Protein AF-A0A6J8AKE5-F1 (afdb_monomer_lite)

pLDDT: mean 71.33, std 23.73, range [24.17, 96.81]

Radius of gyration: 29.31 Å; chains: 1; bounding box: 52×89×98 Å

Foldseek 3Di:
DCVQPVCCCPDPLRDDDQDPQFHFFFLDFLLLLLLLCLVPDQAAEAEDEVVNQLPAVSVVSNVVSNVVVCVVVVDPRYAYEYEPDDLVSHPPPVVSVVVVVVRYAYPPDPCRPVVVVVVDDDDPDRPDDDNPLSLVSSCVVFADPPPPPDQVAFEEEADDPVCVCCVPVPVVVLVVLLVGHYHYCVPHQDPPDDLVVSLLVRLVSYQAYEQEDDDCRQVDPSSVVSVVVQSVCCVVRRHSRYAYEYEDPPDPPRHDPVVVVCVSTGRHAYLPRLCRLVSVQSNTDDDPSSVVSSVVCNVPPSPPSVVVVPDPPDFDDDPHDTDDDDDDDPDDDDDDDPDDDDDDDDDDDDDDDDDPDDDDDDDDDDDDPDDDDDDDDDDDDDDDDDDDDD

InterPro domains:
  IPR000157 Toll/interleukin-1 receptor homology (TIR) domain [PF01582] (4-83)
  IPR000157 Toll/interleukin-1 receptor homology (TIR) domain [PF13676] (156-251)
  IPR000157 Toll/interleukin-1 receptor homology (TIR) domain [PS50104] (1-120)
  IPR000157 Toll/interleukin-1 receptor homology (TIR) domain [PS50104] (151-284)
  IPR000157 Toll/interleukin-1 receptor homology (TIR) domain [SM00255] (152-287)
  IPR035897 Toll/interleukin-1 receptor homology (TIR) domain superfamily [G3DSA:3.40.50.10140] (1-122)
  IPR035897 Toll/interleukin-1 receptor homology (TIR) domain superfamily [G3DSA:3.40.50.10140] (146-292)
  IPR035897 Toll/interleukin-1 receptor homology (TIR) domain superfamily [SSF52200] (2-127)
  IPR035897 Toll/interleukin-1 receptor homology (TIR) domain superfamily [SSF52200] (150-287)

Secondary structure (DSSP, 8-state):
-HHHHHHHHHSTT------HHHHSPTTSBHHHHHHHHHHH-S-EEEEE-SSS-TT-HHHHHHHHHHHHHHHHHTS--EEEEESS--GGG---HHHHHHHHTT-EEETT-TTHHHHHHHHSPPPS--S--PPP-HHHHHHHHH---------SEEEEEE--TTTHHIIIIIIHHHHHHTT--EE-HHHHSPTTS-HHHHHHHHHHHEEEEEEEE-GGGGGSHHHHHHHHHHHHHHHHHTS--EEEEES----TTSS-HHHHHHHHHB--EETT-TTHHHHHHHHS---TTHHHHHHHHHHHHTTTHHHHTT------EETTEE-PPP---------STT----------------TT------PPP---------SS--------------

Organism: Mytilus coruscus (NCBI:txid42192)

Sequence (390 aa):
MEHVVAPLEAGDKAYMVCEMSRDFVVGFSYQENICSIVRRSKRMILVLSEDFLVDSDIVKIAWNEAQEKIRDMRTNYAIVIFHEISMKSIDNKDLKRYIKRGRYINTSDKLFFEKILYLMPQYANINHRKFPNLRKIVLETYENGDDLDAEEVHAFLSYSDRDIHIALKTLTPALQELRYILHVPDRDFIPGASKEENILNAIDICRHTIFLLSGPYLEDEWSLFTFRTASEKSIRQKCNHMIVIVIDGQENIYMDEEVKYYIKTHVTLHVTDPWFWEKLAKALPSDQDNKLQLEILNNRVNNHLYRQNSVDDRQVEENGRNIYRQNSVDDKQLEENGRNIYRQNSVDDRQLEENGRNIIRNCLPMQNINEIHENNNENKQKDCALETRC

Structure (mmCIF, N/CA/C/O backbone):
data_AF-A0A6J8AKE5-F1
#
_entry.id   AF-A0A6J8AKE5-F1
#
loop_
_atom_site.group_PDB
_atom_site.id
_atom_site.type_symbol
_atom_site.label_atom_id
_atom_site.label_alt_id
_atom_site.label_comp_id
_atom_site.label_asym_id
_atom_site.label_entity_id
_atom_site.label_seq_id
_atom_site.pdbx_PDB_ins_code
_atom_site.Cartn_x
_atom_site.Cartn_y
_atom_site.Cartn_z
_atom_site.occupancy
_atom_site.B_iso_or_equiv
_atom_site.auth_seq_id
_atom_site.auth_comp_id
_atom_site.auth_asym_id
_atom_site.auth_atom_id
_atom_site.pdbx_PDB_model_num
ATOM 1 N N . MET A 1 1 ? -9.876 -10.921 9.460 1.00 70.19 1 MET A N 1
ATOM 2 C CA . MET A 1 1 ? -10.455 -9.620 9.044 1.00 70.19 1 MET A CA 1
ATOM 3 C C . MET A 1 1 ? -11.858 -9.762 8.461 1.00 70.19 1 MET A C 1
ATOM 5 O O . MET A 1 1 ? -12.740 -9.025 8.886 1.00 70.19 1 MET A O 1
ATOM 9 N N . GLU A 1 2 ? -12.103 -10.731 7.574 1.00 75.50 2 GLU A N 1
ATOM 10 C CA . GLU A 1 2 ? -13.413 -10.973 6.936 1.00 75.50 2 GLU A CA 1
ATOM 11 C C . GLU A 1 2 ? -14.583 -11.077 7.928 1.00 75.50 2 GLU A C 1
ATOM 13 O O . GLU A 1 2 ? -15.598 -10.400 7.767 1.00 75.50 2 GLU A O 1
ATOM 18 N N . HIS A 1 3 ? -14.394 -11.815 9.028 1.00 78.25 3 HIS A N 1
ATOM 19 C CA . HIS A 1 3 ? -15.393 -11.934 10.090 1.00 78.25 3 HIS A CA 1
ATOM 20 C C . HIS A 1 3 ? -15.762 -10.610 10.763 1.00 78.25 3 HIS A C 1
ATOM 22 O O . HIS A 1 3 ? -16.776 -10.570 11.432 1.00 78.25 3 HIS A O 1
ATOM 28 N N . VAL A 1 4 ? -14.982 -9.535 10.624 1.00 84.31 4 VAL A N 1
ATOM 29 C CA . VAL A 1 4 ? -15.314 -8.211 11.179 1.00 84.31 4 VAL A CA 1
ATOM 30 C C . VAL A 1 4 ? -15.894 -7.298 10.103 1.00 84.31 4 VAL A C 1
ATOM 32 O O . VAL A 1 4 ? -16.877 -6.608 10.356 1.00 84.31 4 VAL A O 1
ATOM 35 N N . VAL A 1 5 ? -15.298 -7.291 8.909 1.00 86.06 5 VAL A N 1
ATOM 36 C CA . VAL A 1 5 ? -15.667 -6.368 7.827 1.00 86.06 5 VAL A CA 1
ATOM 37 C C . VAL A 1 5 ? -17.025 -6.730 7.225 1.00 86.06 5 VAL A C 1
ATOM 39 O O . VAL A 1 5 ? -17.913 -5.880 7.193 1.00 86.06 5 VAL A O 1
ATOM 42 N N . ALA A 1 6 ? -17.226 -7.990 6.824 1.00 85.12 6 ALA A N 1
ATOM 43 C CA . ALA A 1 6 ? -18.432 -8.393 6.100 1.00 85.12 6 ALA A CA 1
ATOM 44 C C . ALA A 1 6 ? -19.731 -8.132 6.894 1.00 85.12 6 ALA A C 1
ATOM 46 O O . ALA A 1 6 ? -20.656 -7.549 6.330 1.00 85.12 6 ALA A O 1
ATOM 47 N N . PRO A 1 7 ? -19.823 -8.435 8.208 1.00 84.25 7 PRO A N 1
ATOM 48 C CA . PRO A 1 7 ? -21.028 -8.130 8.986 1.00 84.25 7 PRO A CA 1
ATOM 49 C C . PRO A 1 7 ? -21.294 -6.629 9.166 1.00 84.25 7 PRO A C 1
ATOM 51 O O . PRO A 1 7 ? -22.448 -6.214 9.275 1.00 84.25 7 PRO A O 1
ATOM 54 N N . LEU A 1 8 ? -20.245 -5.801 9.205 1.00 86.19 8 LEU A N 1
ATOM 55 C CA . LEU A 1 8 ? -20.389 -4.347 9.319 1.00 86.19 8 LEU A CA 1
ATOM 56 C C . LEU A 1 8 ? -20.908 -3.719 8.022 1.00 86.19 8 LEU A C 1
ATOM 58 O O . LEU A 1 8 ? -21.706 -2.779 8.080 1.00 86.19 8 LEU A O 1
ATOM 62 N N . GLU A 1 9 ? -20.471 -4.241 6.879 1.00 84.38 9 GLU A N 1
ATOM 63 C CA . GLU A 1 9 ? -20.896 -3.783 5.554 1.00 84.38 9 GLU A CA 1
ATOM 64 C C . GLU A 1 9 ? -22.287 -4.325 5.175 1.00 84.38 9 GLU A C 1
ATOM 66 O O . GLU A 1 9 ? -23.074 -3.597 4.575 1.00 84.38 9 GLU A O 1
ATOM 71 N N . ALA A 1 10 ? -22.626 -5.558 5.578 1.00 76.88 10 ALA A N 1
ATOM 72 C CA . ALA A 1 10 ? -23.884 -6.228 5.226 1.00 76.88 10 ALA A CA 1
ATOM 73 C C . ALA A 1 10 ? -25.079 -5.916 6.151 1.00 76.88 10 ALA A C 1
ATOM 75 O O . ALA A 1 10 ? -26.216 -6.228 5.803 1.00 76.88 10 ALA A O 1
ATOM 76 N N . GLY A 1 11 ? -24.851 -5.353 7.342 1.00 68.38 11 GLY A N 1
ATOM 77 C CA . GLY A 1 11 ? -25.925 -5.090 8.307 1.00 68.38 11 GLY A CA 1
ATOM 78 C C . GLY A 1 11 ? -26.874 -3.953 7.899 1.00 68.38 11 GLY A C 1
ATOM 79 O O . GLY A 1 11 ? -26.551 -3.132 7.047 1.00 68.38 11 GLY A O 1
ATOM 80 N N . ASP A 1 12 ? -28.006 -3.818 8.603 1.00 63.56 12 ASP A N 1
ATOM 81 C CA . ASP A 1 12 ? -29.061 -2.814 8.333 1.00 63.56 12 ASP A CA 1
ATOM 82 C C . ASP A 1 12 ? -28.570 -1.354 8.278 1.00 63.56 12 ASP A C 1
ATOM 84 O O . ASP A 1 12 ? -29.205 -0.482 7.685 1.00 63.56 12 ASP A O 1
ATOM 88 N N . LYS A 1 13 ? -27.439 -1.063 8.935 1.00 66.12 13 LYS A N 1
ATOM 89 C CA . LYS A 1 13 ? -26.820 0.271 8.966 1.00 66.12 13 LYS A CA 1
ATOM 90 C C . LYS A 1 13 ? -25.779 0.496 7.862 1.00 66.12 13 LYS A C 1
ATOM 92 O O . LYS A 1 13 ? -25.373 1.647 7.700 1.00 66.12 13 LYS A O 1
ATOM 97 N N . ALA A 1 14 ? -25.345 -0.565 7.173 1.00 72.81 14 ALA A N 1
ATOM 98 C CA . ALA A 1 14 ? -24.355 -0.592 6.093 1.00 72.81 14 ALA A CA 1
ATOM 99 C C . ALA A 1 14 ? -23.169 0.363 6.330 1.00 72.81 14 ALA A C 1
ATOM 101 O O . ALA A 1 14 ? -23.057 1.433 5.720 1.00 72.81 14 ALA A O 1
ATOM 102 N N . TYR A 1 15 ? -22.296 0.022 7.283 1.00 83.31 15 TYR A N 1
ATOM 103 C CA . TYR A 1 15 ? -21.123 0.846 7.570 1.00 83.31 15 TYR A CA 1
ATOM 104 C C . TYR A 1 15 ? -20.156 0.826 6.383 1.00 83.31 15 TYR A C 1
ATOM 106 O O . TYR A 1 15 ? -19.863 -0.225 5.832 1.00 83.31 15 TYR A O 1
ATOM 114 N N . MET A 1 16 ? -19.604 1.989 6.030 1.00 84.44 16 MET A N 1
ATOM 115 C CA . MET A 1 16 ? -18.495 2.062 5.076 1.00 84.44 16 MET A CA 1
ATOM 116 C C . MET A 1 16 ? -17.194 1.765 5.814 1.00 84.44 16 MET A C 1
ATOM 118 O O . MET A 1 16 ? -16.740 2.590 6.618 1.00 84.44 16 MET A O 1
ATOM 122 N N . VAL A 1 17 ? -16.623 0.590 5.567 1.00 87.75 17 VAL A N 1
ATOM 123 C CA . VAL A 1 17 ? -15.395 0.129 6.213 1.00 87.75 17 VAL A CA 1
ATOM 124 C C . VAL A 1 17 ? -14.241 0.260 5.228 1.00 87.75 17 VAL A C 1
ATOM 126 O O . VAL A 1 17 ? -14.330 -0.191 4.097 1.00 87.75 17 VAL A O 1
ATOM 129 N N . CYS A 1 18 ? -13.165 0.914 5.659 1.00 89.69 18 CYS A N 1
ATOM 130 C CA . CYS A 1 18 ? -11.909 0.931 4.921 1.00 89.69 18 CYS A CA 1
ATOM 131 C C . CYS A 1 18 ? -11.001 -0.143 5.514 1.00 89.69 18 CYS A C 1
ATOM 133 O O . CYS A 1 18 ? -10.543 0.003 6.650 1.00 89.69 18 CYS A O 1
ATOM 135 N N . GLU A 1 19 ? -10.757 -1.209 4.763 1.00 89.19 19 GLU A N 1
ATOM 136 C C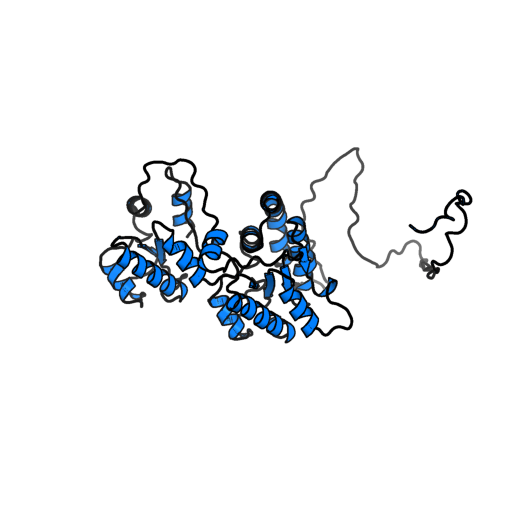A . GLU A 1 19 ? -9.857 -2.283 5.159 1.00 89.19 19 GLU A CA 1
ATOM 137 C C . GLU A 1 19 ? -8.476 -2.075 4.530 1.00 89.19 19 GLU A C 1
ATOM 139 O O . GLU A 1 19 ? -8.357 -1.847 3.330 1.00 89.19 19 GLU A O 1
ATOM 144 N N . MET A 1 20 ? -7.417 -2.161 5.338 1.00 87.69 20 MET A N 1
ATOM 145 C CA . MET A 1 20 ? -6.043 -1.919 4.889 1.00 87.69 20 MET A CA 1
ATOM 146 C C . MET A 1 20 ? -5.631 -2.799 3.704 1.00 87.69 20 MET A C 1
ATOM 148 O O . MET A 1 20 ? -5.068 -2.296 2.737 1.00 87.69 20 MET A O 1
ATOM 152 N N . SER A 1 21 ? -5.935 -4.095 3.757 1.00 83.31 21 SER A N 1
ATOM 153 C CA . SER A 1 21 ? -5.570 -5.047 2.708 1.00 83.31 21 SER A CA 1
ATOM 154 C C . SER A 1 21 ? -6.440 -4.969 1.463 1.00 83.31 21 SER A C 1
ATOM 156 O O . SER A 1 21 ? -6.054 -5.568 0.475 1.00 83.31 21 SER A O 1
ATOM 158 N N . ARG A 1 22 ? -7.566 -4.252 1.447 1.00 85.62 22 ARG A N 1
ATOM 159 C CA . ARG A 1 22 ? -8.435 -4.121 0.262 1.00 85.62 22 ARG A CA 1
ATOM 160 C C . ARG A 1 22 ? -8.396 -2.718 -0.334 1.00 85.62 22 ARG A C 1
ATOM 162 O O . ARG A 1 22 ? -8.389 -2.562 -1.553 1.00 85.62 22 ARG A O 1
ATOM 169 N N . ASP A 1 23 ? -8.368 -1.704 0.523 1.00 88.00 23 ASP A N 1
ATOM 170 C CA . ASP A 1 23 ? -8.739 -0.338 0.160 1.00 88.00 23 ASP A CA 1
ATOM 171 C C . ASP A 1 23 ? -7.567 0.652 0.135 1.00 88.00 23 ASP A C 1
ATOM 173 O O . ASP A 1 23 ? -7.714 1.733 -0.439 1.00 88.00 23 ASP A O 1
ATOM 177 N N . PHE A 1 24 ? -6.414 0.322 0.732 1.00 90.12 24 PHE A N 1
ATOM 178 C CA . PHE A 1 24 ? -5.248 1.208 0.681 1.00 90.12 24 PHE A CA 1
ATOM 179 C C . PHE A 1 24 ? -4.757 1.393 -0.756 1.00 90.12 24 PHE A C 1
ATOM 181 O O . PHE A 1 24 ? -4.787 0.477 -1.580 1.00 90.12 24 PHE A O 1
ATOM 188 N N . VAL A 1 25 ? -4.312 2.611 -1.052 1.00 89.12 25 VAL A N 1
ATOM 189 C CA . VAL A 1 25 ? -3.873 3.002 -2.388 1.00 89.12 25 VAL A CA 1
ATOM 190 C C . VAL A 1 25 ? -2.430 2.547 -2.573 1.00 89.12 25 VAL A C 1
ATOM 192 O O . VAL A 1 25 ? -1.552 2.947 -1.807 1.00 89.12 25 VAL A O 1
ATOM 195 N N . VAL A 1 26 ? -2.211 1.704 -3.583 1.00 91.25 26 VAL A N 1
ATOM 196 C CA . VAL A 1 26 ? -0.893 1.160 -3.942 1.00 91.25 26 VAL A CA 1
ATOM 197 C C . VAL A 1 26 ? 0.053 2.289 -4.355 1.00 91.25 26 VAL A C 1
ATOM 199 O O . VAL A 1 26 ? -0.370 3.231 -5.026 1.00 91.25 26 VAL A O 1
ATOM 202 N N . GLY A 1 27 ? 1.321 2.165 -3.961 1.00 88.56 27 GLY A N 1
ATOM 203 C CA . GLY A 1 27 ? 2.409 3.103 -4.255 1.00 88.56 27 GLY A CA 1
ATOM 204 C C . GLY A 1 27 ? 2.613 4.182 -3.185 1.00 88.56 27 GLY A C 1
ATOM 205 O O . GLY A 1 27 ? 3.736 4.629 -2.973 1.00 88.56 27 GLY A O 1
ATOM 206 N N . PHE A 1 28 ? 1.578 4.505 -2.402 1.00 90.00 28 PHE A N 1
ATOM 207 C CA . PHE A 1 28 ? 1.725 5.326 -1.197 1.00 90.00 28 PHE A CA 1
ATOM 208 C C . PHE A 1 28 ? 2.246 4.516 -0.008 1.00 90.00 28 PHE A C 1
ATOM 210 O O . PHE A 1 28 ? 2.013 3.306 0.112 1.00 90.00 28 PHE A O 1
ATOM 217 N N . SER A 1 29 ? 2.890 5.204 0.935 1.00 91.44 29 SER A N 1
ATOM 218 C CA . SER A 1 29 ? 3.307 4.599 2.196 1.00 91.44 29 SER A CA 1
ATOM 219 C C . SER A 1 29 ? 2.107 4.159 3.045 1.00 91.44 29 SER A C 1
ATOM 221 O O . SER A 1 29 ? 1.005 4.724 2.973 1.00 91.44 29 SER A O 1
ATOM 223 N N . TYR A 1 30 ? 2.312 3.164 3.914 1.00 91.75 30 TYR A N 1
ATOM 224 C CA . TYR A 1 30 ? 1.323 2.818 4.940 1.00 91.75 30 TYR A CA 1
ATOM 225 C C . TYR A 1 30 ? 1.016 4.027 5.828 1.00 91.75 30 TYR A C 1
ATOM 227 O O . TYR A 1 30 ? -0.134 4.228 6.212 1.00 91.75 30 TYR A O 1
ATOM 235 N N . GLN A 1 31 ? 2.021 4.857 6.122 1.00 91.69 31 GLN A N 1
ATOM 236 C CA . GLN A 1 31 ? 1.852 6.059 6.930 1.00 91.69 31 GLN A CA 1
ATOM 237 C C . GLN A 1 31 ? 0.911 7.071 6.272 1.00 91.69 31 GLN A C 1
ATOM 239 O O . GLN A 1 31 ? -0.013 7.535 6.936 1.00 91.69 31 GLN A O 1
ATOM 244 N N . GLU A 1 32 ? 1.096 7.385 4.989 1.00 89.94 32 GLU A N 1
ATOM 245 C CA . GLU A 1 32 ? 0.234 8.328 4.260 1.00 89.94 32 GLU A CA 1
ATOM 246 C C . GLU A 1 32 ? -1.209 7.825 4.189 1.00 89.94 32 GLU A C 1
ATOM 248 O O . GLU A 1 32 ? -2.138 8.549 4.559 1.00 89.94 32 GLU A O 1
ATOM 253 N N . ASN A 1 33 ? -1.401 6.554 3.817 1.00 92.12 33 ASN A N 1
ATOM 254 C CA . ASN A 1 33 ? -2.723 5.928 3.786 1.00 92.12 33 ASN A CA 1
ATOM 255 C C . ASN A 1 33 ? -3.414 6.006 5.159 1.00 92.12 33 ASN A C 1
ATOM 257 O O . ASN A 1 33 ? -4.535 6.516 5.273 1.00 92.12 33 ASN A O 1
ATOM 261 N N . ILE A 1 34 ? -2.737 5.542 6.216 1.00 92.56 34 ILE A N 1
ATOM 262 C CA . ILE A 1 34 ? -3.267 5.546 7.585 1.00 92.56 34 ILE A CA 1
ATOM 263 C C . ILE A 1 34 ? -3.618 6.970 8.003 1.00 92.56 34 ILE A C 1
ATOM 265 O O . ILE A 1 34 ? -4.749 7.226 8.406 1.00 92.56 34 ILE A O 1
ATOM 269 N N . CYS A 1 35 ? -2.684 7.907 7.893 1.00 90.69 35 CYS A N 1
ATOM 270 C CA . CYS A 1 35 ? -2.850 9.269 8.382 1.00 90.69 35 CYS A CA 1
ATOM 271 C C . CYS A 1 35 ? -4.048 9.974 7.710 1.00 90.69 35 CYS A C 1
ATOM 273 O O . CYS A 1 35 ? -4.915 10.550 8.383 1.00 90.69 35 CYS A O 1
ATOM 275 N N . SER A 1 36 ? -4.187 9.837 6.388 1.00 88.00 36 SER A N 1
ATOM 276 C CA . SER A 1 36 ? -5.328 10.363 5.630 1.00 88.00 36 SER A CA 1
ATOM 277 C C . SER A 1 36 ? -6.671 9.751 6.053 1.00 88.00 36 SER A C 1
ATOM 279 O O . SER A 1 36 ? -7.658 10.472 6.254 1.00 88.00 36 SER A O 1
ATOM 281 N N . ILE A 1 37 ? -6.727 8.428 6.232 1.00 89.50 37 ILE A N 1
ATOM 282 C CA . ILE A 1 37 ? -7.956 7.708 6.599 1.00 89.50 37 ILE A CA 1
ATOM 283 C C . ILE A 1 37 ? -8.334 7.970 8.059 1.00 89.50 37 ILE A C 1
ATOM 285 O O . ILE A 1 37 ? -9.510 8.183 8.384 1.00 89.50 37 ILE A O 1
ATOM 289 N N . VAL A 1 38 ? -7.354 8.000 8.961 1.00 90.75 38 VAL A N 1
ATOM 290 C CA . VAL A 1 38 ? -7.565 8.242 10.390 1.00 90.75 38 VAL A CA 1
ATOM 291 C C . VAL A 1 38 ? -8.175 9.608 10.607 1.00 90.75 38 VAL A C 1
ATOM 293 O O . VAL A 1 38 ? -9.173 9.699 11.317 1.00 90.75 38 VAL A O 1
ATOM 296 N N . ARG A 1 39 ? -7.688 10.658 9.939 1.00 85.50 39 ARG A N 1
ATOM 297 C CA . ARG A 1 39 ? -8.262 12.009 10.054 1.00 85.50 39 ARG A CA 1
ATOM 298 C C . ARG A 1 39 ? -9.748 12.049 9.693 1.00 85.50 39 ARG A C 1
ATOM 300 O O . ARG A 1 39 ? -10.539 12.613 10.455 1.00 85.50 39 ARG A O 1
ATOM 307 N N . ARG A 1 40 ? -10.162 11.382 8.609 1.00 84.44 40 ARG A N 1
ATOM 308 C CA . ARG A 1 40 ? -11.538 11.462 8.068 1.00 84.44 40 ARG A CA 1
ATOM 309 C C . ARG A 1 40 ? -12.517 10.415 8.626 1.00 84.44 40 ARG A C 1
ATOM 311 O O . ARG A 1 40 ? -13.731 10.622 8.583 1.00 84.44 40 ARG A O 1
ATOM 318 N N . SER A 1 41 ? -12.027 9.321 9.199 1.00 90.25 41 SER A N 1
ATOM 319 C CA . SER A 1 41 ? -12.866 8.239 9.742 1.00 90.25 41 SER A CA 1
ATOM 320 C C . SER A 1 41 ? -13.550 8.600 11.071 1.00 90.25 41 SER A C 1
ATOM 322 O O . SER A 1 41 ? -13.139 9.502 11.805 1.00 90.25 41 SER A O 1
ATOM 324 N N . LYS A 1 42 ? -14.640 7.897 11.404 1.00 88.50 42 LYS A N 1
ATOM 325 C CA . LYS A 1 42 ? -15.420 8.120 12.643 1.00 88.50 42 LYS A CA 1
ATOM 326 C C . LYS A 1 42 ? -15.054 7.160 13.775 1.00 88.50 42 LYS A C 1
ATOM 328 O O . LYS A 1 42 ? -15.216 7.496 14.951 1.00 88.50 42 LYS A O 1
ATOM 333 N N . ARG A 1 43 ? -14.561 5.982 13.411 1.00 91.12 43 ARG A N 1
ATOM 334 C CA . ARG A 1 43 ? -14.015 4.961 14.298 1.00 91.12 43 ARG A CA 1
ATOM 335 C C . ARG A 1 43 ? -12.839 4.295 13.605 1.00 91.12 43 ARG A C 1
ATOM 337 O O . ARG A 1 43 ? -12.847 4.190 12.382 1.00 91.12 43 ARG A O 1
ATOM 344 N N . MET A 1 44 ? -11.880 3.848 14.402 1.00 93.19 44 MET A N 1
ATOM 345 C CA . MET A 1 44 ? -10.848 2.906 13.985 1.00 93.19 44 MET A CA 1
ATOM 346 C C . MET A 1 44 ? -11.098 1.586 14.703 1.00 93.19 44 MET A C 1
ATOM 348 O O . MET A 1 44 ? -11.347 1.589 15.908 1.00 93.19 44 MET A O 1
ATOM 352 N N . ILE A 1 45 ? -11.000 0.477 13.978 1.00 92.56 45 ILE A N 1
ATOM 353 C CA . ILE A 1 45 ? -10.959 -0.862 14.561 1.00 92.56 45 ILE A CA 1
ATOM 354 C C . ILE A 1 45 ? -9.538 -1.384 14.367 1.00 92.56 45 ILE A C 1
ATOM 356 O O . ILE A 1 45 ? -9.087 -1.526 13.235 1.00 92.56 45 ILE A O 1
ATOM 360 N N . LEU A 1 46 ? -8.835 -1.631 15.469 1.00 91.38 46 LEU A N 1
ATOM 361 C CA . LEU A 1 46 ? -7.493 -2.198 15.477 1.00 91.38 46 LEU A CA 1
ATOM 362 C C . LEU A 1 46 ? -7.595 -3.663 15.902 1.00 91.38 46 LEU A C 1
ATOM 364 O O . LEU A 1 46 ? -7.823 -3.952 17.078 1.00 91.38 46 LEU A O 1
ATOM 368 N N . VAL A 1 47 ? -7.471 -4.574 14.939 1.00 89.81 47 VAL A N 1
ATOM 369 C CA . VAL A 1 47 ? -7.452 -6.020 15.188 1.00 89.81 47 VAL A CA 1
ATOM 370 C C . VAL A 1 47 ? -6.012 -6.441 15.443 1.00 89.81 47 VAL A C 1
ATOM 372 O O . VAL A 1 47 ? -5.147 -6.216 14.606 1.00 89.81 47 VAL A O 1
ATOM 375 N N . LEU A 1 48 ? -5.760 -7.015 16.613 1.00 88.50 48 LEU A N 1
ATOM 376 C CA . LEU A 1 48 ? -4.458 -7.523 17.020 1.00 88.50 48 LEU A CA 1
ATOM 377 C C . LEU A 1 48 ? -4.520 -9.056 17.043 1.00 88.50 48 LEU A C 1
ATOM 379 O O . LEU A 1 48 ? -5.380 -9.623 17.721 1.00 88.50 48 LEU A O 1
ATOM 383 N N . SER A 1 49 ? -3.614 -9.700 16.314 1.00 86.12 49 SER A N 1
ATOM 384 C CA . SER A 1 49 ? -3.497 -11.159 16.165 1.00 86.12 49 SER A CA 1
ATOM 385 C C . SER A 1 49 ? -2.026 -11.576 16.158 1.00 86.12 49 SER A C 1
ATOM 387 O O . SER A 1 49 ? -1.158 -10.719 16.015 1.00 86.12 49 SER A O 1
ATOM 389 N N . GLU A 1 50 ? -1.725 -12.870 16.293 1.00 75.81 50 GLU A N 1
ATOM 390 C CA . GLU A 1 50 ? -0.337 -13.356 16.206 1.00 75.81 50 GLU A CA 1
ATOM 391 C C . GLU A 1 50 ? 0.263 -13.119 14.808 1.00 75.81 50 GLU A C 1
ATOM 393 O O . GLU A 1 50 ? 1.375 -12.609 14.710 1.00 75.81 50 GLU A O 1
ATOM 398 N N . ASP A 1 51 ? -0.512 -13.348 13.741 1.00 65.94 51 ASP A N 1
ATOM 399 C CA . ASP A 1 51 ? -0.075 -13.127 12.349 1.00 65.94 51 ASP A CA 1
ATOM 400 C C . ASP A 1 51 ? 0.113 -11.643 11.999 1.00 65.94 51 ASP A C 1
ATOM 402 O O . ASP A 1 51 ? 0.969 -11.262 11.201 1.00 65.94 51 ASP A O 1
ATOM 406 N N . PHE A 1 52 ? -0.686 -10.778 12.627 1.00 64.31 52 PHE A N 1
ATOM 407 C CA . PHE A 1 52 ? -0.569 -9.327 12.500 1.00 64.31 52 PHE A CA 1
ATOM 408 C C . PHE A 1 52 ? 0.211 -8.819 13.700 1.00 64.31 52 PHE A C 1
ATOM 410 O O . PHE A 1 52 ? -0.351 -8.231 14.630 1.00 64.31 52 PHE A O 1
ATOM 417 N N . LEU A 1 53 ? 1.504 -9.154 13.678 1.00 60.12 53 LEU A N 1
ATOM 418 C CA . LEU A 1 53 ? 2.429 -8.981 14.786 1.00 60.12 53 LEU A CA 1
ATOM 419 C C . LEU A 1 53 ? 2.212 -7.625 15.455 1.00 60.12 53 LEU A C 1
ATOM 421 O O . LEU A 1 53 ? 2.292 -6.560 14.832 1.00 60.12 53 LEU A O 1
ATOM 425 N N . VAL A 1 54 ? 1.953 -7.706 16.755 1.00 56.16 54 VAL A N 1
ATOM 426 C CA . VAL A 1 54 ? 1.682 -6.597 17.676 1.00 56.16 54 VAL A CA 1
ATOM 427 C C . VAL A 1 54 ? 2.772 -5.509 17.625 1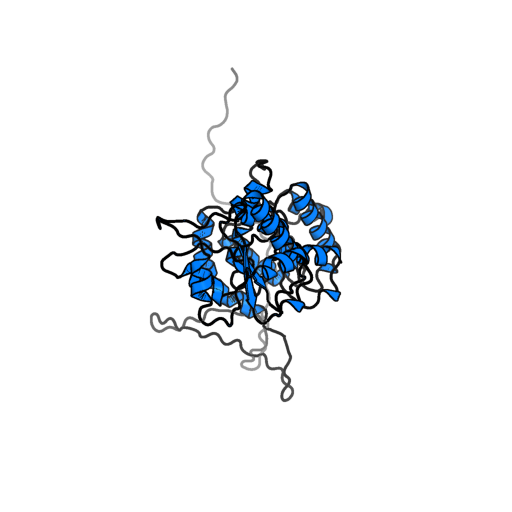.00 56.16 54 VAL A C 1
ATOM 429 O O . VAL A 1 54 ? 2.505 -4.354 17.963 1.00 56.16 54 VAL A O 1
ATOM 432 N N . ASP A 1 55 ? 3.957 -5.857 17.114 1.00 54.12 55 ASP A N 1
ATOM 433 C CA . ASP A 1 55 ? 5.127 -4.987 16.984 1.00 54.12 55 ASP A CA 1
ATOM 434 C C . ASP A 1 55 ? 5.427 -4.513 15.560 1.00 54.12 55 ASP A C 1
ATOM 436 O O . ASP A 1 55 ? 6.448 -3.849 15.344 1.00 54.12 55 ASP A O 1
ATOM 440 N N . SER A 1 56 ? 4.550 -4.806 14.596 1.00 73.31 56 SER A N 1
ATOM 441 C CA . SER A 1 56 ? 4.684 -4.266 13.246 1.00 73.31 56 SER A CA 1
ATOM 442 C C . SER A 1 56 ? 4.712 -2.737 13.290 1.00 73.31 56 SER A C 1
ATOM 444 O O . SER A 1 56 ? 3.981 -2.083 14.044 1.00 73.31 56 SER A O 1
ATOM 446 N N . ASP A 1 57 ? 5.572 -2.143 12.464 1.00 81.94 57 ASP A N 1
ATOM 447 C CA . ASP A 1 57 ? 5.681 -0.685 12.380 1.00 81.94 57 ASP A CA 1
ATOM 448 C C . ASP A 1 57 ? 4.340 -0.058 11.962 1.00 81.94 57 ASP A C 1
ATOM 450 O O . ASP A 1 57 ? 3.980 1.016 12.438 1.00 81.94 57 ASP A O 1
ATOM 454 N N . ILE A 1 58 ? 3.532 -0.800 11.201 1.00 86.88 58 ILE A N 1
ATOM 455 C CA . ILE A 1 58 ? 2.164 -0.446 10.814 1.00 86.88 58 ILE A CA 1
ATOM 456 C C . ILE A 1 58 ? 1.258 -0.257 12.042 1.00 86.88 58 ILE A C 1
ATOM 458 O O . ILE A 1 58 ? 0.581 0.767 12.142 1.00 86.88 58 ILE A O 1
ATOM 462 N N . VAL A 1 59 ? 1.258 -1.190 13.007 1.00 87.56 59 VAL A N 1
ATOM 463 C CA . VAL A 1 59 ? 0.456 -1.067 14.243 1.00 87.56 59 VAL A CA 1
ATOM 464 C C . VAL A 1 59 ? 0.883 0.156 15.048 1.00 87.56 59 VAL A C 1
ATOM 466 O O . VAL A 1 59 ? 0.030 0.887 15.555 1.00 87.56 59 VAL A O 1
ATOM 469 N N . LYS A 1 60 ? 2.193 0.415 15.148 1.00 88.44 60 LYS A N 1
ATOM 470 C CA . LYS A 1 60 ? 2.723 1.586 15.864 1.00 88.44 60 LYS A CA 1
ATOM 471 C C . LYS A 1 60 ? 2.278 2.888 15.198 1.00 88.44 60 LYS A C 1
ATOM 473 O O . LYS A 1 60 ? 1.797 3.778 15.896 1.00 88.44 60 LYS A O 1
ATOM 478 N N . ILE A 1 61 ? 2.387 2.979 13.872 1.00 90.69 61 ILE A N 1
ATOM 479 C CA . ILE A 1 61 ? 1.944 4.141 13.089 1.00 90.69 61 ILE A CA 1
ATOM 480 C C . ILE A 1 61 ? 0.436 4.360 13.269 1.00 90.69 61 ILE A C 1
ATOM 482 O O . ILE A 1 61 ? 0.018 5.443 13.675 1.00 90.69 61 ILE A O 1
ATOM 486 N N . ALA A 1 62 ? -0.378 3.319 13.062 1.00 92.19 62 ALA A N 1
ATOM 487 C CA . ALA A 1 62 ? -1.830 3.387 13.229 1.00 92.19 62 ALA A CA 1
ATOM 488 C C . ALA A 1 62 ? -2.237 3.817 14.642 1.00 92.19 62 ALA A C 1
ATOM 490 O O . ALA A 1 62 ? -3.120 4.663 14.809 1.00 92.19 62 ALA A O 1
ATOM 491 N N . TRP A 1 63 ? -1.581 3.264 15.664 1.00 92.50 63 TRP A N 1
ATOM 492 C CA . TRP A 1 63 ? -1.861 3.609 17.050 1.00 92.50 63 TRP A CA 1
ATOM 493 C C . TRP A 1 63 ? -1.487 5.054 17.382 1.00 92.50 63 TRP A C 1
ATOM 495 O O . TRP A 1 63 ? -2.277 5.739 18.029 1.00 92.50 63 TRP A O 1
ATOM 505 N N . ASN A 1 64 ? -0.329 5.534 16.927 1.00 92.50 64 ASN A N 1
ATOM 506 C CA . ASN A 1 64 ? 0.114 6.905 17.180 1.00 92.50 64 ASN A CA 1
ATOM 507 C C . ASN A 1 64 ? -0.870 7.927 16.587 1.00 92.50 64 ASN A C 1
ATOM 509 O O . ASN A 1 64 ? -1.329 8.822 17.301 1.00 92.50 64 ASN A O 1
ATOM 513 N N . GLU A 1 65 ? -1.277 7.730 15.330 1.00 92.88 65 GLU A N 1
ATOM 514 C CA . GLU A 1 65 ? -2.280 8.565 14.651 1.00 92.88 65 GLU A CA 1
ATOM 515 C C . GLU A 1 65 ? -3.639 8.528 15.375 1.00 92.88 65 GLU A C 1
ATOM 517 O O . GLU A 1 65 ? -4.297 9.552 15.591 1.00 92.88 65 GLU A O 1
ATOM 522 N N . ALA A 1 66 ? -4.071 7.343 15.820 1.00 93.38 66 ALA A N 1
ATOM 523 C CA . ALA A 1 66 ? -5.308 7.200 16.580 1.00 93.38 66 ALA A CA 1
ATOM 524 C C . ALA A 1 66 ? -5.235 7.885 17.952 1.00 93.38 66 ALA A C 1
ATOM 526 O O . ALA A 1 66 ? -6.209 8.508 18.384 1.00 93.38 66 ALA A O 1
ATOM 527 N N . GLN A 1 67 ? -4.106 7.762 18.651 1.00 92.44 67 GLN A N 1
ATOM 528 C CA . GLN A 1 67 ? -3.877 8.335 19.976 1.00 92.44 67 GLN A CA 1
ATOM 529 C C . GLN A 1 67 ? -3.896 9.862 19.930 1.00 92.44 67 GLN A C 1
ATOM 531 O O . GLN A 1 67 ? -4.511 10.484 20.803 1.00 92.44 67 GLN A O 1
ATOM 536 N N . GLU A 1 68 ? -3.285 10.459 18.908 1.00 91.62 68 GLU A N 1
ATOM 537 C CA . GLU A 1 68 ? -3.359 11.896 18.657 1.00 91.62 68 GLU A CA 1
ATOM 538 C C . GLU A 1 68 ? -4.810 12.346 18.450 1.00 91.62 68 GLU A C 1
ATOM 540 O O . GLU A 1 68 ? -5.313 13.190 19.194 1.00 91.62 68 GLU A O 1
ATOM 545 N N . LYS A 1 69 ? -5.552 11.674 17.564 1.00 92.56 69 LYS A N 1
ATOM 546 C CA . LYS A 1 69 ? -6.969 11.984 17.337 1.00 92.56 69 LYS A CA 1
ATOM 547 C C . LYS A 1 69 ? -7.842 11.811 18.588 1.00 92.56 69 LYS A C 1
ATOM 549 O O . LYS A 1 69 ? -8.755 12.606 18.823 1.00 92.56 69 LYS A O 1
ATOM 554 N N . ILE A 1 70 ? -7.583 10.792 19.411 1.00 91.75 70 ILE A N 1
ATOM 555 C CA . ILE A 1 70 ? -8.269 10.578 20.699 1.00 91.75 70 ILE A CA 1
ATOM 556 C C . ILE A 1 70 ? -8.004 11.742 21.655 1.00 91.75 70 ILE A C 1
ATOM 558 O O . ILE A 1 70 ? -8.932 12.191 22.333 1.00 91.75 70 ILE A O 1
ATOM 562 N N . ARG A 1 71 ? -6.754 12.212 21.730 1.00 90.88 71 ARG A N 1
ATOM 563 C CA . ARG A 1 71 ? -6.350 13.334 22.585 1.00 90.88 71 ARG A CA 1
ATOM 564 C C . ARG A 1 71 ? -7.052 14.620 22.160 1.00 90.88 71 ARG A C 1
ATOM 566 O O . ARG A 1 71 ? -7.605 15.306 23.021 1.00 90.88 71 ARG A O 1
ATOM 573 N N . ASP A 1 72 ? -7.094 14.884 20.861 1.00 90.81 72 ASP A N 1
ATOM 574 C CA . ASP A 1 72 ? -7.640 16.122 20.307 1.00 90.81 72 ASP A CA 1
ATOM 575 C C . ASP A 1 72 ? -9.168 16.160 20.401 1.00 90.81 72 ASP A C 1
ATOM 577 O O . ASP A 1 72 ? -9.753 17.134 20.872 1.00 90.81 72 ASP A O 1
ATOM 581 N N . MET A 1 73 ? -9.836 15.064 20.028 1.00 88.88 73 MET A N 1
ATOM 582 C CA . MET A 1 73 ? -11.301 14.984 20.055 1.00 88.88 73 MET A CA 1
ATOM 583 C C . MET A 1 73 ? -11.871 14.632 21.433 1.00 88.88 73 MET A C 1
ATOM 585 O O . MET A 1 73 ? -13.086 14.683 21.616 1.00 88.88 73 MET A O 1
ATOM 589 N N . ARG A 1 74 ? -11.031 14.211 22.389 1.00 87.12 74 ARG A N 1
ATOM 590 C CA . ARG A 1 74 ? -11.435 13.678 23.707 1.00 87.12 74 ARG A CA 1
ATOM 591 C C . ARG A 1 74 ? -12.512 12.586 23.612 1.00 87.12 74 ARG A C 1
ATOM 593 O O . ARG A 1 74 ? -13.407 12.506 24.452 1.00 87.12 74 ARG A O 1
ATOM 600 N N . THR A 1 75 ? -12.434 11.731 22.589 1.00 84.94 75 THR A N 1
ATOM 601 C CA . THR A 1 75 ? -13.434 10.683 22.314 1.00 84.94 75 THR A CA 1
ATOM 602 C C . THR A 1 75 ? -12.835 9.278 22.345 1.00 84.94 75 THR A C 1
ATOM 604 O O . THR A 1 75 ? -11.642 9.077 22.126 1.00 84.94 75 THR A O 1
ATOM 607 N N . ASN A 1 76 ? -13.678 8.268 22.581 1.00 84.50 76 ASN A N 1
ATOM 608 C CA . ASN A 1 76 ? -13.306 6.859 22.419 1.00 84.50 76 ASN A CA 1
ATOM 609 C C . ASN A 1 76 ? -13.374 6.477 20.932 1.00 84.50 76 ASN A C 1
ATOM 611 O O . ASN A 1 76 ? -14.347 5.885 20.473 1.00 84.50 76 ASN A O 1
ATOM 615 N N . TYR A 1 77 ? -12.368 6.911 20.173 1.00 91.62 77 TYR A N 1
ATOM 616 C CA . TYR A 1 77 ? -12.315 6.747 18.720 1.00 91.62 77 TYR A CA 1
ATOM 617 C C . TYR A 1 77 ? -11.842 5.351 18.268 1.00 91.62 77 TYR A C 1
ATOM 619 O O . TYR A 1 77 ? -12.392 4.819 17.302 1.00 91.62 77 TYR A O 1
ATOM 627 N N . ALA A 1 78 ? -10.866 4.753 18.960 1.00 92.31 78 ALA A N 1
ATOM 628 C CA . ALA A 1 78 ? -10.318 3.438 18.624 1.00 92.31 78 ALA A CA 1
ATOM 629 C C . ALA A 1 78 ? -11.028 2.299 19.376 1.00 92.31 78 ALA A C 1
ATOM 631 O O . ALA A 1 78 ? -11.283 2.398 20.577 1.00 92.31 78 ALA A O 1
ATOM 632 N N . ILE A 1 79 ? -11.304 1.207 18.670 1.00 92.00 79 ILE A N 1
ATOM 633 C CA . ILE A 1 79 ? -11.822 -0.058 19.193 1.00 92.00 79 ILE A CA 1
ATOM 634 C C . ILE A 1 79 ? -10.722 -1.095 18.988 1.00 92.00 79 ILE A C 1
ATOM 636 O O . ILE A 1 79 ? -10.304 -1.320 17.857 1.00 92.00 79 ILE A O 1
ATOM 640 N N . VAL A 1 80 ? -10.246 -1.717 20.064 1.00 91.69 80 VAL A N 1
ATOM 641 C CA . VAL A 1 80 ? -9.202 -2.745 19.981 1.00 91.69 80 VAL A CA 1
ATOM 642 C C . VAL A 1 80 ? -9.847 -4.126 20.046 1.00 91.69 80 VAL A C 1
ATOM 644 O O . VAL A 1 80 ? -10.629 -4.396 20.958 1.00 91.69 80 VAL A O 1
ATOM 647 N N . ILE A 1 81 ? -9.525 -4.996 19.095 1.00 91.44 81 ILE A N 1
ATOM 648 C CA . ILE A 1 81 ? -9.996 -6.382 19.043 1.00 91.44 81 ILE A CA 1
ATOM 649 C C . ILE A 1 81 ? -8.805 -7.309 19.244 1.00 91.44 81 ILE A C 1
ATOM 651 O O . ILE A 1 81 ? -7.787 -7.159 18.578 1.00 91.44 81 ILE A O 1
ATOM 655 N N . PHE A 1 82 ? -8.934 -8.262 20.160 1.00 90.12 82 PHE A N 1
ATOM 656 C CA . PHE A 1 82 ? -7.951 -9.319 20.372 1.00 90.12 82 PHE A CA 1
ATOM 657 C C . PHE A 1 82 ? -8.428 -10.583 19.682 1.00 90.12 82 PHE A C 1
ATOM 659 O O . PHE A 1 82 ? -9.513 -11.078 19.997 1.00 90.12 82 PHE A O 1
ATOM 666 N N . HIS A 1 83 ? -7.595 -11.105 18.795 1.00 89.12 83 HIS A N 1
ATOM 667 C CA . HIS A 1 83 ? -7.790 -12.388 18.153 1.00 89.12 83 HIS A CA 1
ATOM 668 C C . HIS A 1 83 ? -6.662 -13.324 18.574 1.00 89.12 83 HIS A C 1
ATOM 670 O O . HIS A 1 83 ? -5.513 -13.104 18.213 1.00 89.12 83 HIS A O 1
ATOM 676 N N . GLU A 1 84 ? -6.992 -14.296 19.424 1.00 84.94 84 GLU A N 1
ATOM 677 C CA . GLU A 1 84 ? -6.080 -15.354 19.899 1.00 84.94 84 GLU A CA 1
ATOM 678 C C . GLU A 1 84 ? -4.800 -14.883 20.621 1.00 84.94 84 GLU A C 1
ATOM 680 O O . GLU A 1 84 ? -3.965 -15.692 20.999 1.00 84.94 84 GLU A O 1
ATOM 685 N N . ILE A 1 85 ? -4.685 -13.592 20.945 1.00 84.31 85 ILE A N 1
ATOM 686 C CA . ILE A 1 85 ? -3.527 -13.025 21.647 1.00 84.31 85 ILE A CA 1
ATOM 687 C C . ILE A 1 85 ? -3.780 -12.733 23.132 1.00 84.31 85 ILE A C 1
ATOM 689 O O . ILE A 1 85 ? -4.898 -12.468 23.587 1.00 84.31 85 ILE A O 1
ATOM 693 N N . SER A 1 86 ? -2.687 -12.676 23.897 1.00 80.94 86 SER A N 1
ATOM 694 C CA . SER A 1 86 ? -2.680 -12.232 25.294 1.00 80.94 86 SER A CA 1
ATOM 695 C C . SER A 1 86 ? -2.158 -10.802 25.436 1.00 80.94 86 SER A C 1
ATOM 697 O O . SER A 1 86 ? -1.196 -10.412 24.794 1.00 80.94 86 SER A O 1
ATOM 699 N N . MET A 1 87 ? -2.669 -10.034 26.404 1.00 78.56 87 MET A N 1
ATOM 700 C CA . MET A 1 87 ? -2.180 -8.671 26.696 1.00 78.56 87 MET A CA 1
ATOM 701 C C . MET A 1 87 ? -0.684 -8.604 27.085 1.00 78.56 87 MET A C 1
ATOM 703 O O . MET A 1 87 ? -0.100 -7.518 27.174 1.00 78.56 87 MET A O 1
ATOM 707 N N . LYS A 1 88 ? -0.054 -9.750 27.373 1.00 79.94 88 LYS A N 1
ATOM 708 C CA . LYS A 1 88 ? 1.382 -9.837 27.654 1.00 79.94 88 LYS A CA 1
ATOM 709 C C . LYS A 1 88 ? 2.241 -9.551 26.421 1.00 79.94 88 LYS A C 1
ATOM 711 O O . LYS A 1 88 ? 3.268 -8.915 26.620 1.00 79.94 88 LYS A O 1
ATOM 716 N N . SER A 1 89 ? 1.795 -9.921 25.218 1.00 78.62 89 SER A N 1
ATOM 717 C CA . SER A 1 89 ? 2.544 -9.749 23.961 1.00 78.62 89 SER A CA 1
ATOM 718 C C . SER A 1 89 ? 2.557 -8.314 23.427 1.00 78.62 89 SER A C 1
ATOM 720 O O . SER A 1 89 ? 3.118 -8.059 22.376 1.00 78.62 89 SER A O 1
ATOM 722 N N . ILE A 1 90 ? 1.925 -7.367 24.131 1.00 80.88 90 ILE A N 1
ATOM 723 C CA . ILE A 1 90 ? 1.893 -5.958 23.730 1.00 80.88 90 ILE A CA 1
ATOM 724 C C . ILE A 1 90 ? 3.052 -5.199 24.365 1.00 80.88 90 ILE A C 1
ATOM 726 O O . ILE A 1 90 ? 3.040 -4.960 25.587 1.00 80.88 90 ILE A O 1
ATOM 730 N N . ASP A 1 91 ? 3.975 -4.753 23.514 1.00 80.00 91 ASP A N 1
ATOM 731 C CA . ASP A 1 91 ? 5.144 -3.959 23.895 1.00 80.00 91 ASP A CA 1
ATOM 732 C C . ASP A 1 91 ? 4.823 -2.471 24.044 1.00 80.00 91 ASP A C 1
ATOM 734 O O . ASP A 1 91 ? 5.306 -1.812 24.973 1.00 80.00 91 ASP A O 1
ATOM 738 N N . ASN A 1 92 ? 3.953 -1.925 23.185 1.00 84.44 92 ASN A N 1
ATOM 739 C CA . ASN A 1 92 ? 3.586 -0.511 23.244 1.00 84.44 92 ASN A CA 1
ATOM 740 C C . ASN A 1 92 ? 2.876 -0.182 24.574 1.00 84.44 92 ASN A C 1
ATOM 742 O O . ASN A 1 92 ? 1.730 -0.573 24.828 1.00 84.44 92 ASN A O 1
ATOM 746 N N . LYS A 1 93 ? 3.569 0.574 25.437 1.00 86.62 93 LYS A N 1
ATOM 747 C CA . LYS A 1 93 ? 3.113 0.921 26.793 1.00 86.62 93 LYS A CA 1
ATOM 748 C C . LYS A 1 93 ? 1.823 1.742 26.794 1.00 86.62 93 LYS A C 1
ATOM 750 O O . LYS A 1 93 ? 0.981 1.535 27.673 1.00 86.62 93 LYS A O 1
ATOM 755 N N . ASP A 1 94 ? 1.653 2.637 25.826 1.00 88.19 94 ASP A N 1
ATOM 756 C CA . ASP A 1 94 ? 0.488 3.517 25.732 1.00 88.19 94 ASP A CA 1
ATOM 757 C C . ASP A 1 94 ? -0.749 2.755 25.266 1.00 88.19 94 ASP A C 1
ATOM 759 O O . ASP A 1 94 ? -1.801 2.839 25.911 1.00 88.19 94 ASP A O 1
ATOM 763 N N . LEU A 1 95 ? -0.602 1.922 24.233 1.00 88.56 95 LEU A N 1
ATOM 764 C CA . LEU A 1 95 ? -1.644 0.997 23.791 1.00 88.56 95 LEU A CA 1
ATOM 765 C C . LEU A 1 95 ? -2.052 0.060 24.936 1.00 88.56 95 LEU A C 1
ATOM 767 O O . LEU A 1 95 ? -3.232 -0.068 25.266 1.00 88.56 95 LEU A O 1
ATOM 771 N N . LYS A 1 96 ? -1.078 -0.514 25.648 1.00 87.75 96 LYS A N 1
ATOM 772 C CA . LYS A 1 96 ? -1.330 -1.366 26.819 1.00 87.75 96 LYS A CA 1
ATOM 773 C C . LYS A 1 96 ? -2.088 -0.625 27.921 1.00 87.75 96 LYS A C 1
ATOM 775 O O . LYS A 1 96 ? -2.993 -1.191 28.534 1.00 87.75 96 LYS A O 1
ATOM 780 N N . ARG A 1 97 ? -1.765 0.647 28.184 1.00 88.06 97 ARG A N 1
ATOM 781 C CA . ARG A 1 97 ? -2.489 1.487 29.156 1.00 88.06 97 ARG A CA 1
ATOM 782 C C . ARG A 1 97 ? -3.918 1.776 28.704 1.00 88.06 97 ARG A C 1
ATOM 784 O O . ARG A 1 97 ? -4.820 1.800 29.543 1.00 88.06 97 ARG A O 1
ATOM 791 N N . TYR A 1 98 ? -4.128 1.992 27.409 1.00 87.81 98 TYR A N 1
ATOM 792 C CA . TYR A 1 98 ? -5.454 2.183 26.832 1.00 87.81 98 TYR A CA 1
ATOM 793 C C . TYR A 1 98 ? -6.327 0.936 27.006 1.00 87.81 98 TYR A C 1
ATOM 795 O O . TYR A 1 98 ? -7.443 1.035 27.519 1.00 87.81 98 TYR A O 1
ATOM 803 N N . ILE A 1 99 ? -5.785 -0.237 26.676 1.00 88.38 99 ILE A N 1
ATOM 804 C CA . ILE A 1 99 ? -6.477 -1.528 26.768 1.00 88.38 99 ILE A CA 1
ATOM 805 C C . ILE A 1 99 ? -6.772 -1.893 28.230 1.00 88.38 99 ILE A C 1
ATOM 807 O O . ILE A 1 99 ? -7.899 -2.272 28.547 1.00 88.38 99 ILE A O 1
ATOM 811 N N . LYS A 1 100 ? -5.825 -1.671 29.157 1.00 87.19 100 LYS A N 1
ATOM 812 C CA . LYS A 1 100 ? -6.011 -1.898 30.607 1.00 87.19 100 LYS A CA 1
ATOM 813 C C . LYS A 1 100 ? -7.191 -1.138 31.218 1.00 87.19 100 LYS A C 1
ATOM 815 O O . LYS A 1 100 ? -7.672 -1.526 32.276 1.00 87.19 100 LYS A O 1
ATOM 820 N N . ARG A 1 101 ? -7.683 -0.080 30.568 1.00 84.62 101 ARG A N 1
ATOM 821 C CA . ARG A 1 101 ? -8.911 0.629 30.969 1.00 84.62 101 ARG A CA 1
ATOM 822 C C . ARG A 1 101 ? -10.199 -0.091 30.533 1.00 84.62 101 ARG A C 1
ATOM 824 O O . ARG A 1 101 ? -11.262 0.514 30.597 1.00 84.62 101 ARG A O 1
ATOM 831 N N . GLY A 1 102 ? -10.107 -1.339 30.068 1.00 78.69 102 GLY A N 1
ATOM 832 C CA . GLY A 1 102 ? -11.241 -2.158 29.632 1.00 78.69 102 GLY A CA 1
ATOM 833 C C . GLY A 1 102 ? -11.727 -1.849 28.214 1.00 78.69 102 GLY A C 1
ATOM 834 O O . GLY A 1 102 ? -12.881 -2.104 27.899 1.00 78.69 102 GLY A O 1
ATOM 835 N N . ARG A 1 103 ? -10.877 -1.263 27.362 1.00 83.50 103 ARG A N 1
ATOM 836 C CA . ARG A 1 103 ? -11.253 -0.793 26.015 1.00 83.50 103 ARG A CA 1
ATOM 837 C C . ARG A 1 103 ? -10.839 -1.776 24.922 1.00 83.50 103 ARG A C 1
ATOM 839 O O . ARG A 1 103 ? -10.152 -1.397 23.976 1.00 83.50 103 ARG A O 1
ATOM 846 N N . TYR A 1 104 ? -11.208 -3.038 25.091 1.00 90.19 104 TYR A N 1
ATOM 847 C CA . TYR A 1 104 ? -10.939 -4.086 24.115 1.00 90.19 104 TYR A CA 1
ATOM 848 C C . TYR A 1 104 ? -12.089 -5.093 24.065 1.00 90.19 104 TYR A C 1
ATOM 850 O O . TYR A 1 104 ? -12.864 -5.207 25.017 1.00 90.19 104 TYR A O 1
ATOM 858 N N . ILE A 1 105 ? -12.191 -5.811 22.952 1.00 91.62 105 ILE A N 1
ATOM 859 C CA . ILE A 1 105 ? -13.142 -6.905 22.736 1.00 91.62 105 ILE A CA 1
ATOM 860 C C . ILE A 1 105 ? -12.339 -8.148 22.352 1.00 91.62 105 ILE A C 1
ATOM 862 O O . ILE A 1 105 ? -11.376 -8.042 21.595 1.00 91.62 105 ILE A O 1
ATOM 866 N N . ASN A 1 106 ? -12.714 -9.318 22.864 1.00 90.44 106 ASN A N 1
ATOM 867 C CA . ASN A 1 106 ? -12.109 -10.579 22.445 1.00 90.44 106 ASN A CA 1
ATOM 868 C C . ASN A 1 106 ? -12.976 -11.243 21.365 1.00 90.44 106 ASN A C 1
ATOM 870 O O . ASN A 1 106 ? -14.199 -11.262 21.501 1.00 90.44 106 ASN A O 1
ATOM 874 N N . THR A 1 107 ? -12.367 -11.811 20.321 1.00 90.69 107 THR A N 1
ATOM 875 C CA . THR A 1 107 ? -13.101 -12.569 19.292 1.00 90.69 107 THR A CA 1
ATOM 876 C C . THR A 1 107 ? -13.863 -13.770 19.856 1.00 90.69 107 THR A C 1
ATOM 878 O O . THR A 1 107 ? -14.878 -14.158 19.293 1.00 90.69 107 THR A O 1
ATOM 881 N N . SER A 1 108 ? -13.427 -14.327 20.989 1.00 89.38 108 SER A N 1
ATOM 882 C CA . SER A 1 108 ? -14.078 -15.451 21.678 1.00 89.38 108 SER A CA 1
ATOM 883 C C . SER A 1 108 ? -15.294 -15.045 22.526 1.00 89.38 108 SER A C 1
ATOM 885 O O . SER A 1 108 ? -15.912 -15.892 23.175 1.00 89.38 108 SER A O 1
ATOM 887 N N . ASP A 1 109 ? -15.644 -13.757 22.574 1.00 90.44 109 ASP A N 1
ATOM 888 C CA . ASP A 1 109 ? -16.807 -13.286 23.321 1.00 90.44 109 ASP A CA 1
ATOM 889 C C . ASP A 1 109 ? -18.119 -13.755 22.669 1.00 90.44 109 ASP A C 1
ATOM 891 O O . ASP A 1 109 ? -18.354 -13.528 21.486 1.00 90.44 109 ASP A O 1
ATOM 895 N N . LYS A 1 110 ? -19.052 -14.300 23.467 1.00 90.00 110 LYS A N 1
ATOM 896 C CA . LYS A 1 110 ? -20.381 -14.740 22.978 1.00 90.00 110 LYS A CA 1
ATOM 897 C C . LYS A 1 110 ? -21.170 -13.653 22.241 1.00 90.00 110 LYS A C 1
ATOM 899 O O . LYS A 1 110 ? -21.967 -13.974 21.375 1.00 90.00 110 LYS A O 1
ATOM 904 N N . LEU A 1 111 ? -20.974 -12.396 22.642 1.00 90.75 111 LEU A N 1
ATOM 905 C CA . LEU A 1 111 ? -21.643 -11.215 22.087 1.00 90.75 111 LEU A CA 1
ATOM 906 C C . LEU A 1 111 ? -20.651 -10.311 21.342 1.00 90.75 111 LEU A C 1
ATOM 908 O O . LEU A 1 111 ? -20.707 -9.085 21.447 1.00 90.75 111 LEU A O 1
ATOM 912 N N . PHE A 1 112 ? -19.645 -10.909 20.699 1.00 91.19 112 PHE A N 1
ATOM 913 C CA . PHE A 1 112 ? -18.574 -10.193 20.006 1.00 91.19 112 PHE A CA 1
ATOM 914 C C . PHE A 1 112 ? -19.119 -9.127 19.045 1.00 91.19 112 PHE A C 1
ATOM 916 O O . PHE A 1 112 ? -18.735 -7.956 19.120 1.00 91.19 112 PHE A O 1
ATOM 923 N N . PHE A 1 113 ? -20.065 -9.513 18.190 1.00 87.62 113 PHE A N 1
ATOM 924 C CA . PHE A 1 113 ? -20.631 -8.634 17.173 1.00 87.62 113 PHE A CA 1
ATOM 925 C C . PHE A 1 113 ? -21.502 -7.534 17.760 1.00 87.62 113 PHE A C 1
ATOM 927 O O . PHE A 1 113 ? -21.383 -6.372 17.374 1.00 87.62 113 PHE A O 1
ATOM 934 N N . GLU A 1 114 ? -22.332 -7.867 18.739 1.00 88.56 114 GLU A N 1
ATOM 935 C CA . GLU A 1 114 ? -23.204 -6.926 19.430 1.00 88.56 114 GLU A CA 1
ATOM 936 C C . GLU A 1 114 ? -22.376 -5.870 20.165 1.00 88.56 114 GLU A C 1
ATOM 938 O O . GLU A 1 114 ? -22.713 -4.685 20.133 1.00 88.56 114 GLU A O 1
ATOM 943 N N . LYS A 1 115 ? -21.245 -6.271 20.763 1.00 90.62 115 LYS A N 1
ATOM 944 C CA . LYS A 1 115 ? -20.290 -5.341 21.377 1.00 90.62 115 LYS A CA 1
ATOM 945 C C . LYS A 1 115 ? -19.679 -4.395 20.346 1.00 90.62 115 LYS A C 1
ATOM 947 O O . LYS A 1 115 ? -19.589 -3.199 20.621 1.00 90.62 115 LYS A O 1
ATOM 952 N N . ILE A 1 116 ? -19.284 -4.887 19.169 1.00 89.94 116 ILE A N 1
ATOM 953 C CA . ILE A 1 116 ? -18.773 -4.024 18.093 1.00 89.94 116 ILE A CA 1
ATOM 954 C C . ILE A 1 116 ? -19.861 -3.043 17.654 1.00 89.94 116 ILE A C 1
ATOM 956 O O . ILE A 1 116 ? -19.638 -1.834 17.695 1.00 89.94 116 ILE A O 1
ATOM 960 N N . LEU A 1 117 ? -21.048 -3.536 17.297 1.00 87.25 117 LEU A N 1
ATOM 961 C CA . LEU A 1 117 ? -22.167 -2.717 16.822 1.00 87.25 117 LEU A CA 1
ATOM 962 C C . LEU A 1 117 ? -22.592 -1.654 17.840 1.00 87.25 117 LEU A C 1
ATOM 964 O O . LEU A 1 117 ? -22.954 -0.544 17.451 1.00 87.25 117 LEU A O 1
ATOM 968 N N . TYR A 1 118 ? -22.508 -1.964 19.135 1.00 87.81 118 TYR A N 1
ATOM 969 C CA . TYR A 1 118 ? -22.756 -1.005 20.207 1.00 87.81 118 TYR A CA 1
ATOM 970 C C . TYR A 1 118 ? -21.738 0.149 20.224 1.00 87.81 118 TYR A C 1
ATOM 972 O O . TYR A 1 118 ? -22.104 1.294 20.491 1.00 87.81 118 TYR A O 1
ATOM 980 N N . LEU A 1 119 ? -20.464 -0.128 19.924 1.00 88.00 119 LEU A N 1
ATOM 981 C CA . LEU A 1 119 ? -19.392 0.878 19.881 1.00 88.00 119 LEU A CA 1
ATOM 982 C C . LEU A 1 119 ? -19.351 1.679 18.570 1.00 88.00 119 LEU A C 1
ATOM 984 O O . LEU A 1 119 ? -18.720 2.749 18.509 1.00 88.00 119 LEU A O 1
ATOM 988 N N . MET A 1 120 ? -20.008 1.176 17.525 1.00 87.62 120 MET A N 1
ATOM 989 C CA . MET A 1 120 ? -20.099 1.851 16.238 1.00 87.62 120 MET A CA 1
ATOM 990 C C . MET A 1 120 ? -20.978 3.110 16.315 1.00 87.62 120 MET A C 1
ATOM 992 O O . MET A 1 120 ? -21.898 3.197 17.132 1.00 87.62 120 MET A O 1
ATOM 996 N N . PRO A 1 121 ? -20.736 4.123 15.460 1.00 83.44 121 PRO A N 1
ATOM 997 C CA . PRO A 1 121 ? -21.560 5.323 15.434 1.00 83.44 121 PRO A CA 1
ATOM 998 C C . PRO A 1 121 ? -23.018 4.974 15.114 1.00 83.44 121 PRO A C 1
ATOM 1000 O O . PRO A 1 121 ? -23.296 4.183 14.208 1.00 83.44 121 PRO A O 1
ATOM 1003 N N . GLN A 1 122 ? -23.957 5.581 15.836 1.00 76.06 122 GLN A N 1
ATOM 1004 C CA . GLN A 1 122 ? -25.379 5.468 15.527 1.00 76.06 122 GLN A CA 1
ATOM 1005 C C . GLN A 1 122 ? -25.748 6.563 14.523 1.00 76.06 122 GLN A C 1
ATOM 1007 O O . GLN A 1 122 ? -25.531 7.746 14.779 1.00 76.06 122 GLN A O 1
ATOM 1012 N N . TYR A 1 123 ? -26.253 6.171 13.353 1.00 64.88 123 TYR A N 1
ATOM 1013 C CA . TYR A 1 123 ? -26.645 7.106 12.302 1.00 64.88 123 TYR A CA 1
ATOM 1014 C C . TYR A 1 123 ? -28.164 7.253 12.261 1.00 64.88 123 TYR A C 1
ATOM 1016 O O . TYR A 1 123 ? -28.874 6.256 12.226 1.00 64.88 123 TYR A O 1
ATOM 1024 N N . ALA A 1 124 ? -28.643 8.498 12.225 1.00 56.38 124 ALA A N 1
ATOM 1025 C CA . ALA A 1 124 ? -30.069 8.816 12.135 1.00 56.38 124 ALA A CA 1
ATOM 1026 C C . ALA A 1 124 ? -30.612 8.838 10.688 1.00 56.38 124 ALA A C 1
ATOM 1028 O O . ALA A 1 124 ? -31.820 8.874 10.504 1.00 56.38 124 ALA A O 1
ATOM 1029 N N . ASN A 1 125 ? -29.745 8.828 9.664 1.00 54.16 125 ASN A N 1
ATOM 1030 C CA . ASN A 1 125 ? -30.132 8.883 8.248 1.00 54.16 125 ASN A CA 1
ATOM 1031 C C . ASN A 1 125 ? -29.213 8.006 7.377 1.00 54.16 125 ASN A C 1
ATOM 1033 O O . ASN A 1 125 ? -27.984 8.166 7.415 1.00 54.16 125 ASN A O 1
ATOM 1037 N N . ILE A 1 126 ? -29.830 7.109 6.596 1.00 56.44 126 ILE A N 1
ATOM 1038 C CA . ILE A 1 126 ? -29.202 6.057 5.764 1.00 56.44 126 ILE A CA 1
ATOM 1039 C C . ILE A 1 126 ? -29.033 6.507 4.294 1.00 56.44 126 ILE A C 1
ATOM 1041 O O . ILE A 1 126 ? -28.488 5.778 3.474 1.00 56.44 126 ILE A O 1
ATOM 1045 N N . ASN A 1 127 ? -29.441 7.728 3.933 1.00 51.47 127 ASN A N 1
ATOM 1046 C CA . ASN A 1 127 ? -29.431 8.156 2.529 1.00 51.47 127 ASN A CA 1
ATOM 1047 C C . ASN A 1 127 ? -28.025 8.079 1.899 1.00 51.47 127 ASN A C 1
ATOM 1049 O O . ASN A 1 127 ? -27.086 8.723 2.372 1.00 51.47 127 ASN A O 1
ATOM 1053 N N . HIS A 1 128 ? -27.935 7.256 0.845 1.00 51.75 128 HIS A N 1
ATOM 1054 C CA . HIS A 1 128 ? -26.843 7.034 -0.110 1.00 51.75 128 HIS A CA 1
ATOM 1055 C C . HIS A 1 128 ? -25.487 7.639 0.264 1.00 51.75 128 HIS A C 1
ATOM 1057 O O . HIS A 1 128 ? -25.081 8.688 -0.241 1.00 51.75 128 HIS A O 1
ATOM 1063 N N . ARG A 1 129 ? -24.736 6.931 1.108 1.00 56.75 129 ARG A N 1
ATOM 1064 C CA . ARG A 1 129 ? -23.327 7.248 1.338 1.00 56.75 129 ARG A CA 1
ATOM 1065 C C . ARG A 1 129 ? -22.492 6.512 0.304 1.00 56.75 129 ARG A C 1
ATOM 1067 O O . ARG A 1 129 ? -22.434 5.290 0.310 1.00 56.75 129 ARG A O 1
ATOM 1074 N N . LYS A 1 130 ? -21.872 7.259 -0.609 1.00 56.50 130 LYS A N 1
ATOM 1075 C CA . LYS A 1 130 ? -20.841 6.710 -1.493 1.00 56.50 130 LYS A CA 1
ATOM 1076 C C . LYS A 1 130 ? -19.536 6.620 -0.712 1.00 56.50 130 LYS A C 1
ATOM 1078 O O . LYS A 1 130 ? -19.196 7.561 0.011 1.00 56.50 130 LYS A O 1
ATOM 1083 N N . PHE A 1 131 ? -18.816 5.514 -0.883 1.00 59.47 131 PHE A N 1
ATOM 1084 C CA . PHE A 1 131 ? -17.467 5.380 -0.351 1.00 59.47 131 PHE A CA 1
ATOM 1085 C C . PHE A 1 131 ? -16.626 6.546 -0.879 1.00 59.47 131 PHE A C 1
ATOM 1087 O O . PHE A 1 131 ? -16.648 6.810 -2.089 1.00 59.47 131 PHE A O 1
ATOM 1094 N N . PRO A 1 132 ? -15.967 7.322 -0.007 1.00 61.56 132 PRO A N 1
ATOM 1095 C CA . PRO A 1 132 ? -15.180 8.443 -0.478 1.00 61.56 132 PRO A CA 1
ATOM 1096 C C . PRO A 1 132 ? -14.014 7.900 -1.307 1.00 61.56 132 PRO A C 1
ATOM 1098 O O . PRO A 1 132 ? -13.456 6.851 -0.997 1.00 61.56 132 PRO A O 1
ATOM 1101 N N . ASN A 1 133 ? -13.656 8.597 -2.384 1.00 68.81 133 ASN A N 1
ATOM 1102 C CA . ASN A 1 133 ? -12.531 8.187 -3.216 1.00 68.81 133 ASN A CA 1
ATOM 1103 C C . ASN A 1 133 ? -11.244 8.305 -2.378 1.00 68.81 133 ASN A C 1
ATOM 1105 O O . ASN A 1 133 ? -10.770 9.413 -2.134 1.00 68.81 133 ASN A O 1
ATOM 1109 N N . LEU A 1 134 ? -10.733 7.169 -1.885 1.00 70.94 134 LEU A N 1
ATOM 1110 C CA . LEU A 1 134 ? -9.571 7.119 -0.994 1.00 70.94 134 LEU A CA 1
ATOM 1111 C C . LEU A 1 134 ? -8.324 7.673 -1.653 1.00 70.94 134 LEU A C 1
ATOM 1113 O O . LEU A 1 134 ? -7.598 8.413 -1.002 1.00 70.94 134 LEU A O 1
ATOM 1117 N N . ARG A 1 135 ? -8.133 7.402 -2.947 1.00 68.94 135 ARG A N 1
ATOM 1118 C CA . ARG A 1 135 ? -7.085 8.060 -3.717 1.00 68.94 135 ARG A CA 1
ATOM 1119 C C . ARG A 1 135 ? -7.241 9.563 -3.611 1.00 68.94 135 ARG A C 1
ATOM 1121 O O . ARG A 1 135 ? -6.356 10.193 -3.063 1.00 68.94 135 ARG A O 1
ATOM 1128 N N . LYS A 1 136 ? -8.394 10.124 -3.985 1.00 73.25 136 LYS A N 1
ATOM 1129 C CA . LYS A 1 136 ? -8.639 11.572 -3.861 1.00 73.25 136 LYS A CA 1
ATOM 1130 C C . LYS A 1 136 ? -8.350 12.098 -2.448 1.00 73.25 136 LYS A C 1
ATOM 1132 O O . LYS A 1 136 ? -7.759 13.157 -2.316 1.00 73.25 136 LYS A O 1
ATOM 1137 N N . ILE A 1 137 ? -8.728 11.361 -1.401 1.00 74.81 137 ILE A N 1
ATOM 1138 C CA . ILE A 1 137 ? -8.426 11.724 -0.009 1.00 74.81 137 ILE A CA 1
ATOM 1139 C C . ILE A 1 137 ? -6.912 11.796 0.248 1.00 74.81 137 ILE A C 1
ATOM 1141 O O . ILE A 1 137 ? -6.460 12.746 0.890 1.00 74.81 137 ILE A O 1
ATOM 1145 N N . VAL A 1 138 ? -6.153 10.790 -0.191 1.00 73.12 138 VAL A N 1
ATOM 1146 C CA . VAL A 1 138 ? -4.696 10.726 -0.018 1.00 73.12 138 VAL A CA 1
ATOM 1147 C C . VAL A 1 138 ? -4.020 11.813 -0.859 1.00 73.12 138 VAL A C 1
ATOM 1149 O O . VAL A 1 138 ? -3.255 12.590 -0.294 1.00 73.12 138 VAL A O 1
ATOM 1152 N N . LEU A 1 139 ? -4.404 11.971 -2.134 1.00 71.44 139 LEU A N 1
ATOM 1153 C CA . LEU A 1 139 ? -3.901 13.032 -3.019 1.00 71.44 139 LEU A CA 1
ATOM 1154 C C . LEU A 1 139 ? -4.152 14.423 -2.422 1.00 71.44 139 LEU A C 1
ATOM 1156 O O . LEU A 1 139 ? -3.219 15.185 -2.244 1.00 71.44 139 LEU A O 1
ATOM 1160 N N . GLU A 1 140 ? -5.375 14.737 -1.981 1.00 73.50 140 GLU A N 1
ATOM 1161 C CA . GLU A 1 140 ? -5.689 16.022 -1.326 1.00 73.50 140 GLU A CA 1
ATOM 1162 C C . GLU A 1 140 ? -4.862 16.291 -0.058 1.00 73.50 140 GLU A C 1
ATOM 1164 O O . GLU A 1 140 ? -4.788 17.429 0.401 1.00 73.50 140 GLU A O 1
ATOM 1169 N N . THR A 1 141 ? -4.329 15.244 0.577 1.00 67.38 141 THR A N 1
ATOM 1170 C CA . THR A 1 141 ? -3.541 15.376 1.807 1.00 67.38 141 THR A CA 1
ATOM 1171 C C . THR A 1 141 ? -2.051 15.567 1.512 1.00 67.38 141 THR A C 1
ATOM 1173 O O . THR A 1 141 ? -1.379 16.229 2.303 1.00 67.38 141 THR A O 1
ATOM 1176 N N . TYR A 1 142 ? -1.541 14.988 0.419 1.00 65.31 142 TYR A N 1
ATOM 1177 C CA . TYR A 1 142 ? -0.101 14.837 0.182 1.00 65.31 142 TYR A CA 1
ATOM 1178 C C . TYR A 1 142 ? 0.396 15.345 -1.177 1.00 65.31 142 TYR A C 1
ATOM 1180 O O . TYR A 1 142 ? 1.553 15.752 -1.251 1.00 65.31 142 TYR A O 1
ATOM 1188 N N . GLU A 1 143 ? -0.449 15.391 -2.207 1.00 65.12 143 GLU A N 1
ATOM 1189 C CA . GLU A 1 143 ? -0.084 15.898 -3.530 1.00 65.12 143 GLU A CA 1
ATOM 1190 C C . GLU A 1 143 ? -0.303 17.410 -3.610 1.00 65.12 143 GLU A C 1
ATOM 1192 O O . GLU A 1 143 ? -1.378 17.936 -3.305 1.00 65.12 143 GLU A O 1
ATOM 1197 N N . ASN A 1 144 ? 0.733 18.122 -4.046 1.00 55.66 144 ASN A N 1
ATOM 1198 C CA . ASN A 1 144 ? 0.581 19.501 -4.479 1.00 55.66 144 ASN A CA 1
ATOM 1199 C C . ASN A 1 144 ? -0.108 19.478 -5.845 1.00 55.66 144 ASN A C 1
ATOM 1201 O O . ASN A 1 144 ? 0.325 18.752 -6.735 1.00 55.66 144 ASN A O 1
ATOM 1205 N N . GLY A 1 145 ? -1.182 20.254 -5.994 1.00 48.44 145 GLY A N 1
ATOM 1206 C CA . GLY A 1 145 ? -1.927 20.404 -7.246 1.00 48.44 145 GLY A CA 1
ATOM 1207 C C . GLY A 1 145 ? -1.165 21.200 -8.302 1.00 48.44 145 GLY A C 1
ATOM 1208 O O . GLY A 1 145 ? -1.722 22.140 -8.860 1.00 48.44 145 GLY A O 1
ATOM 1209 N N . ASP A 1 146 ? 0.101 20.860 -8.533 1.00 45.16 146 ASP A N 1
ATOM 1210 C CA . ASP A 1 146 ? 0.797 21.296 -9.729 1.00 45.16 146 ASP A CA 1
ATOM 1211 C C . ASP A 1 146 ? 0.190 20.489 -10.878 1.00 45.16 146 ASP A C 1
ATOM 1213 O O . ASP A 1 146 ? 0.449 19.294 -11.039 1.00 45.16 146 ASP A O 1
ATOM 1217 N N . ASP A 1 147 ? -0.711 21.148 -11.607 1.00 47.22 147 ASP A N 1
ATOM 1218 C CA . ASP A 1 147 ? -1.200 20.716 -12.908 1.00 47.22 147 ASP A CA 1
ATOM 1219 C C . ASP A 1 147 ? 0.021 20.450 -13.800 1.00 47.22 147 ASP A C 1
ATOM 1221 O O . ASP A 1 147 ? 0.592 21.363 -14.397 1.00 47.22 147 ASP A O 1
ATOM 1225 N N . LEU A 1 148 ? 0.454 19.190 -13.858 1.00 48.75 148 LEU A N 1
ATOM 1226 C CA . LEU A 1 148 ? 1.334 18.722 -14.913 1.00 48.75 148 LEU A CA 1
ATOM 1227 C C . LEU A 1 148 ? 0.500 18.736 -16.191 1.00 48.75 148 LEU A C 1
ATOM 1229 O O . LEU A 1 148 ? -0.467 17.976 -16.334 1.00 48.75 148 LEU A O 1
ATOM 1233 N N . ASP A 1 149 ? 0.859 19.670 -17.071 1.00 48.44 149 ASP A N 1
ATOM 1234 C CA . ASP A 1 149 ? 0.415 19.757 -18.454 1.00 48.44 149 ASP A CA 1
ATOM 1235 C C . ASP A 1 149 ? 0.251 18.356 -19.055 1.00 48.44 149 ASP A C 1
ATOM 1237 O O . ASP A 1 149 ? 1.026 17.450 -18.765 1.00 48.44 149 ASP A O 1
ATOM 1241 N N . ALA A 1 150 ? -0.798 18.178 -19.859 1.00 48.97 150 ALA A N 1
ATOM 1242 C CA . ALA A 1 150 ? -1.275 16.913 -20.411 1.00 48.97 150 ALA A CA 1
ATOM 1243 C C . ALA A 1 150 ? -0.165 15.959 -20.914 1.00 48.97 150 ALA A C 1
ATOM 1245 O O . ALA A 1 150 ? 0.141 15.909 -22.101 1.00 48.97 150 ALA A O 1
ATOM 1246 N N . GLU A 1 151 ? 0.405 15.160 -20.013 1.00 54.62 151 GLU A N 1
ATOM 1247 C CA . GLU A 1 151 ? 1.278 14.044 -20.369 1.00 54.62 151 GLU A CA 1
ATOM 1248 C C . GLU A 1 151 ? 0.438 12.957 -21.052 1.00 54.62 151 GLU A C 1
ATOM 1250 O O . GLU A 1 151 ? -0.513 12.428 -20.467 1.00 54.62 151 GLU A O 1
ATOM 1255 N N . GLU A 1 152 ? 0.779 12.634 -22.303 1.00 66.62 152 GLU A N 1
ATOM 1256 C CA . GLU A 1 152 ? 0.069 11.644 -23.125 1.00 66.62 152 GLU A CA 1
ATOM 1257 C C . GLU A 1 152 ? 0.252 10.203 -22.613 1.00 66.62 152 GLU A C 1
ATOM 1259 O O . GLU A 1 152 ? -0.525 9.317 -22.972 1.00 66.62 152 GLU A O 1
ATOM 1264 N N . VAL A 1 153 ? 1.249 9.941 -21.755 1.00 78.00 153 VAL A N 1
ATOM 1265 C CA . VAL A 1 153 ? 1.594 8.585 -21.311 1.00 78.00 153 VAL A CA 1
ATOM 1266 C C . VAL A 1 153 ? 1.268 8.367 -19.836 1.00 78.00 153 VAL A C 1
ATOM 1268 O O . VAL A 1 153 ? 1.733 9.062 -18.933 1.00 78.00 153 VAL A O 1
ATOM 1271 N N . HIS A 1 154 ? 0.461 7.341 -19.576 1.00 88.31 154 HIS A N 1
ATOM 1272 C CA . HIS A 1 154 ? -0.073 7.062 -18.250 1.00 88.31 154 HIS A CA 1
ATOM 1273 C C . HIS A 1 154 ? 0.923 6.339 -17.346 1.00 88.31 154 HIS A C 1
ATOM 1275 O O . HIS A 1 154 ? 0.965 6.626 -16.149 1.00 88.31 154 HIS A O 1
ATOM 1281 N N . ALA A 1 155 ? 1.684 5.382 -17.882 1.00 93.06 155 ALA A N 1
ATOM 1282 C CA . ALA A 1 155 ? 2.636 4.626 -17.080 1.00 93.06 155 ALA A CA 1
ATOM 1283 C C . ALA A 1 155 ? 3.806 4.054 -17.887 1.00 93.06 155 ALA A C 1
ATOM 1285 O O . ALA A 1 155 ? 3.620 3.521 -18.976 1.00 93.06 155 ALA A O 1
ATOM 1286 N N . PHE A 1 156 ? 4.994 4.084 -17.300 1.00 95.56 156 PHE A N 1
ATOM 1287 C CA . PHE A 1 156 ? 6.172 3.351 -17.737 1.00 95.56 156 PHE A CA 1
ATOM 1288 C C . PHE A 1 156 ? 6.190 1.963 -17.088 1.00 95.56 156 PHE A C 1
ATOM 1290 O O . PHE A 1 156 ? 6.035 1.858 -15.874 1.00 95.56 156 PHE A O 1
ATOM 1297 N N . LEU A 1 157 ? 6.366 0.895 -17.871 1.00 95.75 157 LEU A N 1
ATOM 1298 C CA . LEU A 1 157 ? 6.453 -0.474 -17.358 1.00 95.75 157 LEU A CA 1
ATOM 1299 C C . LEU A 1 157 ? 7.921 -0.922 -17.290 1.00 95.75 157 LEU A C 1
ATOM 1301 O O . LEU A 1 157 ? 8.557 -1.126 -18.319 1.00 95.75 157 LEU A O 1
ATOM 1305 N N . SER A 1 158 ? 8.441 -1.106 -16.078 1.00 95.06 158 SER A N 1
ATOM 1306 C CA . SER A 1 158 ? 9.790 -1.619 -15.814 1.00 95.06 158 SER A CA 1
ATOM 1307 C C . SER A 1 158 ? 9.720 -3.087 -15.397 1.00 95.06 158 SER A C 1
ATOM 1309 O O . SER A 1 158 ? 8.988 -3.435 -14.469 1.00 95.06 158 SER A O 1
ATOM 1311 N N . TYR A 1 159 ? 10.457 -3.953 -16.091 1.00 92.88 159 TYR A N 1
ATOM 1312 C CA . TYR A 1 159 ? 10.450 -5.402 -15.886 1.00 92.88 159 TYR A CA 1
ATOM 1313 C C . TYR A 1 159 ? 11.775 -6.044 -16.300 1.00 92.88 159 TYR A C 1
ATOM 1315 O O . TYR A 1 159 ? 12.546 -5.467 -17.065 1.00 92.88 159 TYR A O 1
ATOM 1323 N N . SER A 1 160 ? 12.006 -7.263 -15.808 1.00 89.12 160 SER A N 1
ATOM 1324 C CA . SER A 1 160 ? 13.140 -8.098 -16.201 1.00 89.12 160 SER A CA 1
ATOM 1325 C C . SER A 1 160 ? 12.886 -8.818 -17.522 1.00 89.12 160 SER A C 1
ATOM 1327 O O . SER A 1 160 ? 11.740 -9.122 -17.857 1.00 89.12 160 SER A O 1
ATOM 1329 N N . ASP A 1 161 ? 13.950 -9.238 -18.205 1.00 87.06 161 ASP A N 1
ATOM 1330 C CA . ASP A 1 161 ? 13.840 -10.104 -19.387 1.00 87.06 161 ASP A CA 1
ATOM 1331 C C . ASP A 1 161 ? 13.081 -11.414 -19.100 1.00 87.06 161 ASP A C 1
ATOM 1333 O O . ASP A 1 161 ? 12.463 -11.986 -19.995 1.00 87.06 161 ASP A O 1
ATOM 1337 N N . ARG A 1 162 ? 13.081 -11.900 -17.849 1.00 85.56 162 ARG A N 1
ATOM 1338 C CA . ARG A 1 162 ? 12.318 -13.099 -17.451 1.00 85.56 162 ARG A CA 1
ATOM 1339 C C . ARG A 1 162 ? 10.823 -12.812 -17.341 1.00 85.56 162 ARG A C 1
ATOM 1341 O O . ARG A 1 162 ? 10.003 -13.673 -17.649 1.00 85.56 162 ARG A O 1
ATOM 1348 N N . ASP A 1 163 ? 10.475 -11.592 -16.946 1.00 87.88 163 ASP A N 1
ATOM 1349 C CA . ASP A 1 163 ? 9.097 -11.149 -16.738 1.00 87.88 163 ASP A CA 1
ATOM 1350 C C . ASP A 1 163 ? 8.475 -10.543 -18.003 1.00 87.88 163 ASP A C 1
ATOM 1352 O O . ASP A 1 163 ? 7.293 -10.190 -17.998 1.00 87.88 163 ASP A O 1
ATOM 1356 N N . ILE A 1 164 ? 9.225 -10.475 -19.112 1.00 90.19 164 ILE A N 1
ATOM 1357 C CA . ILE A 1 164 ? 8.765 -9.932 -20.399 1.00 90.19 164 ILE A CA 1
ATOM 1358 C C . ILE A 1 164 ? 7.447 -10.562 -20.860 1.00 90.19 164 ILE A C 1
ATOM 1360 O O . ILE A 1 164 ? 6.581 -9.886 -21.418 1.00 90.19 164 ILE A O 1
ATOM 1364 N N . HIS A 1 165 ? 7.247 -11.856 -20.595 1.00 89.12 165 HIS A N 1
ATOM 1365 C CA . HIS A 1 165 ? 6.014 -12.536 -20.967 1.00 89.12 165 HIS A CA 1
ATOM 1366 C C . HIS A 1 165 ? 4.817 -11.983 -20.186 1.00 89.12 165 HIS A C 1
ATOM 1368 O O . HIS A 1 165 ? 3.798 -11.648 -20.786 1.00 89.12 165 HIS A O 1
ATOM 1374 N N . ILE A 1 166 ? 4.953 -11.820 -18.868 1.00 88.69 166 ILE A N 1
ATOM 1375 C CA . ILE A 1 166 ? 3.905 -11.254 -18.009 1.00 88.69 166 ILE A CA 1
ATOM 1376 C C . ILE A 1 166 ? 3.660 -9.788 -18.388 1.00 88.69 166 ILE A C 1
ATOM 1378 O O . ILE A 1 166 ? 2.509 -9.370 -18.544 1.00 88.69 166 ILE A O 1
ATOM 1382 N N . ALA A 1 167 ? 4.728 -9.021 -18.611 1.00 90.88 167 ALA A N 1
ATOM 1383 C CA . ALA A 1 167 ? 4.658 -7.621 -19.004 1.00 90.88 167 ALA A CA 1
ATOM 1384 C C . ALA A 1 167 ? 3.912 -7.423 -20.336 1.00 90.88 167 ALA A C 1
ATOM 1386 O O . ALA A 1 167 ? 2.953 -6.650 -20.400 1.00 90.88 167 ALA A O 1
ATOM 1387 N N . LEU A 1 168 ? 4.302 -8.144 -21.393 1.00 91.38 168 LEU A N 1
ATOM 1388 C CA . LEU A 1 168 ? 3.791 -7.927 -22.751 1.00 91.38 168 LEU A CA 1
ATOM 1389 C C . LEU A 1 168 ? 2.518 -8.710 -23.079 1.00 91.38 168 LEU A C 1
ATOM 1391 O O . LEU A 1 168 ? 1.733 -8.258 -23.913 1.00 91.38 168 LEU A O 1
ATOM 1395 N N . LYS A 1 169 ? 2.306 -9.892 -22.489 1.00 89.94 169 LYS A N 1
ATOM 1396 C CA . LYS A 1 169 ? 1.146 -10.748 -22.805 1.00 89.94 169 LYS A CA 1
ATOM 1397 C C . LYS A 1 169 ? 0.003 -10.620 -21.811 1.00 89.94 169 LYS A C 1
ATOM 1399 O O . LYS A 1 169 ? -1.127 -10.913 -22.192 1.00 89.94 169 LYS A O 1
ATOM 1404 N N . THR A 1 170 ? 0.272 -10.149 -20.595 1.00 88.62 170 THR A N 1
ATOM 1405 C CA . THR A 1 170 ? -0.743 -10.079 -19.537 1.00 88.62 170 THR A CA 1
ATOM 1406 C C . THR A 1 170 ? -1.023 -8.641 -19.117 1.00 88.62 170 THR A C 1
ATOM 1408 O O . THR A 1 170 ? -2.152 -8.178 -19.261 1.00 88.62 170 THR A O 1
ATOM 1411 N N . LEU A 1 171 ? -0.014 -7.901 -18.648 1.00 90.75 171 LEU A N 1
ATOM 1412 C CA . LEU A 1 171 ? -0.215 -6.545 -18.123 1.00 90.75 171 LEU A CA 1
ATOM 1413 C C . LEU A 1 171 ? -0.498 -5.519 -19.215 1.00 90.75 171 LEU A C 1
ATOM 1415 O O . LEU A 1 171 ? -1.476 -4.782 -19.115 1.00 90.75 171 LEU A O 1
ATOM 1419 N N . THR A 1 172 ? 0.328 -5.485 -20.262 1.00 91.25 172 THR A N 1
ATOM 1420 C CA . THR A 1 172 ? 0.193 -4.499 -21.343 1.00 91.25 172 THR A CA 1
ATOM 1421 C C . THR A 1 172 ? -1.182 -4.569 -22.014 1.00 91.25 172 THR A C 1
ATOM 1423 O O . THR A 1 172 ? -1.852 -3.537 -22.051 1.00 91.25 172 THR A O 1
ATOM 1426 N N . PRO A 1 173 ? -1.679 -5.742 -22.462 1.00 89.94 173 PRO A N 1
ATOM 1427 C CA . PRO A 1 173 ? -2.990 -5.822 -23.100 1.00 89.94 173 PRO A CA 1
ATOM 1428 C C . PRO A 1 173 ? -4.131 -5.457 -22.147 1.00 89.94 173 PRO A C 1
ATOM 1430 O O . PRO A 1 173 ? -5.029 -4.717 -22.531 1.00 89.94 173 PRO A O 1
ATOM 1433 N N . ALA A 1 174 ? -4.081 -5.908 -20.889 1.00 88.69 174 ALA A N 1
ATOM 1434 C CA . ALA A 1 174 ? -5.126 -5.610 -19.911 1.00 88.69 174 ALA A CA 1
ATOM 1435 C C . ALA A 1 174 ? -5.208 -4.111 -19.581 1.00 88.69 174 ALA A C 1
ATOM 1437 O O . ALA A 1 174 ? -6.295 -3.541 -19.521 1.00 88.69 174 ALA A O 1
ATOM 1438 N N . LEU A 1 175 ? -4.065 -3.444 -19.410 1.00 88.81 175 LEU A N 1
ATOM 1439 C CA . LEU A 1 175 ? -4.015 -2.002 -19.171 1.00 88.81 175 LEU A CA 1
ATOM 1440 C C . LEU A 1 175 ? -4.417 -1.201 -20.422 1.00 88.81 175 LEU A C 1
ATOM 1442 O O . LEU A 1 175 ? -5.107 -0.192 -20.301 1.00 88.81 175 LEU A O 1
ATOM 1446 N N . GLN A 1 176 ? -4.070 -1.664 -21.623 1.00 88.00 176 GLN A N 1
ATOM 1447 C CA . GLN A 1 176 ? -4.537 -1.054 -22.873 1.00 88.00 176 GLN A CA 1
ATOM 1448 C C . GLN A 1 176 ? -6.048 -1.226 -23.081 1.00 88.00 176 GLN A C 1
ATOM 1450 O O . GLN A 1 176 ? -6.703 -0.306 -23.570 1.00 88.00 176 GLN A O 1
ATOM 1455 N N . GLU A 1 177 ? -6.632 -2.358 -22.668 1.00 85.69 177 GLU A N 1
ATOM 1456 C CA . GLU A 1 177 ? -8.090 -2.540 -22.636 1.00 85.69 177 GLU A CA 1
ATOM 1457 C C . GLU A 1 177 ? -8.766 -1.518 -21.710 1.00 85.69 177 GLU A C 1
ATOM 1459 O O . GLU A 1 177 ? -9.861 -1.057 -22.026 1.00 85.69 177 GLU A O 1
ATOM 1464 N N . LEU A 1 178 ? -8.086 -1.099 -20.636 1.00 83.06 178 LEU A N 1
ATOM 1465 C CA . LEU A 1 178 ? -8.473 0.007 -19.748 1.00 83.06 178 LEU A CA 1
ATOM 1466 C C . LEU A 1 178 ? -8.108 1.400 -20.285 1.00 83.06 178 LEU A C 1
ATOM 1468 O O . LEU A 1 178 ? -8.161 2.373 -19.536 1.00 83.06 178 LEU A O 1
ATOM 1472 N N . ARG A 1 179 ? -7.711 1.498 -21.560 1.00 84.81 179 ARG A N 1
ATOM 1473 C CA . ARG A 1 179 ? -7.303 2.734 -22.248 1.00 84.81 179 ARG A CA 1
ATOM 1474 C C . ARG A 1 179 ? -6.084 3.431 -21.641 1.00 84.81 179 ARG A C 1
ATOM 1476 O O . ARG A 1 179 ? -5.858 4.611 -21.899 1.00 84.81 179 ARG A O 1
ATOM 1483 N N . TYR A 1 180 ? -5.258 2.704 -20.892 1.00 87.44 180 TYR A N 1
ATOM 1484 C CA . TYR A 1 180 ? -3.961 3.218 -20.478 1.00 87.44 180 TYR A CA 1
ATOM 1485 C C . TYR A 1 180 ? -2.969 3.202 -21.638 1.00 87.44 180 TYR A C 1
ATOM 1487 O O . TYR A 1 180 ? -2.808 2.211 -22.351 1.00 87.44 180 TYR A O 1
ATOM 1495 N N . ILE A 1 181 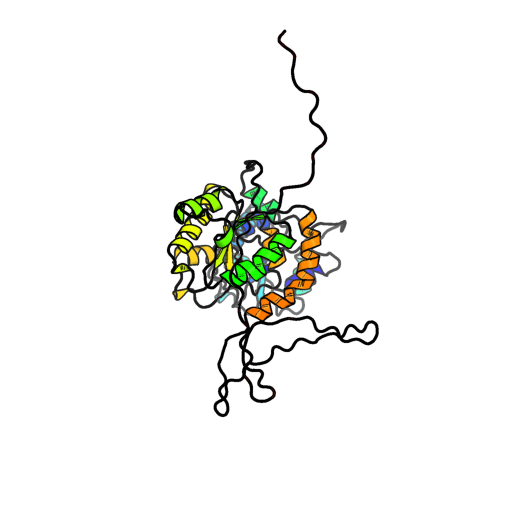? -2.262 4.318 -21.779 1.00 89.44 181 ILE A N 1
ATOM 1496 C CA . ILE A 1 181 ? -1.131 4.477 -22.693 1.00 89.44 181 ILE A CA 1
ATOM 1497 C C . ILE A 1 181 ? 0.122 4.149 -21.889 1.00 89.44 181 ILE A C 1
ATOM 1499 O O . ILE A 1 181 ? 0.421 4.832 -20.910 1.00 89.44 181 ILE A O 1
ATOM 1503 N N . LEU A 1 182 ? 0.811 3.076 -22.271 1.00 92.75 182 LEU A N 1
ATOM 1504 C CA . LEU A 1 182 ? 1.999 2.594 -21.573 1.00 92.75 182 LEU A CA 1
ATOM 1505 C C . LEU A 1 182 ? 3.257 2.891 -22.373 1.00 92.75 182 LEU A C 1
ATOM 1507 O O . LEU A 1 182 ? 3.225 2.710 -23.588 1.00 92.75 182 LEU A O 1
ATOM 1511 N N . HIS A 1 183 ? 4.348 3.229 -21.691 1.00 94.38 183 HIS A N 1
ATOM 1512 C CA . HIS A 1 183 ? 5.701 3.198 -22.236 1.00 94.38 183 HIS A CA 1
ATOM 1513 C C . HIS A 1 183 ? 6.360 1.860 -21.896 1.00 94.38 183 HIS A C 1
ATOM 1515 O O . HIS A 1 183 ? 6.435 1.478 -20.726 1.00 94.38 183 HIS A O 1
ATOM 1521 N N . VAL A 1 184 ? 6.827 1.137 -22.907 1.00 95.44 184 VAL A N 1
ATOM 1522 C CA . VAL A 1 184 ? 7.353 -0.228 -22.790 1.00 95.44 184 VAL A CA 1
ATOM 1523 C C . VAL A 1 184 ? 8.779 -0.267 -23.353 1.00 95.44 184 VAL A C 1
ATOM 1525 O O . VAL A 1 184 ? 8.941 0.040 -24.534 1.00 95.44 184 VAL A O 1
ATOM 1528 N N . PRO A 1 185 ? 9.802 -0.670 -22.568 1.00 93.94 185 PRO A N 1
ATOM 1529 C CA . PRO A 1 185 ? 11.201 -0.696 -22.996 1.00 93.94 185 PRO A CA 1
ATOM 1530 C C . PRO A 1 185 ? 11.436 -1.335 -24.367 1.00 93.94 185 PRO A C 1
ATOM 1532 O O . PRO A 1 185 ? 11.986 -0.689 -25.251 1.00 93.94 185 PRO A O 1
ATOM 1535 N N . ASP A 1 186 ? 10.945 -2.560 -24.583 1.00 92.69 186 ASP A N 1
ATOM 1536 C CA . ASP A 1 186 ? 11.163 -3.317 -25.829 1.00 92.69 186 ASP A CA 1
ATOM 1537 C C . ASP A 1 186 ? 10.483 -2.713 -27.070 1.00 92.69 186 ASP A C 1
ATOM 1539 O O . ASP A 1 186 ? 10.746 -3.145 -28.193 1.00 92.69 186 ASP A O 1
ATOM 1543 N N . ARG A 1 187 ? 9.574 -1.748 -26.886 1.00 92.94 187 ARG A N 1
ATOM 1544 C CA . ARG A 1 187 ? 8.809 -1.122 -27.972 1.00 92.94 187 ARG A CA 1
ATOM 1545 C C . ARG A 1 187 ? 9.213 0.329 -28.212 1.00 92.94 187 ARG A C 1
ATOM 1547 O O . ARG A 1 187 ? 9.282 0.747 -29.364 1.00 92.94 187 ARG A O 1
ATOM 1554 N N . ASP A 1 188 ? 9.440 1.077 -27.137 1.00 94.56 188 ASP A N 1
ATOM 1555 C CA . ASP A 1 188 ? 9.487 2.539 -27.165 1.00 94.56 188 ASP A CA 1
ATOM 1556 C C . ASP A 1 188 ? 10.891 3.106 -26.897 1.00 94.56 188 ASP A C 1
ATOM 1558 O O . ASP A 1 188 ? 11.119 4.293 -27.128 1.00 94.56 188 ASP A O 1
ATOM 1562 N N . PHE A 1 189 ? 11.857 2.292 -26.445 1.00 95.44 189 PHE A N 1
ATOM 1563 C CA . PHE A 1 189 ? 13.238 2.761 -26.300 1.00 95.44 189 PHE A CA 1
ATOM 1564 C C . PHE A 1 189 ? 13.844 3.090 -27.660 1.00 95.44 189 PHE A C 1
ATOM 1566 O O . PHE A 1 189 ? 13.762 2.312 -28.611 1.00 95.44 189 PHE A O 1
ATOM 1573 N N . ILE A 1 190 ? 14.494 4.250 -27.735 1.00 94.19 190 ILE A N 1
ATOM 1574 C CA . ILE A 1 190 ? 15.082 4.758 -28.968 1.00 94.19 190 ILE A CA 1
ATOM 1575 C C . ILE A 1 190 ? 16.385 3.994 -29.233 1.00 94.19 190 ILE A C 1
ATOM 1577 O O . ILE A 1 190 ? 17.326 4.095 -28.433 1.00 94.19 190 ILE A O 1
ATOM 1581 N N . PRO A 1 191 ? 16.495 3.254 -30.354 1.00 93.94 191 PRO A N 1
ATOM 1582 C CA . PRO A 1 191 ? 17.733 2.575 -30.705 1.00 93.94 191 PRO A CA 1
ATOM 1583 C C . PRO A 1 191 ? 18.864 3.586 -30.912 1.00 93.94 191 PRO A C 1
ATOM 1585 O O . PRO A 1 191 ? 18.707 4.571 -31.631 1.00 93.94 191 PRO A O 1
ATOM 1588 N N . GLY A 1 192 ? 20.020 3.328 -30.302 1.00 93.38 192 GLY A N 1
ATOM 1589 C CA . GLY A 1 192 ? 21.195 4.199 -30.388 1.00 93.38 192 GLY A CA 1
ATOM 1590 C C . GLY A 1 192 ? 21.311 5.242 -29.271 1.00 93.38 192 GLY A C 1
ATOM 1591 O O . GLY A 1 192 ? 22.399 5.786 -29.103 1.00 93.38 192 GLY A O 1
ATOM 1592 N N . ALA A 1 193 ? 20.257 5.474 -28.482 1.00 94.44 193 ALA A N 1
ATOM 1593 C CA . ALA A 1 193 ? 20.361 6.179 -27.202 1.00 94.44 193 ALA A CA 1
ATOM 1594 C C . ALA A 1 193 ? 20.827 5.220 -26.092 1.00 94.44 193 ALA A C 1
ATOM 1596 O O . ALA A 1 193 ? 20.640 4.001 -26.185 1.00 94.44 193 ALA A O 1
ATOM 1597 N N . SER A 1 194 ? 21.439 5.754 -25.034 1.00 95.81 194 SER A N 1
ATOM 1598 C CA . SER A 1 194 ? 21.850 4.934 -23.889 1.00 95.81 194 SER A CA 1
ATOM 1599 C C . SER A 1 194 ? 20.635 4.387 -23.123 1.00 95.81 194 SER A C 1
ATOM 1601 O O . SER A 1 194 ? 19.535 4.945 -23.168 1.00 95.81 194 SER A O 1
ATOM 1603 N N . LYS A 1 195 ? 20.808 3.267 -22.404 1.00 93.00 195 LYS A N 1
ATOM 1604 C CA . LYS A 1 195 ? 19.733 2.707 -21.561 1.00 93.00 195 LYS A CA 1
ATOM 1605 C C . LYS A 1 195 ? 19.371 3.668 -20.422 1.00 93.00 195 LYS A C 1
ATOM 1607 O O . LYS A 1 195 ? 18.195 3.803 -20.107 1.00 93.00 195 LYS A O 1
ATOM 1612 N N . GLU A 1 196 ? 20.359 4.391 -19.894 1.00 96.06 196 GLU A N 1
ATOM 1613 C CA . GLU A 1 196 ? 20.169 5.452 -18.901 1.00 96.06 196 GLU A CA 1
ATOM 1614 C C . GLU A 1 196 ? 19.240 6.558 -19.414 1.00 96.06 196 GLU A C 1
ATOM 1616 O O . GLU A 1 196 ? 18.205 6.811 -18.804 1.00 96.06 196 GLU A O 1
ATOM 1621 N N . GLU A 1 197 ? 19.557 7.165 -20.564 1.00 95.75 197 GLU A N 1
ATOM 1622 C CA . GLU A 1 197 ? 18.739 8.230 -21.166 1.00 95.75 197 GLU A CA 1
ATOM 1623 C C . GLU A 1 197 ? 17.316 7.755 -21.462 1.00 95.75 197 GLU A C 1
ATOM 1625 O O . GLU A 1 197 ? 16.357 8.472 -21.185 1.00 95.75 197 GLU A O 1
ATOM 1630 N N . ASN A 1 198 ? 17.165 6.534 -21.984 1.00 96.62 198 ASN A N 1
ATOM 1631 C CA . ASN A 1 198 ? 15.851 5.954 -22.254 1.00 96.62 198 ASN A CA 1
ATOM 1632 C C . ASN A 1 198 ? 15.021 5.772 -20.971 1.00 96.62 198 ASN A C 1
ATOM 1634 O O . ASN A 1 198 ? 13.829 6.076 -20.973 1.00 96.62 198 ASN A O 1
ATOM 1638 N N . ILE A 1 199 ? 15.634 5.305 -19.877 1.00 96.81 199 ILE A N 1
ATOM 1639 C CA . ILE A 1 199 ? 14.955 5.136 -18.583 1.00 96.81 199 ILE A CA 1
ATOM 1640 C C . ILE A 1 199 ? 14.572 6.492 -17.991 1.00 96.81 199 ILE A C 1
ATOM 1642 O O . ILE A 1 199 ? 13.423 6.669 -17.592 1.00 96.81 199 ILE A O 1
ATOM 1646 N N . LEU A 1 200 ? 15.507 7.448 -17.950 1.00 96.19 200 LEU A N 1
ATOM 1647 C CA . LEU A 1 200 ? 15.251 8.791 -17.424 1.00 96.19 200 LEU A CA 1
ATOM 1648 C C . LEU A 1 200 ? 14.117 9.471 -18.193 1.00 96.19 200 LEU A C 1
ATOM 1650 O O . LEU A 1 200 ? 13.162 9.944 -17.584 1.00 96.19 200 LEU A O 1
ATOM 1654 N N . ASN A 1 201 ? 14.169 9.426 -19.527 1.00 94.00 201 ASN A N 1
ATOM 1655 C CA . ASN A 1 201 ? 13.119 9.978 -20.373 1.00 94.00 201 ASN A CA 1
ATOM 1656 C C . ASN A 1 201 ? 11.767 9.296 -20.120 1.00 94.00 201 ASN A C 1
ATOM 1658 O O . ASN A 1 201 ? 10.760 9.981 -19.975 1.00 94.00 201 ASN A O 1
ATOM 1662 N N . ALA A 1 202 ? 11.731 7.963 -20.013 1.00 94.69 202 ALA A N 1
ATOM 1663 C CA . ALA A 1 202 ? 10.498 7.231 -19.733 1.00 94.69 202 ALA A CA 1
ATOM 1664 C C . ALA A 1 202 ? 9.885 7.609 -18.373 1.00 94.69 202 ALA A C 1
ATOM 1666 O O . ALA A 1 202 ? 8.676 7.815 -18.283 1.00 94.69 202 ALA A O 1
ATOM 1667 N N . ILE A 1 203 ? 10.711 7.731 -17.329 1.00 94.62 203 ILE A N 1
ATOM 1668 C CA . ILE A 1 203 ? 10.286 8.175 -15.995 1.00 94.62 203 ILE A CA 1
ATOM 1669 C C . ILE A 1 203 ? 9.771 9.613 -16.046 1.00 94.62 203 ILE A C 1
ATOM 1671 O O . ILE A 1 203 ? 8.783 9.925 -15.382 1.00 94.62 203 ILE A O 1
ATOM 1675 N N . ASP A 1 204 ? 10.413 10.487 -16.820 1.00 90.69 204 ASP A N 1
ATOM 1676 C CA . ASP A 1 204 ? 10.050 11.898 -16.915 1.00 90.69 204 ASP A CA 1
ATOM 1677 C C . ASP A 1 204 ? 8.722 12.126 -17.633 1.00 90.69 204 ASP A C 1
ATOM 1679 O O . ASP A 1 204 ? 7.890 12.847 -17.088 1.00 90.69 204 ASP A O 1
ATOM 1683 N N . ILE A 1 205 ? 8.491 11.472 -18.776 1.00 89.81 205 ILE A N 1
ATOM 1684 C CA . ILE A 1 205 ? 7.267 11.650 -19.578 1.00 89.81 205 ILE A CA 1
ATOM 1685 C C . ILE A 1 205 ? 6.042 10.913 -19.024 1.00 89.81 205 ILE A C 1
ATOM 1687 O O . ILE A 1 205 ? 4.916 11.218 -19.417 1.00 89.81 205 ILE A O 1
ATOM 1691 N N . CYS A 1 206 ? 6.246 9.884 -18.196 1.00 90.88 206 CYS A N 1
ATOM 1692 C CA . CYS A 1 206 ? 5.155 9.075 -17.665 1.00 90.88 206 CYS A CA 1
ATOM 1693 C C . CYS A 1 206 ? 4.695 9.588 -16.301 1.00 90.88 206 CYS A C 1
ATOM 1695 O O . CYS A 1 206 ? 5.503 9.893 -15.423 1.00 90.88 206 CYS A O 1
ATOM 1697 N N . ARG A 1 207 ? 3.382 9.529 -16.058 1.00 87.88 207 ARG A N 1
ATOM 1698 C CA . ARG A 1 207 ? 2.810 9.864 -14.741 1.00 87.88 207 ARG A CA 1
ATOM 1699 C C . ARG A 1 207 ? 3.199 8.881 -13.649 1.00 87.88 207 ARG A C 1
ATOM 1701 O O . ARG A 1 207 ? 3.403 9.274 -12.502 1.00 87.88 207 ARG A O 1
ATOM 1708 N N . HIS A 1 208 ? 3.291 7.607 -14.009 1.00 92.25 208 HIS A N 1
ATOM 1709 C CA . HIS A 1 208 ? 3.650 6.535 -13.093 1.00 92.25 208 HIS A CA 1
ATOM 1710 C C . HIS A 1 208 ? 4.732 5.638 -13.683 1.00 92.25 208 HIS A C 1
ATOM 1712 O O . HIS A 1 208 ? 4.813 5.463 -14.893 1.00 92.25 208 HIS A O 1
ATOM 1718 N N . THR A 1 209 ? 5.496 4.994 -12.815 1.00 95.56 209 THR A N 1
ATOM 1719 C CA . THR A 1 209 ? 6.359 3.864 -13.138 1.00 95.56 209 THR A CA 1
ATOM 1720 C C . THR A 1 209 ? 5.808 2.627 -12.435 1.00 95.56 209 THR A C 1
ATOM 1722 O O . THR A 1 209 ? 5.803 2.553 -11.206 1.00 95.56 209 THR A O 1
ATOM 1725 N N . ILE A 1 210 ? 5.330 1.657 -13.214 1.00 96.12 210 ILE A N 1
ATOM 1726 C CA . ILE A 1 210 ? 4.941 0.326 -12.746 1.00 96.12 210 ILE A CA 1
ATOM 1727 C C . ILE A 1 210 ? 6.191 -0.552 -12.774 1.00 96.12 210 ILE A C 1
ATOM 1729 O O . ILE A 1 210 ? 6.698 -0.892 -13.841 1.00 96.12 210 ILE A O 1
ATOM 1733 N N . PHE A 1 211 ? 6.679 -0.923 -11.598 1.00 94.94 211 PHE A N 1
ATOM 1734 C CA . PHE A 1 211 ? 7.880 -1.726 -11.419 1.00 94.94 211 PHE A CA 1
ATOM 1735 C C . PHE A 1 211 ? 7.507 -3.167 -11.067 1.00 94.94 211 PHE A C 1
ATOM 1737 O O . PHE A 1 211 ? 6.938 -3.421 -10.002 1.00 94.94 211 PHE A O 1
ATOM 1744 N N . LEU A 1 212 ? 7.816 -4.109 -11.958 1.00 92.94 212 LEU A N 1
ATOM 1745 C CA . LEU A 1 212 ? 7.616 -5.535 -11.717 1.00 92.94 212 LEU A CA 1
ATOM 1746 C C . LEU A 1 212 ? 8.794 -6.088 -10.930 1.00 92.94 212 LEU A C 1
ATOM 1748 O O . LEU A 1 212 ? 9.913 -6.126 -11.421 1.00 92.94 212 LEU A O 1
ATOM 1752 N N . LEU A 1 213 ? 8.529 -6.528 -9.709 1.00 89.25 213 LEU A N 1
ATOM 1753 C CA . LEU A 1 213 ? 9.510 -7.126 -8.828 1.00 89.25 213 LEU A CA 1
ATOM 1754 C C . LEU A 1 213 ? 9.386 -8.654 -8.860 1.00 89.25 213 LEU A C 1
ATOM 1756 O O . LEU A 1 213 ? 8.397 -9.221 -8.385 1.00 89.25 213 LEU A O 1
ATOM 1760 N N . SER A 1 214 ? 10.425 -9.308 -9.373 1.00 83.25 214 SER A N 1
ATOM 1761 C CA . SER A 1 214 ? 10.657 -10.753 -9.278 1.00 83.25 214 SER A CA 1
ATOM 1762 C C . SER A 1 214 ? 12.014 -11.023 -8.608 1.00 83.25 214 SER A C 1
ATOM 1764 O O . SER A 1 214 ? 12.895 -10.164 -8.626 1.00 83.25 214 SER A O 1
ATOM 1766 N N . GLY A 1 215 ? 12.180 -12.188 -7.967 1.00 72.25 215 GLY A N 1
ATOM 1767 C CA . GLY A 1 215 ? 13.296 -12.484 -7.046 1.00 72.25 215 GLY A CA 1
ATOM 1768 C C . GLY A 1 215 ? 14.697 -12.038 -7.515 1.00 72.25 215 GLY A C 1
ATOM 1769 O O . GLY A 1 215 ? 15.288 -11.178 -6.866 1.00 72.25 215 GLY A O 1
ATOM 1770 N N . PRO A 1 216 ? 15.234 -12.559 -8.635 1.00 63.72 216 PRO A N 1
ATOM 1771 C CA . PRO A 1 216 ? 16.569 -12.200 -9.123 1.00 63.72 216 PRO A CA 1
ATOM 1772 C C . PRO A 1 216 ? 16.600 -10.928 -9.990 1.00 63.72 216 PRO A C 1
ATOM 1774 O O . PRO A 1 216 ? 17.650 -10.586 -10.522 1.00 63.72 216 PRO A O 1
ATOM 1777 N N . TYR A 1 217 ? 15.478 -10.221 -10.186 1.00 66.38 217 TYR A N 1
ATOM 1778 C CA . TYR A 1 217 ? 15.439 -9.052 -11.079 1.00 66.38 217 TYR A CA 1
ATOM 1779 C C . TYR A 1 217 ? 16.362 -7.924 -10.618 1.00 66.38 217 TYR A C 1
ATOM 1781 O O . TYR A 1 217 ? 17.004 -7.280 -11.442 1.00 66.38 217 TYR A O 1
ATOM 1789 N N . LEU A 1 218 ? 16.478 -7.737 -9.303 1.00 71.31 218 LEU A N 1
ATOM 1790 C CA . LEU A 1 218 ? 17.293 -6.678 -8.708 1.00 71.31 218 LEU A CA 1
ATOM 1791 C C . LEU A 1 218 ? 18.808 -6.881 -8.881 1.00 71.31 218 LEU A C 1
ATOM 1793 O O . LEU A 1 218 ? 19.579 -6.034 -8.438 1.00 71.31 218 LEU A O 1
ATOM 1797 N N . GLU A 1 219 ? 19.242 -7.975 -9.516 1.00 68.88 219 GLU A N 1
ATOM 1798 C CA . GLU A 1 219 ? 20.639 -8.176 -9.913 1.00 68.88 219 GLU A CA 1
ATOM 1799 C C . GLU A 1 219 ? 21.038 -7.301 -11.119 1.00 68.88 219 GLU A C 1
ATOM 1801 O O . GLU A 1 219 ? 22.223 -7.013 -11.287 1.00 68.88 219 GLU A O 1
ATOM 1806 N N . ASP A 1 220 ? 20.081 -6.853 -11.949 1.00 80.75 220 ASP A N 1
ATOM 1807 C CA . ASP A 1 220 ? 20.360 -5.938 -13.067 1.00 80.75 220 ASP A CA 1
ATOM 1808 C C . ASP A 1 220 ? 20.540 -4.500 -12.559 1.00 80.75 220 ASP A C 1
ATOM 1810 O O . ASP A 1 220 ? 19.632 -3.930 -11.949 1.00 80.75 220 ASP A O 1
ATOM 1814 N N . GLU A 1 221 ? 21.677 -3.877 -12.878 1.00 86.50 221 GLU A N 1
ATOM 1815 C CA . GLU A 1 221 ? 21.998 -2.488 -12.519 1.00 86.50 221 GLU A CA 1
ATOM 1816 C C . GLU A 1 221 ? 20.897 -1.517 -12.963 1.00 86.50 221 GLU A C 1
ATOM 1818 O O . GLU A 1 221 ? 20.525 -0.597 -12.231 1.00 86.50 221 GLU A O 1
ATOM 1823 N N . TRP A 1 222 ? 20.306 -1.763 -14.133 1.00 91.00 222 TRP A N 1
ATOM 1824 C CA . TRP A 1 222 ? 19.261 -0.904 -14.677 1.00 91.00 222 TRP A CA 1
ATOM 1825 C C . TRP A 1 222 ? 17.937 -1.013 -13.925 1.00 91.00 222 TRP A C 1
ATOM 1827 O O . TRP A 1 222 ? 17.193 -0.032 -13.860 1.00 91.00 222 TRP A O 1
ATOM 1837 N N . SER A 1 223 ? 17.641 -2.174 -13.338 1.00 89.25 223 SER A N 1
ATOM 1838 C CA . SER A 1 223 ? 16.450 -2.358 -12.507 1.00 89.25 223 SER A CA 1
ATOM 1839 C C . SER A 1 223 ? 16.559 -1.530 -11.224 1.00 89.25 223 SER A C 1
ATOM 1841 O O . SER A 1 223 ? 15.642 -0.780 -10.889 1.00 89.25 223 SER A O 1
ATOM 1843 N N . LEU A 1 224 ? 17.720 -1.577 -10.562 1.00 90.56 224 LEU A N 1
ATOM 1844 C CA . LEU A 1 224 ? 17.989 -0.827 -9.341 1.00 90.56 224 LEU A CA 1
ATOM 1845 C C . LEU A 1 224 ? 18.065 0.677 -9.618 1.00 90.56 224 LEU A C 1
ATOM 1847 O O . LEU A 1 224 ? 17.517 1.471 -8.854 1.00 90.56 224 LEU A O 1
ATOM 1851 N N . PHE A 1 225 ? 18.684 1.069 -10.733 1.00 93.81 225 PHE A N 1
ATOM 1852 C CA . PHE A 1 225 ? 18.674 2.451 -11.208 1.00 93.81 225 PHE A CA 1
ATOM 1853 C C . PHE A 1 225 ? 17.239 2.955 -11.408 1.00 93.81 225 PHE A C 1
ATOM 1855 O O . PHE A 1 225 ? 16.848 3.946 -10.798 1.00 93.81 225 PHE A O 1
ATOM 1862 N N . THR A 1 226 ? 16.420 2.220 -12.169 1.00 95.31 226 THR A N 1
ATOM 1863 C CA . THR A 1 226 ? 15.009 2.570 -12.407 1.00 95.31 226 THR A CA 1
ATOM 1864 C C . THR A 1 226 ? 14.233 2.699 -11.095 1.00 95.31 226 THR A C 1
ATOM 1866 O O . THR A 1 226 ? 13.490 3.662 -10.903 1.00 95.31 226 THR A O 1
ATOM 1869 N N . PHE A 1 227 ? 14.428 1.752 -10.173 1.00 94.44 227 PHE A N 1
ATOM 1870 C CA . PHE A 1 227 ? 13.796 1.750 -8.858 1.00 94.44 227 PHE A CA 1
ATOM 1871 C C . PHE A 1 227 ? 14.147 3.014 -8.055 1.00 94.44 227 PHE A C 1
ATOM 1873 O O . PHE A 1 227 ? 13.258 3.693 -7.530 1.00 94.44 227 PHE A O 1
ATOM 1880 N N . ARG A 1 228 ? 15.436 3.363 -7.981 1.00 94.25 228 ARG A N 1
ATOM 1881 C CA . ARG A 1 228 ? 15.928 4.546 -7.259 1.00 94.25 228 ARG A CA 1
ATOM 1882 C C . ARG A 1 228 ? 15.385 5.835 -7.859 1.00 94.25 228 ARG A C 1
ATOM 1884 O O . ARG A 1 228 ? 14.827 6.651 -7.135 1.00 94.25 228 ARG A O 1
ATOM 1891 N N . THR A 1 229 ? 15.466 5.992 -9.175 1.00 95.81 229 THR A N 1
ATOM 1892 C CA . THR A 1 229 ? 14.999 7.211 -9.842 1.00 95.81 229 THR A CA 1
ATOM 1893 C C . THR A 1 229 ? 13.485 7.394 -9.697 1.00 95.81 229 THR A C 1
ATOM 1895 O O . THR A 1 229 ? 13.021 8.489 -9.373 1.00 95.81 229 THR A O 1
ATOM 1898 N N . ALA A 1 230 ? 12.693 6.331 -9.874 1.00 95.31 230 ALA A N 1
ATOM 1899 C CA . ALA A 1 230 ? 11.236 6.410 -9.746 1.00 95.31 230 ALA A CA 1
ATOM 1900 C C . ALA A 1 230 ? 10.778 6.656 -8.293 1.00 95.31 230 ALA A C 1
ATOM 1902 O O . ALA A 1 230 ? 9.846 7.436 -8.052 1.00 95.31 230 ALA A O 1
ATOM 1903 N N . SER A 1 231 ? 11.434 6.023 -7.312 1.00 93.75 231 SER A N 1
ATOM 1904 C CA . SER A 1 231 ? 11.153 6.262 -5.888 1.00 93.75 231 SER A CA 1
ATOM 1905 C C . SER A 1 231 ? 11.541 7.681 -5.468 1.00 93.75 231 SER A C 1
ATOM 1907 O O . SER A 1 231 ? 10.746 8.364 -4.819 1.00 93.75 231 SER A O 1
ATOM 1909 N N . GLU A 1 232 ? 12.705 8.173 -5.900 1.00 92.75 232 GLU A N 1
ATOM 1910 C CA . GLU A 1 232 ? 13.141 9.548 -5.651 1.00 92.75 232 GLU A CA 1
ATOM 1911 C C . GLU A 1 232 ? 12.159 10.563 -6.246 1.00 92.75 232 GLU A C 1
ATOM 1913 O O . GLU A 1 232 ? 11.779 11.514 -5.558 1.00 92.75 232 GLU A O 1
ATOM 1918 N N . LYS A 1 233 ? 11.682 10.344 -7.482 1.00 91.56 233 LYS A N 1
ATOM 1919 C CA . LYS A 1 233 ? 10.666 11.203 -8.112 1.00 91.56 233 LYS A CA 1
ATOM 1920 C C . LYS A 1 233 ? 9.391 11.273 -7.268 1.00 91.56 233 LYS A C 1
ATOM 1922 O O . LYS A 1 233 ? 8.916 12.377 -6.997 1.00 91.56 233 LYS A O 1
ATOM 1927 N N . SER A 1 234 ? 8.910 10.130 -6.773 1.00 89.75 234 SER A N 1
ATOM 1928 C CA . SER A 1 234 ? 7.730 10.056 -5.893 1.00 89.75 234 SER A CA 1
ATOM 1929 C C . SER A 1 234 ? 7.904 10.909 -4.629 1.00 89.75 234 SER A C 1
ATOM 1931 O O . SER A 1 234 ? 7.038 11.710 -4.280 1.00 89.75 234 SER A O 1
ATOM 1933 N N . ILE A 1 235 ? 9.064 10.801 -3.972 1.00 87.75 235 ILE A N 1
ATOM 1934 C CA . ILE A 1 235 ? 9.375 11.537 -2.736 1.00 87.75 235 ILE A CA 1
ATOM 1935 C C . ILE A 1 235 ? 9.533 13.038 -3.008 1.00 87.75 235 ILE A C 1
ATOM 1937 O O . ILE A 1 235 ? 8.972 13.869 -2.290 1.00 87.75 235 ILE A O 1
ATOM 1941 N N . ARG A 1 236 ? 10.299 13.401 -4.043 1.00 87.69 236 ARG A N 1
ATOM 1942 C CA . ARG A 1 236 ? 10.632 14.793 -4.372 1.00 87.69 236 ARG A CA 1
ATOM 1943 C C . ARG A 1 236 ? 9.403 15.584 -4.809 1.00 87.69 236 ARG A C 1
ATOM 1945 O O . ARG A 1 236 ? 9.248 16.733 -4.397 1.00 87.69 236 ARG A O 1
ATOM 1952 N N . GLN A 1 237 ? 8.551 14.977 -5.631 1.00 82.94 237 GLN A N 1
ATOM 1953 C CA . GLN A 1 237 ? 7.325 15.597 -6.140 1.00 82.94 237 GLN A CA 1
ATOM 1954 C C . GLN A 1 237 ? 6.129 15.400 -5.198 1.00 82.94 237 GLN A C 1
ATOM 1956 O O . GLN A 1 237 ? 5.081 16.001 -5.417 1.00 82.94 237 GLN A O 1
ATOM 1961 N N . LYS A 1 238 ? 6.292 14.605 -4.129 1.00 80.44 238 LYS A N 1
ATOM 1962 C CA . LYS A 1 238 ? 5.221 14.214 -3.201 1.00 80.44 238 LYS A CA 1
ATOM 1963 C C . LYS A 1 238 ? 4.006 13.644 -3.934 1.00 80.44 238 LYS A C 1
ATOM 1965 O O . LYS A 1 238 ? 2.870 13.973 -3.608 1.00 80.44 238 LYS A O 1
ATOM 1970 N N . CYS A 1 239 ? 4.260 12.819 -4.942 1.00 82.69 239 CYS A N 1
ATOM 1971 C CA . CYS A 1 239 ? 3.239 12.206 -5.778 1.00 82.69 239 CYS A CA 1
ATOM 1972 C C . CYS A 1 239 ? 3.405 10.690 -5.806 1.00 82.69 239 CYS A C 1
ATOM 1974 O O . CYS A 1 239 ? 4.481 10.154 -5.529 1.00 82.69 239 CYS A O 1
ATOM 1976 N N . ASN A 1 240 ? 2.336 9.984 -6.165 1.00 86.06 240 ASN A N 1
ATOM 1977 C CA . ASN A 1 240 ? 2.368 8.528 -6.277 1.00 86.06 240 ASN A CA 1
ATOM 1978 C C . ASN A 1 240 ? 3.032 8.039 -7.571 1.00 86.06 240 ASN A C 1
ATOM 1980 O O . ASN A 1 240 ? 2.405 7.313 -8.337 1.00 86.06 240 ASN A O 1
ATOM 1984 N N . HIS A 1 241 ? 4.258 8.457 -7.879 1.00 91.50 241 HIS A N 1
ATOM 1985 C CA . HIS A 1 241 ? 4.866 8.111 -9.164 1.00 91.50 241 HIS A CA 1
ATOM 1986 C C . HIS A 1 241 ? 5.230 6.617 -9.252 1.00 91.50 241 HIS A C 1
ATOM 1988 O O . HIS A 1 241 ? 5.057 6.007 -10.300 1.00 91.50 241 HIS A O 1
ATOM 1994 N N . MET A 1 242 ? 5.673 5.983 -8.169 1.00 94.31 242 MET A N 1
ATOM 1995 C CA . MET A 1 242 ? 6.118 4.588 -8.180 1.00 94.31 242 MET A CA 1
ATOM 1996 C C . MET A 1 242 ? 5.035 3.601 -7.726 1.00 94.31 242 MET A C 1
ATOM 1998 O O . MET A 1 242 ? 4.484 3.718 -6.637 1.00 94.31 242 MET A O 1
ATOM 2002 N N . ILE A 1 243 ? 4.785 2.566 -8.533 1.00 94.81 243 ILE A N 1
ATOM 2003 C CA . ILE A 1 243 ? 3.866 1.462 -8.229 1.00 94.81 243 ILE A CA 1
ATOM 2004 C C . ILE A 1 243 ? 4.640 0.148 -8.331 1.00 94.81 243 ILE A C 1
ATOM 2006 O O . ILE A 1 243 ? 5.059 -0.241 -9.417 1.00 94.81 243 ILE A O 1
ATOM 2010 N N . VAL A 1 244 ? 4.805 -0.568 -7.218 1.00 94.19 244 VAL A N 1
ATOM 2011 C CA . VAL A 1 244 ? 5.525 -1.854 -7.196 1.00 94.19 244 VAL A CA 1
ATOM 2012 C C . VAL A 1 244 ? 4.547 -3.024 -7.248 1.00 94.19 244 VAL A C 1
ATOM 2014 O O . VAL A 1 244 ? 3.669 -3.147 -6.388 1.00 94.19 244 VAL A O 1
ATOM 2017 N N . ILE A 1 245 ? 4.734 -3.902 -8.236 1.00 93.44 245 ILE A N 1
ATOM 2018 C CA . ILE A 1 245 ? 4.001 -5.160 -8.395 1.00 93.44 245 ILE A CA 1
ATOM 2019 C C . ILE A 1 245 ? 4.937 -6.329 -8.090 1.00 93.44 245 ILE A C 1
ATOM 2021 O O . ILE A 1 245 ? 5.931 -6.514 -8.777 1.00 93.44 245 ILE A O 1
ATOM 2025 N N . VAL A 1 246 ? 4.606 -7.144 -7.095 1.00 90.19 246 VAL A N 1
ATOM 2026 C CA . VAL A 1 246 ? 5.390 -8.311 -6.681 1.00 90.19 246 VAL A CA 1
ATOM 2027 C C . VAL A 1 246 ? 4.838 -9.568 -7.357 1.00 90.19 246 VAL A C 1
ATOM 2029 O O . VAL A 1 246 ? 3.688 -9.952 -7.117 1.00 90.19 246 VAL A O 1
ATOM 2032 N N . ILE A 1 247 ? 5.655 -10.196 -8.207 1.00 84.31 247 ILE A N 1
ATOM 2033 C CA . ILE A 1 247 ? 5.308 -11.417 -8.954 1.00 84.31 247 ILE A CA 1
ATOM 2034 C C . ILE A 1 247 ? 5.608 -12.665 -8.120 1.00 84.31 247 ILE A C 1
ATOM 2036 O O . ILE A 1 247 ? 4.753 -13.541 -8.006 1.00 84.31 247 ILE A O 1
ATOM 2040 N N . ASP A 1 248 ? 6.796 -12.720 -7.515 1.00 74.94 248 ASP A N 1
ATOM 2041 C CA . ASP A 1 248 ? 7.253 -13.837 -6.688 1.00 74.94 248 ASP A CA 1
ATOM 2042 C C . ASP A 1 248 ? 7.613 -13.350 -5.275 1.00 74.94 248 ASP A C 1
ATOM 2044 O O . ASP A 1 248 ? 8.225 -12.296 -5.099 1.00 74.94 248 ASP A O 1
ATOM 2048 N N . GLY A 1 249 ? 7.181 -14.109 -4.267 1.00 62.25 249 GLY A N 1
ATOM 2049 C CA . GLY A 1 249 ? 7.389 -13.839 -2.844 1.00 62.25 249 GLY A CA 1
ATOM 2050 C C . GLY A 1 249 ? 8.561 -14.607 -2.230 1.00 62.25 249 GLY A C 1
ATOM 2051 O O . GLY A 1 249 ? 8.745 -14.547 -1.012 1.00 62.25 249 GLY A O 1
ATOM 2052 N N . GLN A 1 250 ? 9.325 -15.355 -3.032 1.00 52.03 250 GLN A N 1
ATOM 2053 C CA . GLN A 1 250 ? 10.466 -16.130 -2.554 1.00 52.03 250 GLN A CA 1
ATOM 2054 C C . GLN A 1 250 ? 11.641 -15.208 -2.175 1.00 52.03 250 GLN A C 1
ATOM 2056 O O . GLN A 1 250 ? 12.418 -14.742 -3.000 1.00 52.03 250 GLN A O 1
ATOM 2061 N N . GLU A 1 251 ? 11.722 -14.984 -0.863 1.00 52.12 251 GLU A N 1
ATOM 2062 C CA . GLU A 1 251 ? 12.909 -14.672 -0.068 1.00 52.12 251 GLU A CA 1
ATOM 2063 C C . GLU A 1 251 ? 13.596 -13.316 -0.322 1.00 52.12 251 GLU A C 1
ATOM 2065 O O . GLU A 1 251 ? 14.534 -13.169 -1.101 1.00 52.12 251 GLU A O 1
ATOM 2070 N N . ASN A 1 252 ? 13.214 -12.351 0.528 1.00 56.12 252 ASN A N 1
ATOM 2071 C CA . ASN A 1 252 ? 13.890 -11.089 0.898 1.00 56.12 252 ASN A CA 1
ATOM 2072 C C . ASN A 1 252 ? 15.426 -11.163 1.102 1.00 56.12 252 ASN A C 1
ATOM 2074 O O . ASN A 1 252 ? 16.046 -10.166 1.461 1.00 56.12 252 ASN A O 1
ATOM 2078 N N . ILE A 1 253 ? 16.057 -12.327 0.971 1.00 54.78 253 ILE A N 1
ATOM 2079 C CA . ILE A 1 253 ? 17.471 -12.553 1.272 1.00 54.78 253 ILE A CA 1
ATOM 2080 C C . ILE A 1 253 ? 18.364 -11.918 0.196 1.00 54.78 253 ILE A C 1
ATOM 2082 O O . ILE A 1 253 ? 19.399 -11.355 0.543 1.00 54.78 253 ILE A O 1
ATOM 2086 N N . TYR A 1 254 ? 17.931 -11.919 -1.070 1.00 64.25 254 TYR A N 1
ATOM 2087 C CA . TYR A 1 254 ? 18.728 -11.443 -2.213 1.00 64.25 254 TYR A CA 1
ATOM 2088 C C . TYR A 1 254 ? 18.381 -10.027 -2.697 1.00 64.25 254 TYR A C 1
ATOM 2090 O O . TYR A 1 254 ? 18.952 -9.556 -3.674 1.00 64.25 254 TYR A O 1
ATOM 2098 N N . MET A 1 255 ? 17.457 -9.333 -2.031 1.00 74.50 255 MET A N 1
ATOM 2099 C CA . MET A 1 255 ? 17.071 -7.973 -2.423 1.00 74.50 255 MET A CA 1
ATOM 2100 C C . MET A 1 255 ? 18.037 -6.926 -1.851 1.00 74.50 255 MET A C 1
ATOM 2102 O O . MET A 1 255 ? 18.604 -7.123 -0.775 1.00 74.50 255 MET A O 1
ATOM 2106 N N . ASP A 1 256 ? 18.187 -5.793 -2.538 1.00 82.62 256 ASP A N 1
ATOM 2107 C CA . ASP A 1 256 ? 18.863 -4.610 -1.990 1.00 82.62 256 ASP A CA 1
ATOM 2108 C C . ASP A 1 256 ? 18.093 -4.086 -0.757 1.00 82.62 256 ASP A C 1
ATOM 2110 O O . ASP A 1 256 ? 16.858 -4.135 -0.710 1.00 82.62 256 ASP A O 1
ATOM 2114 N N . GLU A 1 257 ? 18.808 -3.608 0.265 1.00 84.38 257 GLU A N 1
ATOM 2115 C CA . GLU A 1 257 ? 18.213 -3.109 1.514 1.00 84.38 257 GLU A CA 1
ATOM 2116 C C . GLU A 1 257 ? 17.239 -1.943 1.278 1.00 84.38 257 GLU A C 1
ATOM 2118 O O . GLU A 1 257 ? 16.223 -1.840 1.972 1.00 84.38 257 GLU A O 1
ATOM 2123 N N . GLU A 1 258 ? 17.488 -1.104 0.270 1.00 86.19 258 GLU A N 1
ATOM 2124 C CA . GLU A 1 258 ? 16.593 -0.003 -0.098 1.00 86.19 258 GLU A CA 1
ATOM 2125 C C . GLU A 1 258 ? 15.243 -0.521 -0.608 1.00 86.19 258 GLU A C 1
ATOM 2127 O O . GLU A 1 258 ? 14.186 -0.004 -0.234 1.00 86.19 258 GLU A O 1
ATOM 2132 N N . VAL A 1 259 ? 15.259 -1.598 -1.397 1.00 87.75 259 VAL A N 1
ATOM 2133 C CA . VAL A 1 259 ? 14.038 -2.211 -1.932 1.00 87.75 259 VAL A CA 1
ATOM 2134 C C . VAL A 1 259 ? 13.256 -2.913 -0.823 1.00 87.75 259 VAL A C 1
ATOM 2136 O O . VAL A 1 259 ? 12.040 -2.731 -0.720 1.00 87.75 259 VAL A O 1
ATOM 2139 N N . LYS A 1 260 ? 13.940 -3.635 0.077 1.00 86.62 260 LYS A N 1
ATOM 2140 C CA . LYS A 1 260 ? 13.299 -4.237 1.264 1.00 86.62 260 LYS A CA 1
ATOM 2141 C C . LYS A 1 260 ? 12.621 -3.179 2.122 1.00 86.62 260 LYS A C 1
ATOM 2143 O O . LYS A 1 260 ? 11.485 -3.363 2.567 1.00 86.62 260 LYS A O 1
ATOM 2148 N N . TYR A 1 261 ? 13.310 -2.063 2.355 1.00 88.06 261 TYR A N 1
ATOM 2149 C CA . TYR A 1 261 ? 12.768 -0.954 3.125 1.00 88.06 261 TYR A CA 1
ATOM 2150 C C . TYR A 1 261 ? 11.530 -0.354 2.453 1.00 88.06 261 TYR A C 1
ATOM 2152 O O . TYR A 1 261 ? 10.525 -0.104 3.125 1.00 88.06 261 TYR A O 1
ATOM 2160 N N . TYR A 1 262 ? 11.559 -0.175 1.132 1.00 90.00 262 TYR A N 1
ATOM 2161 C CA . TYR A 1 262 ? 10.411 0.326 0.384 1.00 90.00 262 TYR A CA 1
ATOM 2162 C C . TYR A 1 262 ? 9.202 -0.608 0.495 1.00 90.00 262 TYR A C 1
ATOM 2164 O O . TYR A 1 262 ? 8.135 -0.149 0.893 1.00 90.00 262 TYR A O 1
ATOM 2172 N N . ILE A 1 263 ? 9.363 -1.915 0.250 1.00 88.25 263 ILE A N 1
ATOM 2173 C CA . ILE A 1 263 ? 8.273 -2.908 0.365 1.00 88.25 263 ILE A CA 1
ATOM 2174 C C . ILE A 1 263 ? 7.681 -2.914 1.778 1.00 88.25 263 ILE A C 1
ATOM 2176 O O . ILE A 1 263 ? 6.472 -3.028 1.960 1.00 88.25 263 ILE A O 1
ATOM 2180 N N . LYS A 1 264 ? 8.529 -2.764 2.799 1.00 86.88 264 LYS A N 1
ATOM 2181 C CA . LYS A 1 264 ? 8.089 -2.710 4.195 1.00 86.88 264 LYS A CA 1
ATOM 2182 C C . LYS A 1 264 ? 7.264 -1.455 4.510 1.00 86.88 264 LYS A C 1
ATOM 2184 O O . LYS A 1 264 ? 6.392 -1.495 5.377 1.00 86.88 264 LYS A O 1
ATOM 2189 N N . THR A 1 265 ? 7.563 -0.334 3.861 1.00 89.75 265 THR A N 1
ATOM 2190 C CA . THR A 1 265 ? 6.978 0.979 4.175 1.00 89.75 265 THR A CA 1
ATOM 2191 C C . THR A 1 265 ? 5.833 1.381 3.249 1.00 89.75 265 THR A C 1
ATOM 2193 O O . THR A 1 265 ? 4.986 2.176 3.667 1.00 89.75 265 THR A O 1
ATOM 2196 N N . HIS A 1 266 ? 5.762 0.812 2.046 1.00 91.56 266 HIS A N 1
ATOM 2197 C CA . HIS A 1 266 ? 4.788 1.146 1.010 1.00 91.56 266 HIS A CA 1
ATOM 2198 C C . HIS A 1 266 ? 3.801 0.021 0.736 1.00 91.56 266 HIS A C 1
ATOM 2200 O O . HIS A 1 266 ? 4.080 -1.161 0.925 1.00 91.56 266 HIS A O 1
ATOM 2206 N N . VAL A 1 267 ? 2.613 0.412 0.284 1.00 91.88 267 VAL A N 1
ATOM 2207 C CA . VAL A 1 267 ? 1.578 -0.525 -0.143 1.00 91.88 267 VAL A CA 1
ATOM 2208 C C . VAL A 1 267 ? 1.958 -1.036 -1.529 1.00 91.88 267 VAL A C 1
ATOM 2210 O O . VAL A 1 267 ? 1.825 -0.315 -2.518 1.00 91.88 267 VAL A O 1
ATOM 2213 N N . THR A 1 268 ? 2.447 -2.270 -1.597 1.00 92.19 268 THR A N 1
ATOM 2214 C CA . THR A 1 268 ? 2.772 -2.968 -2.846 1.00 92.19 268 THR A CA 1
ATOM 2215 C C . THR A 1 268 ? 1.601 -3.831 -3.310 1.00 92.19 268 THR A C 1
ATOM 2217 O O . THR A 1 268 ? 0.678 -4.134 -2.547 1.00 92.19 268 THR A O 1
ATOM 2220 N N . LEU A 1 269 ? 1.612 -4.216 -4.585 1.00 92.06 269 LEU A N 1
ATOM 2221 C CA . LEU A 1 269 ? 0.567 -5.041 -5.179 1.00 92.06 269 LEU A CA 1
ATOM 2222 C C . LEU A 1 269 ? 1.098 -6.435 -5.501 1.00 92.06 269 LEU A C 1
ATOM 2224 O O . LEU A 1 269 ? 2.028 -6.573 -6.282 1.00 92.06 269 LEU A O 1
ATOM 2228 N N . HIS A 1 270 ? 0.499 -7.481 -4.942 1.00 89.69 270 HIS A N 1
ATOM 2229 C CA . HIS A 1 270 ? 0.901 -8.856 -5.240 1.00 89.69 270 HIS A CA 1
ATOM 2230 C C . HIS A 1 270 ? 0.064 -9.433 -6.376 1.00 89.69 270 HIS A C 1
ATOM 2232 O O . HIS A 1 270 ? -1.155 -9.297 -6.369 1.00 89.69 270 HIS A O 1
ATOM 2238 N N . VAL A 1 271 ? 0.689 -10.144 -7.313 1.00 86.75 271 VAL A N 1
ATOM 2239 C CA . VAL A 1 271 ? -0.025 -10.791 -8.430 1.00 86.75 271 VAL A CA 1
ATOM 2240 C C . VAL A 1 271 ? -1.068 -11.816 -7.957 1.00 86.75 271 VAL A C 1
ATOM 2242 O O . VAL A 1 271 ? -2.072 -12.041 -8.627 1.00 86.75 271 VAL A O 1
ATOM 2245 N N . THR A 1 272 ? -0.866 -12.416 -6.783 1.00 85.50 272 THR A N 1
ATOM 2246 C CA . THR A 1 272 ? -1.800 -13.374 -6.173 1.00 85.50 272 THR A CA 1
ATOM 2247 C C . THR A 1 272 ? -3.001 -12.719 -5.483 1.00 85.50 272 THR A C 1
ATOM 2249 O O . THR A 1 272 ? -3.877 -13.434 -4.993 1.00 85.50 272 THR A O 1
ATOM 2252 N N . ASP A 1 273 ? -3.036 -11.386 -5.396 1.00 85.62 273 ASP A N 1
ATOM 2253 C CA . ASP A 1 273 ? -4.082 -10.632 -4.708 1.00 85.62 273 ASP A CA 1
ATOM 2254 C C . ASP A 1 273 ? -5.431 -10.740 -5.447 1.00 85.62 273 ASP A C 1
ATOM 2256 O O . ASP A 1 273 ? -5.513 -10.371 -6.621 1.00 85.62 273 ASP A O 1
ATOM 2260 N N . PRO A 1 274 ? -6.519 -11.171 -4.778 1.00 86.06 274 PRO A N 1
ATOM 2261 C CA . PRO A 1 274 ? -7.848 -11.232 -5.389 1.00 86.06 274 PRO A CA 1
ATOM 2262 C C . PRO A 1 274 ? -8.348 -9.889 -5.942 1.00 86.06 274 PRO A C 1
ATOM 2264 O O . PRO A 1 274 ? -9.172 -9.862 -6.853 1.00 86.06 274 PRO A O 1
ATOM 2267 N N . TRP A 1 275 ? -7.858 -8.772 -5.397 1.00 86.12 275 TRP A N 1
ATOM 2268 C CA . TRP A 1 275 ? -8.253 -7.411 -5.765 1.00 86.12 275 TRP A CA 1
ATOM 2269 C C . TRP A 1 275 ? -7.228 -6.722 -6.674 1.00 86.12 275 TRP A C 1
ATOM 2271 O O . TRP A 1 275 ? -7.241 -5.494 -6.793 1.00 86.12 275 TRP A O 1
ATOM 2281 N N . PHE A 1 276 ? -6.335 -7.495 -7.305 1.00 89.69 276 PHE A N 1
ATOM 2282 C CA . PHE A 1 276 ? -5.193 -6.997 -8.072 1.00 89.69 276 PHE A CA 1
ATOM 2283 C C . PHE A 1 276 ? -5.552 -5.848 -9.025 1.00 89.69 276 PHE A C 1
ATOM 2285 O O . PHE A 1 276 ? -5.043 -4.733 -8.897 1.00 89.69 276 PHE A O 1
ATOM 2292 N N . TRP A 1 277 ? -6.478 -6.096 -9.952 1.00 87.00 277 TRP A N 1
ATOM 2293 C CA . TRP A 1 277 ? -6.843 -5.135 -10.995 1.00 87.00 277 TRP A CA 1
ATOM 2294 C C . TRP A 1 277 ? -7.555 -3.903 -10.450 1.00 87.00 277 TRP A C 1
ATOM 2296 O O . TRP A 1 277 ? -7.291 -2.787 -10.896 1.00 87.00 277 TRP A O 1
ATOM 2306 N N . GLU A 1 278 ? -8.421 -4.081 -9.453 1.00 85.25 278 GLU A N 1
ATOM 2307 C CA . GLU A 1 278 ? -9.121 -2.961 -8.829 1.00 85.25 278 GLU A CA 1
ATOM 2308 C C . GLU A 1 278 ? -8.154 -2.021 -8.117 1.00 85.25 278 GLU A C 1
ATOM 2310 O O . GLU A 1 278 ? -8.294 -0.801 -8.201 1.00 85.25 278 GLU A O 1
ATOM 2315 N N . LYS A 1 279 ? -7.159 -2.576 -7.424 1.00 89.31 279 LYS A N 1
ATOM 2316 C CA . LYS A 1 279 ? -6.125 -1.793 -6.749 1.00 89.31 279 LYS A CA 1
ATOM 2317 C C . LYS A 1 279 ? -5.192 -1.107 -7.735 1.00 89.31 279 LYS A C 1
ATOM 2319 O O . LYS A 1 279 ? -4.915 0.078 -7.562 1.00 89.31 279 LYS A O 1
ATOM 2324 N N . LEU A 1 280 ? -4.760 -1.817 -8.778 1.00 90.06 280 LEU A N 1
ATOM 2325 C CA . LEU A 1 280 ? -3.902 -1.251 -9.817 1.00 90.06 280 LEU A CA 1
ATOM 2326 C C . LEU A 1 280 ? -4.582 -0.063 -10.502 1.00 90.06 280 LEU A C 1
ATOM 2328 O O . LEU A 1 280 ? -3.999 1.011 -10.621 1.00 90.06 280 LEU A O 1
ATOM 2332 N N . ALA A 1 281 ? -5.851 -0.212 -10.872 1.00 84.94 281 ALA A N 1
ATOM 2333 C CA . ALA A 1 281 ? -6.596 0.861 -11.513 1.00 84.94 281 ALA A CA 1
ATOM 2334 C C . ALA A 1 281 ? -6.963 2.009 -10.563 1.00 84.94 281 ALA A C 1
ATOM 2336 O O . ALA A 1 281 ? -7.082 3.151 -10.997 1.00 84.94 281 ALA A O 1
ATOM 2337 N N . LYS A 1 282 ? -7.118 1.739 -9.258 1.00 82.81 282 LYS A N 1
ATOM 2338 C CA . LYS A 1 282 ? -7.233 2.801 -8.246 1.00 82.81 282 LYS A CA 1
ATOM 2339 C C . LYS A 1 282 ? -5.935 3.596 -8.110 1.00 82.81 282 LYS A C 1
ATOM 2341 O O . LYS A 1 282 ? -6.029 4.778 -7.798 1.00 82.81 282 LYS A O 1
ATOM 2346 N N . ALA A 1 283 ? -4.770 2.978 -8.308 1.00 85.88 283 ALA A N 1
ATOM 2347 C CA . ALA A 1 283 ? -3.471 3.644 -8.215 1.00 85.88 283 ALA A CA 1
ATOM 2348 C C . ALA A 1 283 ? -3.150 4.490 -9.458 1.00 85.88 283 ALA A C 1
ATOM 2350 O O . ALA A 1 283 ? -2.636 5.599 -9.323 1.00 85.88 283 ALA A O 1
ATOM 2351 N N . LEU A 1 284 ? -3.520 4.007 -10.647 1.00 85.00 284 LEU A N 1
ATOM 2352 C CA . LEU A 1 284 ? -3.324 4.699 -11.923 1.00 85.00 284 LEU A CA 1
ATOM 2353 C C . LEU A 1 284 ? -4.364 5.811 -12.162 1.00 85.00 284 LEU A C 1
ATOM 2355 O O . LEU A 1 284 ? -5.445 5.779 -11.573 1.00 85.00 284 LEU A O 1
ATOM 2359 N N . PRO A 1 285 ? -4.101 6.816 -13.025 1.00 75.19 285 PRO A N 1
ATOM 2360 C CA . PRO A 1 285 ? -5.046 7.885 -13.363 1.00 75.19 285 PRO A CA 1
ATOM 2361 C C . PRO A 1 285 ? -6.372 7.290 -13.836 1.00 75.19 285 PRO A C 1
ATOM 2363 O O . PRO A 1 285 ? -6.383 6.291 -14.537 1.00 75.19 285 PRO A O 1
ATOM 2366 N N . SER A 1 286 ? -7.507 7.830 -13.409 1.00 65.75 286 SER A N 1
ATOM 2367 C CA . SER A 1 286 ? -8.801 7.272 -13.810 1.00 65.75 286 SER A CA 1
ATOM 2368 C C . SER A 1 286 ? -9.537 8.259 -14.697 1.00 65.75 286 SER A C 1
ATOM 2370 O O . SER A 1 286 ? -9.956 9.304 -14.194 1.00 65.75 286 SER A O 1
ATOM 2372 N N . ASP A 1 287 ? -9.773 7.884 -15.951 1.00 59.12 287 ASP A N 1
ATOM 2373 C CA . ASP A 1 287 ? -10.873 8.452 -16.725 1.00 59.12 287 ASP A CA 1
ATOM 2374 C C . ASP A 1 287 ? -12.182 7.741 -16.363 1.00 59.12 287 ASP A C 1
ATOM 2376 O O . ASP A 1 287 ? -12.191 6.582 -15.935 1.00 59.12 287 ASP A O 1
ATOM 2380 N N . GLN A 1 288 ? -13.314 8.445 -16.478 1.00 51.72 288 GLN A N 1
ATOM 2381 C CA . GLN A 1 288 ? -14.630 7.897 -16.110 1.00 51.72 288 GLN A CA 1
ATOM 2382 C C . GLN A 1 288 ? -14.971 6.604 -16.874 1.00 51.72 288 GLN A C 1
ATOM 2384 O O . GLN A 1 288 ? -15.670 5.746 -16.327 1.00 51.72 288 GLN A O 1
ATOM 2389 N N . ASP A 1 289 ? -14.412 6.434 -18.073 1.00 53.91 289 ASP A N 1
ATOM 2390 C CA . ASP A 1 289 ? -14.591 5.269 -18.943 1.00 53.91 289 ASP A CA 1
ATOM 2391 C C . ASP A 1 289 ? -13.927 3.989 -18.399 1.00 53.91 289 ASP A C 1
ATOM 2393 O O . ASP A 1 289 ? -14.416 2.883 -18.651 1.00 53.91 289 ASP A O 1
ATOM 2397 N N . ASN A 1 290 ? -12.884 4.114 -17.569 1.00 60.75 290 ASN A N 1
ATOM 2398 C CA . ASN A 1 290 ? -12.101 2.971 -17.085 1.00 60.75 290 ASN A CA 1
ATOM 2399 C C . ASN A 1 290 ? -12.916 2.072 -16.139 1.00 60.75 290 ASN A C 1
ATOM 2401 O O . ASN A 1 290 ? -12.658 0.876 -16.039 1.00 60.75 290 ASN A O 1
ATOM 2405 N N . LYS A 1 291 ? -13.945 2.610 -15.465 1.00 62.94 291 LYS A N 1
ATOM 2406 C CA . LYS A 1 291 ? -14.770 1.846 -14.507 1.00 62.94 291 LYS A CA 1
ATOM 2407 C C . LYS A 1 291 ? -15.569 0.717 -15.152 1.00 62.94 291 LYS A C 1
ATOM 2409 O O . LYS A 1 291 ? -15.617 -0.375 -14.598 1.00 62.94 291 LYS A O 1
ATOM 2414 N N . LEU A 1 292 ? -16.171 0.967 -16.315 1.00 60.91 292 LEU A N 1
ATOM 2415 C CA . LEU A 1 292 ? -16.962 -0.043 -17.030 1.00 60.91 292 LEU A CA 1
ATOM 2416 C C . LEU A 1 292 ? -16.066 -1.153 -17.593 1.00 60.91 292 LEU A C 1
ATOM 2418 O O . LEU A 1 292 ? -16.431 -2.325 -17.587 1.00 60.91 292 LEU A O 1
ATOM 2422 N N . GLN A 1 293 ? -14.870 -0.790 -18.054 1.00 64.69 293 GLN A N 1
ATOM 2423 C CA . GLN A 1 293 ? -13.905 -1.748 -18.588 1.00 64.69 293 GLN A CA 1
ATOM 2424 C C . GLN A 1 293 ? -13.281 -2.611 -17.480 1.00 64.69 293 GLN A C 1
ATOM 2426 O O . GLN A 1 293 ? -13.061 -3.800 -17.698 1.00 64.69 293 GLN A O 1
ATOM 2431 N N . LEU A 1 294 ? -13.086 -2.059 -16.276 1.00 66.88 294 LEU A N 1
ATOM 2432 C CA . LEU A 1 294 ? -12.640 -2.813 -15.097 1.00 66.88 294 LEU A CA 1
ATOM 2433 C C . LEU A 1 294 ? -13.613 -3.925 -14.704 1.00 66.88 294 LEU A C 1
ATOM 2435 O O . LEU A 1 294 ? -13.180 -5.044 -14.445 1.00 66.88 294 LEU A O 1
ATOM 2439 N N . GLU A 1 295 ? -14.920 -3.654 -14.707 1.00 67.31 295 GLU A N 1
ATOM 2440 C CA . GLU A 1 295 ? -15.929 -4.686 -14.429 1.00 67.31 295 GLU A CA 1
ATOM 2441 C C . GLU A 1 295 ? -15.871 -5.819 -15.467 1.00 67.31 295 GLU A C 1
ATOM 2443 O O . GLU A 1 295 ? -15.963 -6.997 -15.121 1.00 67.31 295 GLU A O 1
ATOM 2448 N N . ILE A 1 296 ? -15.655 -5.491 -16.745 1.00 66.44 296 ILE A N 1
ATOM 2449 C CA . ILE A 1 296 ? -15.507 -6.488 -17.815 1.00 66.44 296 ILE A CA 1
ATOM 2450 C C . ILE A 1 296 ? -14.218 -7.304 -17.637 1.00 66.44 296 ILE A C 1
ATOM 2452 O O . ILE A 1 296 ? -14.243 -8.526 -17.798 1.00 66.44 296 ILE A O 1
ATOM 2456 N N . LEU A 1 297 ? -13.103 -6.660 -17.284 1.00 67.25 297 LEU A N 1
ATOM 2457 C CA . LEU A 1 297 ? -11.818 -7.328 -17.077 1.00 67.25 297 LEU A CA 1
ATOM 2458 C C . LEU A 1 297 ? -11.816 -8.241 -15.855 1.00 67.25 297 LEU A C 1
ATOM 2460 O O . LEU A 1 297 ? -11.362 -9.378 -15.967 1.00 67.25 297 LEU A O 1
ATOM 2464 N N . ASN A 1 298 ? -12.376 -7.810 -14.725 1.00 67.12 298 ASN A N 1
ATOM 2465 C CA . ASN A 1 298 ? -12.469 -8.644 -13.522 1.00 67.12 298 ASN A CA 1
ATOM 2466 C C . ASN A 1 298 ? -13.219 -9.956 -13.800 1.00 67.12 298 ASN A C 1
ATOM 2468 O O . ASN A 1 298 ? -12.824 -11.019 -13.321 1.00 67.12 298 ASN A O 1
ATOM 2472 N N . ASN A 1 299 ? -14.241 -9.911 -14.658 1.00 62.59 299 ASN A N 1
ATOM 2473 C CA . ASN A 1 299 ? -14.980 -11.099 -15.084 1.00 62.59 299 ASN A CA 1
ATOM 2474 C C . ASN A 1 299 ? -14.182 -12.026 -16.027 1.00 62.59 299 ASN A C 1
ATOM 2476 O O . ASN A 1 299 ? -14.494 -13.213 -16.121 1.00 62.59 299 ASN A O 1
ATOM 2480 N N . ARG A 1 300 ? -13.164 -11.514 -16.734 1.00 63.34 300 ARG A N 1
ATOM 2481 C CA . ARG A 1 300 ? -12.341 -12.269 -17.701 1.00 63.34 300 ARG A CA 1
ATOM 2482 C C . ARG A 1 300 ? -11.035 -12.805 -17.105 1.00 63.34 300 ARG A C 1
ATOM 2484 O O . ARG A 1 300 ? -10.640 -13.930 -17.405 1.00 63.34 300 ARG A O 1
ATOM 2491 N N . VAL A 1 301 ? -10.339 -11.998 -16.302 1.00 56.69 301 VAL A N 1
ATOM 2492 C CA . VAL A 1 301 ? -8.907 -12.179 -15.996 1.00 56.69 301 VAL A CA 1
ATOM 2493 C C . VAL A 1 301 ? -8.646 -12.959 -14.703 1.00 56.69 301 VAL A C 1
ATOM 2495 O O . VAL A 1 301 ? -7.573 -13.553 -14.570 1.00 56.69 301 VAL A O 1
ATOM 2498 N N . ASN A 1 302 ? -9.639 -13.105 -13.816 1.00 47.78 302 ASN A N 1
ATOM 2499 C CA . ASN A 1 302 ? -9.515 -13.930 -12.602 1.00 47.78 302 ASN A CA 1
ATOM 2500 C C . ASN A 1 302 ? -9.177 -15.412 -12.883 1.00 47.78 302 ASN A C 1
ATOM 2502 O O . ASN A 1 302 ? -8.785 -16.127 -11.970 1.00 47.78 302 ASN A O 1
ATOM 2506 N N . ASN A 1 303 ? -9.236 -15.866 -14.143 1.00 43.22 303 ASN A N 1
ATOM 2507 C CA . ASN A 1 303 ? -8.830 -17.214 -14.554 1.00 43.22 303 ASN A CA 1
ATOM 2508 C C . ASN A 1 303 ? -7.440 -17.307 -15.227 1.00 43.22 303 ASN A C 1
ATOM 2510 O O . ASN A 1 303 ? -6.939 -18.417 -15.390 1.00 43.22 303 ASN A O 1
ATOM 2514 N N . HIS A 1 304 ? -6.805 -16.199 -15.640 1.00 45.50 304 HIS A N 1
ATOM 2515 C CA . HIS A 1 304 ? -5.584 -16.235 -16.472 1.00 45.50 304 HIS A CA 1
ATOM 2516 C C . HIS A 1 304 ? -4.276 -15.952 -15.711 1.00 45.50 304 HIS A C 1
ATOM 2518 O O . HIS A 1 304 ? -3.296 -16.656 -15.955 1.00 45.50 304 HIS A O 1
ATOM 2524 N N . LEU A 1 305 ? -4.255 -15.011 -14.756 1.00 45.84 305 LEU A N 1
ATOM 2525 C CA . LEU A 1 305 ? -3.060 -14.726 -13.930 1.00 45.84 305 LEU A CA 1
ATOM 2526 C C . LEU A 1 305 ? -2.663 -15.929 -13.056 1.00 45.84 305 LEU A C 1
ATOM 2528 O O . LEU A 1 305 ? -1.490 -16.281 -12.972 1.00 45.84 305 LEU A O 1
ATOM 2532 N N . TYR A 1 306 ? -3.649 -16.623 -12.479 1.00 40.28 306 TYR A N 1
ATOM 2533 C CA . TYR A 1 306 ? -3.421 -17.821 -11.661 1.00 40.28 306 TYR A CA 1
ATOM 2534 C C . TYR A 1 306 ? -2.928 -19.032 -12.467 1.00 40.28 306 TYR A C 1
ATOM 2536 O O . TYR A 1 306 ? -2.322 -19.938 -11.901 1.00 40.28 306 TYR A O 1
ATOM 25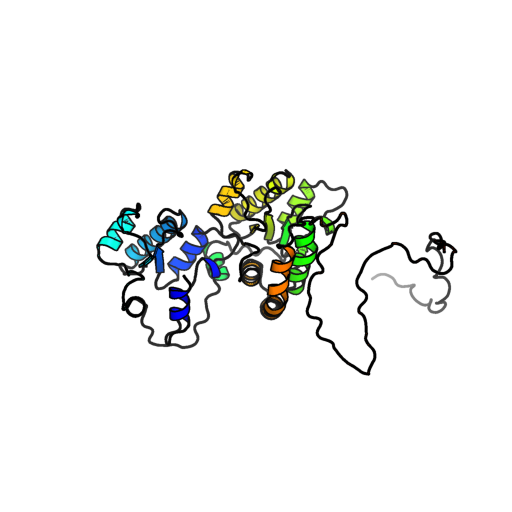44 N N . ARG A 1 307 ? -3.174 -19.068 -13.784 1.00 37.22 307 ARG A N 1
ATOM 2545 C CA . ARG A 1 307 ? -2.882 -20.241 -14.622 1.00 37.22 307 ARG A CA 1
ATOM 2546 C C . ARG A 1 307 ? -1.446 -20.275 -15.138 1.00 37.22 307 ARG A C 1
ATOM 2548 O O . ARG A 1 307 ? -0.925 -21.358 -15.370 1.00 37.22 307 ARG A O 1
ATOM 2555 N N . GLN A 1 308 ? -0.812 -19.114 -15.312 1.00 39.22 308 GLN A N 1
ATOM 2556 C CA . GLN A 1 308 ? 0.585 -19.039 -15.756 1.00 39.22 308 GLN A CA 1
ATOM 2557 C C . GLN A 1 308 ? 1.584 -19.248 -14.608 1.00 39.22 308 GLN A C 1
ATOM 2559 O O . GLN A 1 308 ? 2.660 -19.783 -14.846 1.00 39.22 308 GLN A O 1
ATOM 2564 N N . ASN A 1 309 ? 1.208 -18.938 -13.361 1.00 36.47 309 ASN A N 1
ATOM 2565 C CA . ASN A 1 309 ? 2.106 -19.044 -12.202 1.00 36.47 309 ASN A CA 1
ATOM 2566 C C . ASN A 1 309 ? 2.120 -20.434 -11.528 1.00 36.47 309 ASN A C 1
ATOM 2568 O O . ASN A 1 309 ? 2.764 -20.598 -10.497 1.00 36.47 309 ASN A O 1
ATOM 2572 N N . SER A 1 310 ? 1.413 -21.440 -12.068 1.00 32.53 310 SER A N 1
ATOM 2573 C CA . SER A 1 310 ? 1.380 -22.807 -11.506 1.00 32.53 310 SER A CA 1
ATOM 2574 C C . SER A 1 310 ? 2.220 -23.832 -12.279 1.00 32.53 310 SER A C 1
ATOM 2576 O O . SER A 1 310 ? 2.124 -25.028 -11.991 1.00 32.53 310 SER A O 1
ATOM 2578 N N . VAL A 1 311 ? 3.001 -23.412 -13.275 1.00 33.06 311 VAL A N 1
ATOM 2579 C CA . VAL A 1 311 ? 3.792 -24.342 -14.090 1.00 33.06 311 VAL A CA 1
ATOM 2580 C C . VAL A 1 311 ? 5.245 -24.306 -13.629 1.00 33.06 311 VAL A C 1
ATOM 2582 O O . VAL A 1 311 ? 6.067 -23.567 -14.154 1.00 33.06 311 VAL A O 1
ATOM 2585 N N . ASP A 1 312 ? 5.547 -25.112 -12.612 1.00 33.66 312 ASP A N 1
ATOM 2586 C CA . ASP A 1 312 ? 6.900 -25.630 -12.415 1.00 33.66 312 ASP A CA 1
ATOM 2587 C C . ASP A 1 312 ? 7.067 -26.748 -13.461 1.00 33.66 312 ASP A C 1
ATOM 2589 O O . ASP A 1 312 ? 6.381 -27.773 -13.377 1.00 33.66 312 ASP A O 1
ATOM 2593 N N . ASP A 1 313 ? 7.895 -26.529 -14.488 1.00 38.44 313 ASP A N 1
ATOM 2594 C CA . ASP A 1 313 ? 8.210 -27.504 -15.546 1.00 38.44 313 ASP A CA 1
ATOM 2595 C C . ASP A 1 313 ? 9.025 -28.673 -14.957 1.00 38.44 313 ASP A C 1
ATOM 2597 O O . ASP A 1 313 ? 10.206 -28.878 -15.243 1.00 38.44 313 ASP A O 1
ATOM 2601 N N . ARG A 1 314 ? 8.406 -29.480 -14.090 1.00 38.22 314 ARG A N 1
ATOM 2602 C CA . ARG A 1 314 ? 9.005 -30.733 -13.634 1.00 38.22 314 ARG A CA 1
ATOM 2603 C C . ARG A 1 314 ? 8.799 -31.788 -14.704 1.00 38.22 314 ARG A C 1
ATOM 2605 O O . ARG A 1 314 ? 7.699 -32.303 -14.896 1.00 38.22 314 ARG A O 1
ATOM 2612 N N . GLN A 1 315 ? 9.894 -32.116 -15.378 1.00 37.69 315 GLN A N 1
ATOM 2613 C CA . GLN A 1 315 ? 10.010 -33.275 -16.253 1.00 37.69 315 GLN A CA 1
ATOM 2614 C C . GLN A 1 315 ? 9.671 -34.539 -15.450 1.00 37.69 315 GLN A C 1
ATOM 2616 O O . GLN A 1 315 ? 10.394 -34.908 -14.527 1.00 37.69 315 GLN A O 1
ATOM 2621 N N . VAL A 1 316 ? 8.551 -35.187 -15.769 1.00 37.00 316 VAL A N 1
ATOM 2622 C CA . VAL A 1 316 ? 8.230 -36.515 -15.236 1.00 37.00 316 VAL A CA 1
ATOM 2623 C C . VAL A 1 316 ? 8.664 -37.535 -16.284 1.00 37.00 316 VAL A C 1
ATOM 2625 O O . VAL A 1 316 ? 8.047 -37.642 -17.343 1.00 37.00 316 VAL A O 1
ATOM 2628 N N . GLU A 1 317 ? 9.753 -38.252 -16.005 1.00 34.84 317 GLU A N 1
ATOM 2629 C CA . GLU A 1 317 ? 10.194 -39.397 -16.802 1.00 34.84 317 GLU A CA 1
ATOM 2630 C C . GLU A 1 317 ? 9.488 -40.667 -16.323 1.00 34.84 317 GLU A C 1
ATOM 2632 O O . GLU A 1 317 ? 9.655 -41.095 -15.181 1.00 34.84 317 GLU A O 1
ATOM 2637 N N . GLU A 1 318 ? 8.746 -41.316 -17.217 1.00 33.41 318 GLU A N 1
ATOM 2638 C CA . GLU A 1 318 ? 8.293 -42.689 -17.012 1.00 33.41 318 GLU A CA 1
ATOM 2639 C C . GLU A 1 318 ? 8.572 -43.493 -18.292 1.00 33.41 318 GLU A C 1
ATOM 2641 O O . GLU A 1 318 ? 8.170 -43.115 -19.393 1.00 33.41 318 GLU A O 1
ATOM 2646 N N . ASN A 1 319 ? 9.320 -44.594 -18.164 1.00 35.69 319 ASN A N 1
ATOM 2647 C CA . ASN A 1 319 ? 9.686 -45.508 -19.257 1.00 35.69 319 ASN A CA 1
ATOM 2648 C C . ASN A 1 319 ? 10.411 -44.870 -20.466 1.00 35.69 319 ASN A C 1
ATOM 2650 O O . ASN A 1 319 ? 10.215 -45.290 -21.609 1.00 35.69 319 ASN A O 1
ATOM 2654 N N . GLY A 1 320 ? 11.286 -43.886 -20.226 1.00 41.16 320 GLY A N 1
ATOM 2655 C CA . GLY A 1 320 ? 12.216 -43.365 -21.239 1.00 41.16 320 GLY A CA 1
ATOM 2656 C C . GLY A 1 320 ? 11.576 -42.520 -22.348 1.00 41.16 320 GLY A C 1
ATOM 2657 O O . GLY A 1 320 ? 12.158 -42.384 -23.425 1.00 41.16 320 GLY A O 1
ATOM 2658 N N . ARG A 1 321 ? 10.382 -41.959 -22.116 1.00 35.59 321 ARG A N 1
ATOM 2659 C CA . ARG A 1 321 ? 9.764 -40.952 -22.991 1.00 35.59 321 ARG A CA 1
ATOM 2660 C C . ARG A 1 321 ? 9.270 -39.770 -22.160 1.00 35.59 321 ARG A C 1
ATOM 2662 O O . ARG A 1 321 ? 8.559 -39.964 -21.181 1.00 35.59 321 ARG A O 1
ATOM 2669 N N . ASN A 1 322 ? 9.613 -38.557 -22.589 1.00 36.12 322 ASN A N 1
ATOM 2670 C CA . ASN A 1 322 ? 9.120 -37.321 -21.980 1.00 36.12 322 ASN A CA 1
ATOM 2671 C C . ASN A 1 322 ? 7.626 -37.148 -22.284 1.00 36.12 322 ASN A C 1
ATOM 2673 O O . ASN A 1 322 ? 7.227 -37.180 -23.450 1.00 36.12 322 ASN A O 1
ATOM 2677 N N . ILE A 1 323 ? 6.808 -36.945 -21.250 1.00 35.78 323 ILE A N 1
ATOM 2678 C CA . ILE A 1 323 ? 5.373 -36.673 -21.380 1.00 35.78 323 ILE A CA 1
ATOM 2679 C C . ILE A 1 323 ? 5.124 -35.208 -21.016 1.00 35.78 323 ILE A C 1
ATOM 2681 O O . ILE A 1 323 ? 5.343 -34.801 -19.878 1.00 35.78 323 ILE A O 1
ATOM 2685 N N . TYR A 1 324 ? 4.622 -34.418 -21.967 1.00 35.06 324 TYR A N 1
ATOM 2686 C CA . TYR A 1 324 ? 4.048 -33.103 -21.675 1.00 35.06 324 TYR A CA 1
ATOM 2687 C C . TYR A 1 324 ? 2.626 -33.294 -21.148 1.00 35.06 324 TYR A C 1
ATOM 2689 O O . TYR A 1 324 ? 1.811 -33.978 -21.772 1.00 35.06 324 TYR A O 1
ATOM 2697 N N . ARG A 1 325 ? 2.304 -32.701 -19.996 1.00 30.56 325 ARG A N 1
ATOM 2698 C CA . ARG A 1 325 ? 0.943 -32.753 -19.455 1.00 30.56 325 ARG A CA 1
ATOM 2699 C C . ARG A 1 325 ? 0.044 -31.838 -20.288 1.00 30.56 325 ARG A C 1
ATOM 2701 O O . ARG A 1 325 ? 0.286 -30.641 -20.393 1.00 30.56 325 ARG A O 1
ATOM 2708 N N . GLN A 1 326 ? -0.989 -32.412 -20.894 1.00 30.00 326 GLN A N 1
ATOM 2709 C CA . GLN A 1 326 ? -1.980 -31.677 -21.675 1.00 30.00 326 GLN A CA 1
ATOM 2710 C C . GLN A 1 326 ? -2.800 -30.779 -20.733 1.00 30.00 326 GLN A C 1
ATOM 2712 O O . GLN A 1 326 ? -3.447 -31.274 -19.809 1.00 30.00 326 GLN A O 1
ATOM 2717 N N . ASN A 1 327 ? -2.758 -29.462 -20.947 1.00 30.48 327 ASN A N 1
ATOM 2718 C CA . ASN A 1 327 ? -3.593 -28.506 -20.222 1.00 30.48 327 ASN A CA 1
ATOM 2719 C C . ASN A 1 327 ? -5.071 -28.775 -20.543 1.00 30.48 327 ASN A C 1
ATOM 2721 O O . ASN A 1 327 ? -5.503 -28.610 -2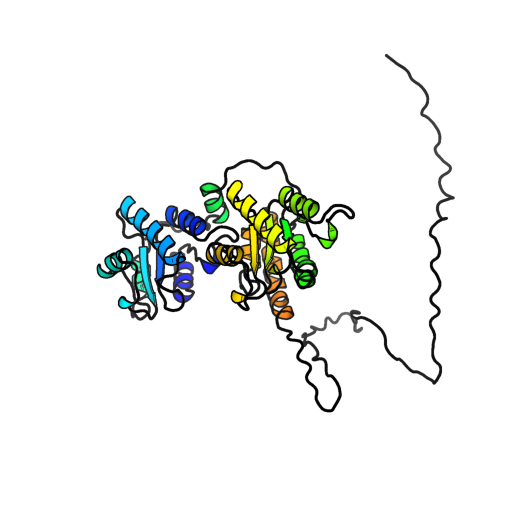1.681 1.00 30.48 327 ASN A O 1
ATOM 2725 N N . SER A 1 328 ? -5.848 -29.180 -19.541 1.00 30.48 328 SER A N 1
ATOM 2726 C CA . SER A 1 328 ? -7.291 -29.387 -19.646 1.00 30.48 328 SER A CA 1
ATOM 2727 C C . SER A 1 328 ? -8.022 -28.045 -19.749 1.00 30.48 328 SER A C 1
ATOM 2729 O O . SER A 1 328 ? -8.067 -27.266 -18.796 1.00 30.48 328 SER A O 1
ATOM 2731 N N . VAL A 1 329 ? -8.602 -27.756 -20.911 1.00 31.42 329 VAL A N 1
ATOM 2732 C CA . VAL A 1 329 ? -9.640 -26.730 -21.083 1.00 31.42 329 VAL A CA 1
ATOM 2733 C C . VAL A 1 329 ? -10.931 -27.459 -21.447 1.00 31.42 329 VAL A C 1
ATOM 2735 O O . VAL A 1 329 ? -10.925 -28.278 -22.361 1.00 31.42 329 VAL A O 1
ATOM 2738 N N . ASP A 1 330 ? -12.016 -27.187 -20.719 1.00 31.11 330 ASP A N 1
ATOM 2739 C CA . ASP A 1 330 ? -13.370 -27.580 -21.122 1.00 31.11 330 ASP A CA 1
ATOM 2740 C C . ASP A 1 330 ? -13.776 -26.752 -22.352 1.00 31.11 330 ASP A C 1
ATOM 2742 O O . ASP A 1 330 ? -14.159 -25.583 -22.240 1.00 31.11 330 ASP A O 1
ATOM 2746 N N . ASP A 1 331 ? -13.685 -27.353 -23.537 1.00 33.06 331 ASP A N 1
ATOM 2747 C CA . ASP A 1 331 ? -14.181 -26.767 -24.779 1.00 33.06 331 ASP A CA 1
ATOM 2748 C C . ASP A 1 331 ? -15.714 -26.870 -24.819 1.00 33.06 331 ASP A C 1
ATOM 2750 O O . ASP A 1 331 ? -16.289 -27.930 -25.078 1.00 33.06 331 ASP A O 1
ATOM 2754 N N . LYS A 1 332 ? -16.416 -25.752 -24.592 1.00 33.34 332 LYS A N 1
ATOM 2755 C CA . LYS A 1 332 ? -17.838 -25.660 -24.952 1.00 33.34 332 LYS A CA 1
ATOM 2756 C C . LYS A 1 332 ? -17.963 -25.693 -26.476 1.00 33.34 332 LYS A C 1
ATOM 2758 O O . LYS A 1 332 ? -17.616 -24.729 -27.155 1.00 33.34 332 LYS A O 1
ATOM 2763 N N . GLN A 1 333 ? -18.484 -26.804 -26.990 1.00 35.62 333 GLN A N 1
ATOM 2764 C CA . GLN A 1 333 ? -18.865 -26.991 -28.388 1.00 35.62 333 GLN A CA 1
ATOM 2765 C C . GLN A 1 333 ? -19.929 -25.953 -28.786 1.00 35.62 333 GLN A C 1
ATOM 2767 O O . GLN A 1 333 ? -21.031 -25.946 -28.241 1.00 35.62 333 GLN A O 1
ATOM 2772 N N . LEU A 1 334 ? -19.599 -25.060 -29.721 1.00 33.75 334 LEU A N 1
ATOM 2773 C CA . LEU A 1 334 ? -20.578 -24.229 -30.423 1.00 33.75 334 LEU A CA 1
ATOM 2774 C C . LEU A 1 334 ? -20.947 -24.949 -31.723 1.00 33.75 334 LEU A C 1
ATOM 2776 O O . LEU A 1 334 ? -20.141 -25.012 -32.650 1.00 33.75 334 LEU A O 1
ATOM 2780 N N . GLU A 1 335 ? -22.149 -25.521 -31.771 1.00 32.62 335 GLU A N 1
ATOM 2781 C CA . GLU A 1 335 ? -22.723 -26.095 -32.986 1.00 32.62 335 GLU A CA 1
ATOM 2782 C C . GLU A 1 335 ? -23.473 -25.014 -33.770 1.00 32.62 335 GLU A C 1
ATOM 2784 O O . GLU A 1 335 ? -24.484 -24.486 -33.310 1.00 32.62 335 GLU A O 1
ATOM 2789 N N . GLU A 1 336 ? -23.023 -24.729 -34.991 1.00 29.59 336 GLU A N 1
ATOM 2790 C CA . GLU A 1 336 ? -23.856 -24.079 -36.000 1.00 29.59 336 GLU A CA 1
ATOM 2791 C C . GLU A 1 336 ? -23.687 -24.829 -37.331 1.00 29.59 336 GLU A C 1
ATOM 2793 O O . GLU A 1 336 ? -22.589 -24.960 -37.872 1.00 29.59 336 GLU A O 1
ATOM 2798 N N . ASN A 1 337 ? -24.792 -25.374 -37.847 1.00 34.47 337 ASN A N 1
ATOM 2799 C CA . ASN A 1 337 ? -24.914 -25.991 -39.176 1.00 34.47 337 ASN A CA 1
ATOM 2800 C C . ASN A 1 337 ? -23.980 -27.179 -39.494 1.00 34.47 337 ASN A C 1
ATOM 2802 O O . ASN A 1 337 ? -23.515 -27.328 -40.627 1.00 34.47 337 ASN A O 1
ATOM 2806 N N . GLY A 1 338 ? -23.761 -28.076 -38.526 1.00 36.91 338 GLY A N 1
ATOM 2807 C CA . GLY A 1 338 ? -23.271 -29.437 -38.793 1.00 36.91 338 GLY A CA 1
ATOM 2808 C C . GLY A 1 338 ? -21.855 -29.540 -39.373 1.00 36.91 338 GLY A C 1
ATOM 2809 O O . GLY A 1 338 ? -21.529 -30.542 -40.010 1.00 36.91 338 GLY A O 1
ATOM 2810 N N . ARG A 1 339 ? -21.003 -28.527 -39.177 1.00 30.33 339 ARG A N 1
ATOM 2811 C CA . ARG A 1 339 ? -19.573 -28.586 -39.513 1.00 30.33 339 ARG A CA 1
ATOM 2812 C C . ARG A 1 339 ? -18.737 -28.131 -38.320 1.00 30.33 339 ARG A C 1
ATOM 2814 O O . ARG A 1 339 ? -18.841 -26.988 -37.895 1.00 30.33 339 ARG A O 1
ATOM 2821 N N . ASN A 1 340 ? -17.881 -29.021 -37.818 1.00 33.50 340 ASN A N 1
ATOM 2822 C CA . ASN A 1 340 ? -16.901 -28.697 -36.782 1.00 33.50 340 ASN A CA 1
ATOM 2823 C C . ASN A 1 340 ? -15.876 -27.695 -37.332 1.00 33.50 340 ASN A C 1
ATOM 2825 O O . ASN A 1 340 ? -15.168 -27.995 -38.295 1.00 33.50 340 ASN A O 1
ATOM 2829 N N . ILE A 1 341 ? -15.781 -26.516 -36.717 1.00 28.22 341 ILE A N 1
ATOM 2830 C CA . ILE A 1 341 ? -14.751 -25.520 -37.018 1.00 28.22 341 ILE A CA 1
ATOM 2831 C C . ILE A 1 341 ? -13.629 -25.699 -35.993 1.00 28.22 341 ILE A C 1
ATOM 2833 O O . ILE A 1 341 ? -13.759 -25.293 -34.842 1.00 28.22 341 ILE A O 1
ATOM 2837 N N . TYR A 1 342 ? -12.516 -26.303 -36.405 1.00 31.78 342 TYR A N 1
ATOM 2838 C CA . TYR A 1 342 ? -11.285 -26.268 -35.616 1.00 31.78 342 TYR A CA 1
ATOM 2839 C C . TYR A 1 342 ? -10.678 -24.864 -35.712 1.00 31.78 342 TYR A C 1
ATOM 2841 O O . TYR A 1 342 ? -10.394 -24.382 -36.810 1.00 31.78 342 TYR A O 1
ATOM 2849 N N . ARG A 1 343 ? -10.448 -24.200 -34.573 1.00 24.98 343 ARG A N 1
ATOM 2850 C CA . ARG A 1 343 ? -9.593 -23.008 -34.528 1.00 24.98 343 ARG A CA 1
ATOM 2851 C C . ARG A 1 343 ? -8.138 -23.474 -34.572 1.00 24.98 343 ARG A C 1
ATOM 2853 O O . ARG A 1 343 ? -7.687 -24.175 -33.672 1.00 24.98 343 ARG A O 1
ATOM 2860 N N . GLN A 1 344 ? -7.423 -23.101 -35.632 1.00 26.48 344 GLN A N 1
ATOM 2861 C CA . GLN A 1 344 ? -5.986 -23.325 -35.771 1.00 26.48 344 GLN A CA 1
ATOM 2862 C C . GLN A 1 344 ? -5.228 -22.566 -34.677 1.00 26.48 344 GLN A C 1
ATOM 2864 O O . GLN A 1 344 ? -5.024 -21.362 -34.785 1.00 26.48 344 GLN A O 1
ATOM 2869 N N . ASN A 1 345 ? -4.779 -23.295 -33.661 1.00 24.17 345 ASN A N 1
ATOM 2870 C CA . ASN A 1 345 ? -3.640 -22.924 -32.835 1.00 24.17 345 ASN A CA 1
ATOM 2871 C C . ASN A 1 345 ? -2.646 -24.090 -32.879 1.00 24.17 345 ASN A C 1
ATOM 2873 O O . ASN A 1 345 ? -2.960 -25.168 -32.382 1.00 24.17 345 ASN A O 1
ATOM 2877 N N . SER A 1 346 ? -1.474 -23.866 -33.480 1.00 28.81 346 SER A N 1
ATOM 2878 C CA . SER A 1 346 ? -0.150 -24.102 -32.874 1.00 28.81 346 SER A CA 1
ATOM 2879 C C . SER A 1 346 ? 0.933 -24.478 -33.902 1.00 28.81 346 SER A C 1
ATOM 2881 O O . SER A 1 346 ? 0.772 -25.396 -34.697 1.00 28.81 346 SER A O 1
ATOM 2883 N N . VAL A 1 347 ? 2.014 -23.699 -33.837 1.00 26.81 347 VAL A N 1
ATOM 2884 C CA . VAL A 1 347 ? 3.458 -23.983 -33.975 1.00 26.81 347 VAL A CA 1
ATOM 2885 C C . VAL A 1 347 ? 3.933 -25.361 -34.506 1.00 26.81 347 VAL A C 1
ATOM 2887 O O . VAL A 1 347 ? 3.647 -26.394 -33.909 1.00 26.81 347 VAL A O 1
ATOM 2890 N N . ASP A 1 348 ? 4.737 -25.259 -35.579 1.00 27.44 348 ASP A N 1
ATOM 2891 C CA . ASP A 1 348 ? 5.895 -26.001 -36.148 1.00 27.44 348 ASP A CA 1
ATOM 2892 C C . ASP A 1 348 ? 6.143 -27.529 -36.082 1.00 27.44 348 ASP A C 1
ATOM 2894 O O . ASP A 1 348 ? 6.229 -28.162 -35.034 1.00 27.44 348 ASP A O 1
ATOM 2898 N N . ASP A 1 349 ? 6.442 -28.033 -37.294 1.00 28.72 349 ASP A N 1
ATOM 2899 C CA . ASP A 1 349 ? 7.415 -29.040 -37.753 1.00 28.72 349 ASP A CA 1
ATOM 2900 C C . ASP A 1 349 ? 7.830 -30.210 -36.839 1.00 28.72 349 ASP A C 1
ATOM 2902 O O . ASP A 1 349 ? 8.734 -30.099 -36.009 1.00 28.72 349 ASP A O 1
ATOM 2906 N N . ARG A 1 350 ? 7.329 -31.412 -37.183 1.00 30.34 350 ARG A N 1
ATOM 2907 C CA . ARG A 1 350 ? 8.142 -32.586 -37.587 1.00 30.34 350 ARG A CA 1
ATOM 2908 C C . ARG A 1 350 ? 7.267 -33.758 -38.075 1.00 30.34 350 ARG A C 1
ATOM 2910 O O . ARG A 1 350 ? 6.392 -34.232 -37.367 1.00 30.34 350 ARG A O 1
ATOM 2917 N N . GLN A 1 351 ? 7.635 -34.260 -39.258 1.00 34.94 351 GLN A N 1
ATOM 2918 C CA . GLN A 1 351 ? 7.461 -35.632 -39.771 1.00 34.94 351 GLN A CA 1
ATOM 2919 C C . GLN A 1 351 ? 6.036 -36.128 -40.083 1.00 34.94 351 GLN A C 1
ATOM 2921 O O . GLN A 1 351 ? 5.428 -36.871 -39.320 1.00 34.94 351 GLN A O 1
ATOM 2926 N N . LEU A 1 352 ? 5.573 -35.830 -41.301 1.00 33.69 352 LEU A N 1
ATOM 2927 C CA . LEU A 1 352 ? 4.590 -36.656 -42.007 1.00 33.69 352 LEU A CA 1
ATOM 2928 C C . LEU A 1 352 ? 5.319 -37.445 -43.104 1.00 33.69 352 LEU A C 1
ATOM 2930 O O . LEU A 1 352 ? 5.777 -36.866 -44.090 1.00 33.69 352 LEU A O 1
ATOM 2934 N N . GLU A 1 353 ? 5.451 -38.757 -42.916 1.00 35.78 353 GLU A N 1
ATOM 2935 C CA . GLU A 1 353 ? 5.784 -39.700 -43.985 1.00 35.78 353 GLU A CA 1
ATOM 2936 C C . GLU A 1 353 ? 4.484 -40.212 -44.614 1.00 35.78 353 GLU A C 1
ATOM 2938 O O . GLU A 1 353 ? 3.639 -40.776 -43.923 1.00 35.78 353 GLU A O 1
ATOM 2943 N N . GLU A 1 354 ? 4.343 -40.077 -45.932 1.00 33.91 354 GLU A N 1
ATOM 2944 C CA . GLU A 1 354 ? 3.339 -40.815 -46.703 1.00 33.91 354 GLU A CA 1
ATOM 2945 C C . GLU A 1 354 ? 3.964 -41.300 -48.023 1.00 33.91 354 GLU A C 1
ATOM 2947 O O . GLU A 1 354 ? 4.524 -40.525 -48.797 1.00 33.91 354 GLU A O 1
ATOM 2952 N N . ASN A 1 355 ? 3.893 -42.612 -48.276 1.00 36.94 355 ASN A N 1
ATOM 2953 C CA . ASN A 1 355 ? 4.296 -43.291 -49.519 1.00 36.94 355 ASN A CA 1
ATOM 2954 C C . ASN A 1 355 ? 5.762 -43.125 -49.982 1.00 36.94 355 ASN A C 1
ATOM 2956 O O . ASN A 1 355 ? 6.047 -43.088 -51.181 1.00 36.94 355 ASN A O 1
ATOM 2960 N N . GLY A 1 356 ? 6.715 -43.111 -49.044 1.00 40.25 356 GLY A N 1
ATOM 2961 C CA . GLY A 1 356 ? 8.125 -43.421 -49.327 1.00 40.25 356 GLY A CA 1
ATOM 2962 C C . GLY A 1 356 ? 8.886 -42.418 -50.204 1.00 40.25 356 GLY A C 1
ATOM 2963 O O . GLY A 1 356 ? 9.897 -42.787 -50.805 1.00 40.25 356 GLY A O 1
ATOM 2964 N N . ARG A 1 357 ? 8.445 -41.156 -50.299 1.00 36.16 357 ARG A N 1
ATOM 2965 C CA . ARG A 1 357 ? 9.222 -40.074 -50.931 1.00 36.16 357 ARG A CA 1
ATOM 2966 C C . ARG A 1 357 ? 9.144 -38.786 -50.110 1.00 36.16 357 ARG A C 1
ATOM 2968 O O . ARG A 1 357 ? 8.058 -38.282 -49.854 1.00 36.16 357 ARG A O 1
ATOM 2975 N N . ASN A 1 358 ? 10.308 -38.238 -49.753 1.00 33.78 358 ASN A N 1
ATOM 2976 C CA . ASN A 1 358 ? 10.433 -36.951 -49.061 1.00 33.78 358 ASN A CA 1
ATOM 2977 C C . ASN A 1 358 ? 9.962 -35.796 -49.956 1.00 33.78 358 ASN A C 1
ATOM 2979 O O . ASN A 1 358 ? 10.450 -35.638 -51.076 1.00 33.78 358 ASN A O 1
ATOM 2983 N N . ILE A 1 359 ? 9.065 -34.953 -49.442 1.00 32.50 359 ILE A N 1
ATOM 2984 C CA . ILE A 1 359 ? 8.665 -33.701 -50.090 1.00 32.50 359 ILE A CA 1
ATOM 2985 C C . ILE A 1 359 ? 9.537 -32.577 -49.522 1.00 32.50 359 ILE A C 1
ATOM 2987 O O . ILE A 1 359 ? 9.331 -32.125 -48.400 1.00 32.50 359 ILE A O 1
ATOM 2991 N N . ILE A 1 360 ? 10.512 -32.113 -50.306 1.00 31.38 360 ILE A N 1
ATOM 2992 C CA . ILE A 1 360 ? 11.225 -30.857 -50.045 1.00 31.38 360 ILE A CA 1
ATOM 2993 C C . ILE A 1 360 ? 10.328 -29.728 -50.559 1.00 31.38 360 ILE A C 1
ATOM 2995 O O . ILE A 1 360 ? 10.056 -29.653 -51.759 1.00 31.38 360 ILE A O 1
ATOM 2999 N N . ARG A 1 361 ? 9.855 -28.839 -49.679 1.00 27.30 361 ARG A N 1
ATOM 3000 C CA . ARG A 1 361 ? 9.275 -27.569 -50.131 1.00 27.30 361 ARG A CA 1
ATOM 3001 C C . ARG A 1 361 ? 10.416 -26.615 -50.478 1.00 27.30 361 ARG A C 1
ATOM 3003 O O . ARG A 1 361 ? 11.162 -26.192 -49.603 1.00 27.30 361 ARG A O 1
ATOM 3010 N N . ASN A 1 362 ? 10.539 -26.286 -51.762 1.00 27.70 362 ASN A N 1
ATOM 3011 C CA . ASN A 1 362 ? 11.363 -25.176 -52.227 1.00 27.70 362 ASN A CA 1
ATOM 3012 C C . ASN A 1 362 ? 10.801 -23.867 -51.656 1.00 27.70 362 ASN A C 1
ATOM 3014 O O . ASN A 1 362 ? 9.706 -23.448 -52.034 1.00 27.70 362 ASN A O 1
ATOM 3018 N N . CYS A 1 363 ? 11.554 -23.211 -50.776 1.00 26.59 363 CYS A N 1
ATOM 3019 C CA . CYS A 1 363 ? 11.342 -21.802 -50.468 1.00 26.59 363 CYS A CA 1
ATOM 3020 C C . CYS A 1 363 ? 11.710 -20.977 -51.711 1.00 26.59 363 CYS A C 1
ATOM 3022 O O . CYS A 1 363 ? 12.836 -21.064 -52.202 1.00 26.59 363 CYS A O 1
ATOM 3024 N N . LEU A 1 364 ? 10.769 -20.192 -52.235 1.00 27.08 364 LEU A N 1
ATOM 3025 C CA . LEU A 1 364 ? 11.077 -19.168 -53.236 1.00 27.08 364 LEU A CA 1
ATOM 3026 C C . LEU A 1 364 ? 11.810 -17.998 -52.547 1.00 27.08 364 LEU A C 1
ATOM 3028 O O . LEU A 1 364 ? 11.423 -17.625 -51.438 1.00 27.08 364 LEU A O 1
ATOM 3032 N N . PRO A 1 365 ? 12.860 -17.421 -53.161 1.00 26.80 365 PRO A N 1
ATOM 3033 C CA . PRO A 1 365 ? 13.602 -16.308 -52.578 1.00 26.80 365 PRO A CA 1
ATOM 3034 C C . PRO A 1 365 ? 12.805 -14.996 -52.647 1.00 26.80 365 PRO A C 1
ATOM 3036 O O . PRO A 1 365 ? 11.973 -14.813 -53.537 1.00 26.80 365 PRO A O 1
ATOM 3039 N N . MET A 1 366 ? 13.098 -14.083 -51.710 1.00 28.95 366 MET A N 1
ATOM 3040 C CA . MET A 1 366 ? 12.577 -12.710 -51.664 1.00 28.95 366 MET A CA 1
ATOM 3041 C C . MET A 1 366 ? 12.594 -12.046 -53.046 1.00 28.95 366 MET A C 1
ATOM 3043 O O . MET A 1 366 ? 13.648 -11.945 -53.675 1.00 28.95 366 MET A O 1
ATOM 3047 N N . GLN A 1 367 ? 11.447 -11.522 -53.476 1.00 30.77 367 GLN A N 1
ATOM 3048 C CA . GLN A 1 367 ? 11.385 -10.546 -54.557 1.00 30.77 367 GLN A CA 1
ATOM 3049 C C . GLN A 1 367 ? 11.255 -9.143 -53.958 1.00 30.77 367 GLN A C 1
ATOM 3051 O O . GLN A 1 367 ? 10.358 -8.871 -53.162 1.00 30.77 367 GLN A O 1
ATOM 3056 N N . ASN A 1 368 ? 12.207 -8.287 -54.338 1.00 28.14 368 ASN A N 1
ATOM 3057 C CA . ASN A 1 368 ? 12.232 -6.847 -54.104 1.00 28.14 368 ASN A CA 1
ATOM 3058 C C . ASN A 1 368 ? 10.892 -6.204 -54.481 1.00 28.14 368 ASN A C 1
ATOM 3060 O O . ASN A 1 368 ? 10.441 -6.350 -55.613 1.00 28.14 368 ASN A O 1
ATOM 3064 N N . ILE A 1 369 ? 10.316 -5.419 -53.572 1.00 31.52 369 ILE A N 1
ATOM 3065 C CA . ILE A 1 369 ? 9.235 -4.484 -53.895 1.00 31.52 369 ILE A CA 1
ATOM 3066 C C . ILE A 1 369 ? 9.895 -3.171 -54.329 1.00 31.52 369 ILE A C 1
ATOM 3068 O O . ILE A 1 369 ? 10.062 -2.246 -53.545 1.00 31.52 369 ILE A O 1
ATOM 3072 N N . ASN A 1 370 ? 10.325 -3.135 -55.585 1.00 33.16 370 ASN A N 1
ATOM 3073 C CA . ASN A 1 370 ? 10.402 -1.931 -56.404 1.00 33.16 370 ASN A CA 1
ATOM 3074 C C . ASN A 1 370 ? 9.697 -2.307 -57.709 1.00 33.16 370 ASN A C 1
ATOM 3076 O O . ASN A 1 370 ? 9.986 -3.372 -58.241 1.00 33.16 370 ASN A O 1
ATOM 3080 N N . GLU A 1 371 ? 8.808 -1.434 -58.191 1.00 34.53 371 GLU A N 1
ATOM 3081 C CA . GLU A 1 371 ? 7.884 -1.618 -59.328 1.00 34.53 371 GLU A CA 1
ATOM 3082 C C . GLU A 1 371 ? 6.530 -2.248 -58.962 1.00 34.53 371 GLU A C 1
ATOM 3084 O O . GLU A 1 371 ? 6.351 -3.455 -59.013 1.00 34.53 371 GLU A O 1
ATOM 3089 N N . ILE A 1 372 ? 5.569 -1.394 -58.591 1.00 30.30 372 ILE A N 1
ATOM 3090 C CA . ILE A 1 372 ? 4.1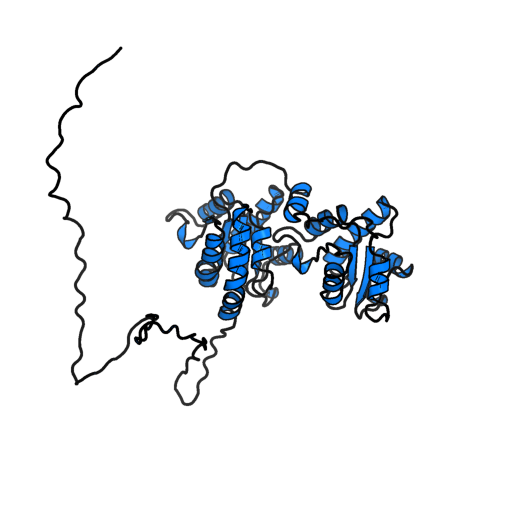97 -1.307 -59.136 1.00 30.30 372 ILE A CA 1
ATOM 3091 C C . ILE A 1 372 ? 3.637 0.013 -58.584 1.00 30.30 372 ILE A C 1
ATOM 3093 O O . ILE A 1 372 ? 3.158 0.062 -57.460 1.00 30.30 372 ILE A O 1
ATOM 3097 N N . HIS A 1 373 ? 3.788 1.099 -59.342 1.00 29.41 373 HIS A N 1
ATOM 3098 C CA . HIS A 1 373 ? 2.852 2.232 -59.411 1.00 29.41 373 HIS A CA 1
ATOM 3099 C C . HIS A 1 373 ? 3.280 3.161 -60.564 1.00 29.41 373 HIS A C 1
ATOM 3101 O O . HIS A 1 373 ? 3.521 4.349 -60.391 1.00 29.41 373 HIS A O 1
ATOM 3107 N N . GLU A 1 374 ? 3.350 2.600 -61.771 1.00 31.22 374 GLU A N 1
ATOM 3108 C CA . GLU A 1 374 ? 3.068 3.352 -62.993 1.00 31.22 374 GLU A CA 1
ATOM 3109 C C . GLU A 1 374 ? 1.746 2.822 -63.556 1.00 31.22 374 GLU A C 1
ATOM 3111 O O . GLU A 1 374 ? 1.484 1.621 -63.514 1.00 31.22 374 GLU A O 1
ATOM 3116 N N . ASN A 1 375 ? 0.930 3.744 -64.067 1.00 29.25 375 ASN A N 1
ATOM 3117 C CA . ASN A 1 375 ? -0.417 3.574 -64.624 1.00 29.25 375 ASN A CA 1
ATOM 3118 C C . ASN A 1 375 ? -1.567 3.577 -63.610 1.00 29.25 375 ASN A C 1
ATOM 3120 O O . ASN A 1 375 ? -2.166 2.551 -63.300 1.00 29.25 375 ASN A O 1
ATOM 3124 N N . ASN A 1 376 ? -1.919 4.778 -63.141 1.00 30.05 376 ASN A N 1
ATOM 3125 C CA . ASN A 1 376 ? -3.221 5.392 -63.450 1.00 30.05 376 ASN A CA 1
ATOM 3126 C C . ASN A 1 376 ? -3.349 6.745 -62.735 1.00 30.05 376 ASN A C 1
ATOM 3128 O O . ASN A 1 376 ? -3.685 6.781 -61.555 1.00 30.05 376 ASN A O 1
ATOM 3132 N N . ASN A 1 377 ? -3.069 7.844 -63.447 1.00 30.20 377 ASN A N 1
ATOM 3133 C CA . ASN A 1 377 ? -3.906 9.057 -63.475 1.00 30.20 377 ASN A CA 1
ATOM 3134 C C . ASN A 1 377 ? -3.245 10.161 -64.321 1.00 30.20 377 ASN A C 1
ATOM 3136 O O . ASN A 1 377 ? -2.840 11.212 -63.826 1.00 30.20 377 ASN A O 1
ATOM 3140 N N . GLU A 1 378 ? -3.221 9.955 -65.639 1.00 32.03 378 GLU A N 1
ATOM 3141 C CA . GLU A 1 378 ? -3.431 11.068 -66.563 1.00 32.03 378 GLU A CA 1
ATOM 3142 C C . GLU A 1 378 ? -4.888 11.525 -66.410 1.00 32.03 378 GLU A C 1
ATOM 3144 O O . GLU A 1 378 ? -5.802 10.851 -66.877 1.00 32.03 378 GLU A O 1
ATOM 3149 N N . ASN A 1 379 ? -5.106 12.619 -65.674 1.00 32.84 379 ASN A N 1
ATOM 3150 C CA . ASN A 1 379 ? -6.127 13.651 -65.920 1.00 32.84 379 ASN A CA 1
ATOM 3151 C C . ASN A 1 379 ? -6.378 14.472 -64.650 1.00 32.84 379 ASN A C 1
ATOM 3153 O O . ASN A 1 379 ? -7.288 14.173 -63.877 1.00 32.84 379 ASN A O 1
ATOM 3157 N N . LYS A 1 380 ? -5.586 15.536 -64.474 1.00 30.92 380 LYS A N 1
ATOM 3158 C CA . LYS A 1 380 ? -6.010 16.890 -64.053 1.00 30.92 380 LYS A CA 1
ATOM 3159 C C . LYS A 1 380 ? -4.769 17.729 -63.752 1.00 30.92 380 LYS A C 1
ATOM 3161 O O . LYS A 1 380 ? -4.410 17.977 -62.610 1.00 30.92 380 LYS A O 1
ATOM 3166 N N . GLN A 1 381 ? -4.123 18.178 -64.821 1.00 28.75 381 GLN A N 1
ATOM 3167 C CA . GLN A 1 381 ? -3.230 19.324 -64.782 1.00 28.75 381 GLN A CA 1
ATOM 3168 C C . GLN A 1 381 ? -3.994 20.466 -65.445 1.00 28.75 381 GLN A C 1
ATOM 3170 O O . GLN A 1 381 ? -4.188 20.450 -66.658 1.00 28.75 381 GLN A O 1
ATOM 3175 N N . LYS A 1 382 ? -4.516 21.387 -64.637 1.00 31.45 382 LYS A N 1
ATOM 3176 C CA . LYS A 1 382 ? -4.850 22.759 -65.025 1.00 31.45 382 LYS A CA 1
ATOM 3177 C C . LYS A 1 382 ? -5.052 23.577 -63.751 1.00 31.45 382 LYS A C 1
ATOM 3179 O O . LYS A 1 382 ? -5.765 23.148 -62.852 1.00 31.45 382 LYS A O 1
ATOM 3184 N N . ASP A 1 383 ? -4.389 24.725 -63.751 1.00 29.83 383 ASP A N 1
ATOM 3185 C CA . ASP A 1 383 ? -4.589 25.886 -62.884 1.00 29.83 383 ASP A CA 1
ATOM 3186 C C . ASP A 1 383 ? -3.869 25.882 -61.529 1.00 29.83 383 ASP A C 1
ATOM 3188 O O . ASP A 1 383 ? -4.436 25.572 -60.489 1.00 29.83 383 ASP A O 1
ATOM 3192 N N . CYS A 1 384 ? -2.607 26.329 -61.553 1.00 27.56 384 CYS A N 1
ATOM 3193 C CA . CYS A 1 384 ? -2.113 27.284 -60.556 1.00 27.56 384 CYS A CA 1
ATOM 3194 C C . CYS A 1 384 ? -0.839 27.988 -61.061 1.00 27.56 384 CYS A C 1
ATOM 3196 O O . CYS A 1 384 ? 0.286 27.562 -60.806 1.00 27.56 384 CYS A O 1
ATOM 3198 N N . ALA A 1 385 ? -1.031 29.069 -61.816 1.00 30.16 385 ALA A N 1
ATOM 3199 C CA . ALA A 1 385 ? -0.048 30.128 -62.019 1.00 30.16 385 ALA A CA 1
ATOM 3200 C C . ALA A 1 385 ? -0.800 31.468 -62.042 1.00 30.16 385 ALA A C 1
ATOM 3202 O O . ALA A 1 385 ? -1.851 31.534 -62.677 1.00 30.16 385 ALA A O 1
ATOM 3203 N N . LEU A 1 386 ? -0.197 32.502 -61.426 1.00 30.44 386 LEU A N 1
ATOM 3204 C CA . LEU A 1 386 ? -0.670 33.899 -61.256 1.00 30.44 386 LEU A CA 1
ATOM 3205 C C . LEU A 1 386 ? -1.635 34.028 -60.048 1.00 30.44 386 LEU A C 1
ATOM 3207 O O . LEU A 1 386 ? -2.519 33.200 -59.898 1.00 30.44 386 LEU A O 1
ATOM 3211 N N . GLU A 1 387 ? -1.518 34.941 -59.076 1.00 29.97 387 GLU A N 1
ATOM 3212 C CA . GLU A 1 387 ? -1.045 36.338 -59.002 1.00 29.97 387 GLU A CA 1
ATOM 3213 C C . GLU A 1 387 ? -0.542 36.622 -57.557 1.00 29.97 387 GLU A C 1
ATOM 3215 O O . GLU A 1 387 ? -1.052 36.053 -56.599 1.00 29.97 387 GLU A O 1
ATOM 3220 N N . THR A 1 388 ? 0.600 37.273 -57.322 1.00 31.98 388 THR A N 1
ATOM 3221 C CA . THR A 1 388 ? 0.864 38.730 -57.271 1.00 31.98 388 THR A CA 1
ATOM 3222 C C . THR A 1 388 ? 0.289 39.473 -56.049 1.00 31.98 388 THR A C 1
ATOM 3224 O O . THR A 1 388 ? -0.913 39.557 -55.854 1.00 31.98 388 THR A O 1
ATOM 3227 N N . ARG A 1 389 ? 1.228 40.050 -55.279 1.00 31.33 389 ARG A N 1
ATOM 3228 C CA . ARG A 1 389 ? 1.170 41.229 -54.386 1.00 31.33 389 ARG A CA 1
ATOM 3229 C C . ARG A 1 389 ? -0.145 42.028 -54.311 1.00 31.33 389 ARG A C 1
ATOM 3231 O O . ARG A 1 389 ? -0.607 42.523 -55.334 1.00 31.33 389 ARG A O 1
ATOM 3238 N N . CYS A 1 390 ? -0.497 42.400 -53.078 1.00 38.12 390 CYS A N 1
ATOM 3239 C CA . CYS A 1 390 ? -0.693 43.798 -52.672 1.00 38.12 390 CYS A CA 1
ATOM 3240 C C . CYS A 1 390 ? -0.022 44.031 -51.317 1.00 38.12 390 CYS A C 1
ATOM 3242 O O . CYS A 1 390 ? -0.160 43.141 -50.448 1.00 38.12 390 CYS A O 1
#